Protein 1V47 (pdb70)

InterPro domains:
  IPR002650 Sulphate adenylyltransferase [cd00517] (5-347)
  IPR014729 Rossmann-like alpha/beta/alpha sandwich fold [G3DSA:3.40.50.620] (137-349)
  IPR015947 PUA-like superfamily [SSF88697] (2-135)
  IPR024951 Sulphate adenylyltransferase catalytic domain [PF01747] (139-347)
  IPR025980 ATP-sulfurylase PUA-like domain [PF14306] (3-132)

Nearest PDB structures (foldseek):
  1v47-assembly1_A  TM=1.003E+00  e=8.192E-79  Thermus thermophilus
  1v47-assembly1_B  TM=1.000E+00  e=4.113E-72  Thermus thermophilus
  8a8d-assembly1_A  TM=9.116E-01  e=1.940E-41  Methanothermococcus thermolithotrophicus DSM 2095
  8a8d-assembly1_B  TM=9.028E-01  e=1.614E-41  Methanothermococcus thermolithotrophicus DSM 2095
  8a8g-assembly1_A-2  TM=9.134E-01  e=6.239E-41  Methanothermococcus thermolithotrophicus DSM 2095

Sequence (689 aa):
TLPALEIGEDERLDLENLATGAFFPVKGFMTREEALSVAHEMRLPTGEVWTIPILLQFREKPRVGPGNTVALLHGGERVALLHVAEAYELDLEALARAVFGTDSETHPGVARLYGKGPYALAGRVEVLKPRPRTPLEKTPEEVRAFFRQRGWRKVVAFQTRNAPHRAHEYLIRLGLELADGVLVHPILGAKKPDDFPTEVIVEAYQALIRDFLPQERVAFFGLATPMRYAGPKEAVFHALVRKNFGATHFLVGRDHAGVGDFYDPYAAHRIFDRLPPLGIEIVKVGAVFHCPLCGGIASERTCPEGHREKRTAISMTKVRALLREGKAPPSELVRPELLPILRRGVTLPALEIGEDERLDLENLATGAFFPVKGFMTREEALSVAHEMRLPTGEVWTIPILLQFREKPRVGPGNTVALLHGGERVALLHVAEAYELDLEALARAVFGTDSETHPGVARLYGKGPYALAGRVEVLKPRPRTPLEKTPEEVRAFFRQRGWRKVVAFQTRNAPHRAHEYLIRLGLELADGVLVHPILGAKKPDDFPTEVIVEAYQALIRDFLPQERVAFFGLATPMRYAGPKEAVFHALVRKNFGATHFLVGRDHAGVGDFYDPYAAHRIFDRLPPLGIEIVKVGAVFHCPLCGGIASERTCPEGHREKRTAISMTKVRALLEGKAPPSELVRPELLPILRR

Radius of gyration: 30.4 Å; Cα contacts (8 Å, |Δi|>4): 1392; chains: 2; bounding box: 78×42×96 Å

Foldseek 3Di:
DAAEDEADDLLLQVLVCLVLCLQPPPNKQDDPQQLVCCLAVQAGVVGAGANDHRWGFAADFDPDAAQGKYFYDDPRDGWKIWRFHGKDFDPLQVSCCSQQVGCDCVQVLNVVSVVRHGITTMGHMGTDHRDDDDPQADGLVRLQVVCVVVVWQAEEEEEDAAADKVQSVVLLVVRVVPTPAYEDEYEQEDDPPPGFHVVLNVVRVVCCCVPPHPVSGYHYHYRYHYQSQRFLNVLVSVQLSVVSSVHQEYEDEFRRSHDDCPDHRCVNVVVVVVDDDNRHHYDYFYFWWAFVVVPAIDGPVGDDPVRVVRTDHEDVVVVVVCLVVVHHDDCRHHNPVSRVSVNVGD/DAAEDEAELQLLQVLVCLVLCLQPPRNKQDDPQQLCCCLAVQAGPVGAGAHDHRWGFAQDFDPDAAQGKYFYDYPHDRFKIFHFRGKDFAPLQVSCCSQQVGCPCVQPQSVVSVVRHRITTIGGMGGDHDDDDDPQADGLVRLQVVCVVVVWQAEEEEEDAAADKPQSVVQLVVRVVVTPAYEDEYEQEDDDDLGDHPVLNVVLVLVCCVPPHVVVRYHRHYRHHYQNLSFLNVLVSVQLSVVSSPHQEYEDEFRRSHDDCSDHRCSNPCVVVVDDDNRHHYDYFYFWWAFVVVPAIDGPVGDDPVRVVRTGHEDVNVVSVAVCPHDDDCRIHPPVRVVSSND

Structure (mmCIF, N/CA/C/O backbone):
data_1V47
#
_entry.id   1V47
#
_cell.length_a   68.858
_cell.length_b   61.254
_cell.length_c   128.665
_cell.angle_alpha   90.00
_cell.angle_beta   95.43
_cell.angle_gamma   90.00
#
_symmetry.space_group_name_H-M   'P 1 21 1'
#
loop_
_entity.id
_entity.type
_entity.pdbx_description
1 polymer 'ATP sulfurylase'
2 non-polymer 'ZINC ION'
3 non-polymer 'CHLORIDE ION'
4 non-polymer 'SODIUM ION'
5 non-polymer "ADENOSINE-5'-PHOSPHOSULFATE"
6 water water
#
loop_
_atom_site.group_PDB
_atom_site.id
_atom_site.type_symbol
_atom_site.label_atom_id
_atom_site.label_alt_id
_atom_site.label_comp_id
_atom_site.label_asym_id
_atom_site.label_entity_id
_atom_site.label_seq_id
_atom_site.pdbx_PDB_ins_code
_atom_site.Cartn_x
_atom_site.Cartn_y
_atom_site.Cartn_z
_atom_site.occupancy
_atom_site.B_iso_or_equiv
_atom_site.auth_seq_id
_atom_site.auth_comp_id
_atom_site.auth_asym_id
_atom_site.auth_atom_id
_atom_site.pdbx_PDB_model_num
ATOM 1 N N . THR A 1 4 ? 24.540 38.544 208.836 1.00 53.15 4 THR A N 1
ATOM 2 C CA . THR A 1 4 ? 23.317 38.625 207.976 1.00 54.68 4 THR A CA 1
ATOM 3 C C . THR A 1 4 ? 23.234 39.961 207.240 1.00 54.01 4 THR A C 1
ATOM 4 O O . THR A 1 4 ? 23.844 40.949 207.657 1.00 54.64 4 THR A O 1
ATOM 8 N N . LEU A 1 5 ? 22.469 39.983 206.150 1.00 51.76 5 LEU A N 1
ATOM 9 C CA . LEU A 1 5 ? 22.301 41.192 205.348 1.00 49.10 5 LEU A CA 1
ATOM 10 C C . LEU A 1 5 ? 21.515 42.277 206.073 1.00 48.75 5 LEU A C 1
ATOM 11 O O . LEU A 1 5 ? 20.743 41.996 206.992 1.00 48.61 5 LEU A O 1
ATOM 16 N N . PRO A 1 6 ? 21.717 43.541 205.675 1.00 47.45 6 PRO A N 1
ATOM 17 C CA . PRO A 1 6 ? 20.994 44.652 206.297 1.00 48.28 6 PRO A CA 1
ATOM 18 C C . PRO A 1 6 ? 19.531 44.499 205.871 1.00 47.98 6 PRO A C 1
ATOM 19 O O . PRO A 1 6 ? 19.260 44.267 204.692 1.00 47.66 6 PRO A O 1
ATOM 23 N N . ALA A 1 7 ? 18.595 44.615 206.813 1.00 47.67 7 ALA A N 1
ATOM 24 C CA . ALA A 1 7 ? 17.176 44.470 206.486 1.00 47.64 7 ALA A CA 1
ATOM 25 C C . ALA A 1 7 ? 16.348 45.743 206.700 1.00 47.49 7 ALA A C 1
ATOM 26 O O . ALA A 1 7 ? 16.623 46.539 207.605 1.00 48.50 7 ALA A O 1
ATOM 28 N N . LEU A 1 8 ? 15.329 45.916 205.858 1.00 45.94 8 LEU A N 1
ATOM 29 C CA . LEU A 1 8 ? 14.436 47.074 205.910 1.00 43.00 8 LEU A CA 1
ATOM 30 C C . LEU A 1 8 ? 12.987 46.648 205.678 1.00 42.11 8 LEU A C 1
ATOM 31 O O . LEU A 1 8 ? 12.686 45.993 204.681 1.00 43.58 8 LEU A O 1
ATOM 36 N N . GLU A 1 9 ? 12.093 47.010 206.594 1.00 40.60 9 GLU A N 1
ATOM 37 C CA . GLU A 1 9 ? 10.678 46.669 206.444 1.00 40.50 9 GLU A CA 1
ATOM 38 C C . GLU A 1 9 ? 10.099 47.479 205.273 1.00 38.50 9 GLU A C 1
ATOM 39 O O . GLU A 1 9 ? 10.518 48.611 205.027 1.00 35.66 9 GLU A O 1
ATOM 45 N N . ILE A 1 10 ? 9.148 46.893 204.551 1.00 36.38 10 ILE A N 1
ATOM 46 C CA . ILE A 1 10 ? 8.507 47.580 203.433 1.00 35.66 10 ILE A CA 1
ATOM 47 C C . ILE A 1 10 ? 7.011 47.296 203.417 1.00 35.50 10 ILE A C 1
ATOM 48 O O . ILE A 1 10 ? 6.572 46.194 203.766 1.00 36.49 10 ILE A O 1
ATOM 53 N N . GLY A 1 11 ? 6.231 48.285 202.992 1.00 34.48 11 GLY A N 1
ATOM 54 C CA . GLY A 1 11 ? 4.784 48.119 202.944 1.00 34.76 11 GLY A CA 1
ATOM 55 C C . GLY A 1 11 ? 4.253 47.319 201.761 1.00 33.43 11 GLY A C 1
ATOM 56 O O . GLY A 1 11 ? 5.023 46.771 200.969 1.00 31.79 11 GLY A O 1
ATOM 57 N N . GLU A 1 12 ? 2.928 47.258 201.639 1.00 33.95 12 GLU A N 1
ATOM 58 C CA . GLU A 1 12 ? 2.291 46.509 200.559 1.00 34.29 12 GLU A CA 1
ATOM 59 C C . GLU A 1 12 ? 2.495 47.159 199.189 1.00 33.07 12 GLU A C 1
ATOM 60 O O . GLU A 1 12 ? 2.776 46.469 198.211 1.00 33.33 12 GLU A O 1
ATOM 66 N N . ASP A 1 13 ? 2.349 48.478 199.113 1.00 31.55 13 ASP A N 1
ATOM 67 C CA . ASP A 1 13 ? 2.543 49.185 197.849 1.00 30.67 13 ASP A CA 1
ATOM 68 C C . ASP A 1 13 ? 3.915 48.824 197.280 1.00 30.99 13 ASP A C 1
ATOM 69 O O . ASP A 1 13 ? 4.093 48.637 196.067 1.00 30.64 13 ASP A O 1
ATOM 74 N N . GLU A 1 14 ? 4.890 48.730 198.172 1.00 30.11 14 GLU A N 1
ATOM 75 C CA . GLU A 1 14 ? 6.246 48.410 197.771 1.00 28.49 14 GLU A CA 1
ATOM 76 C C . GLU A 1 14 ? 6.359 46.958 197.323 1.00 26.24 14 GLU A C 1
ATOM 77 O O . GLU A 1 14 ? 6.962 46.662 196.295 1.00 25.09 14 GLU A O 1
ATOM 83 N N . ARG A 1 15 ? 5.768 46.046 198.076 1.00 24.55 15 ARG A N 1
ATOM 84 C CA . ARG A 1 15 ? 5.851 44.659 197.677 1.00 28.08 15 ARG A CA 1
ATOM 85 C C . ARG A 1 15 ? 5.130 44.404 196.358 1.00 28.34 15 ARG A C 1
ATOM 86 O O . ARG A 1 15 ? 5.548 43.546 195.578 1.00 29.67 15 ARG A O 1
ATOM 94 N N . LEU A 1 16 ? 4.049 45.139 196.106 1.00 26.57 16 LEU A N 1
ATOM 95 C CA . LEU A 1 16 ? 3.320 44.980 194.858 1.00 26.36 16 LEU A CA 1
ATOM 96 C C . LEU A 1 16 ? 4.118 45.542 193.686 1.00 25.74 16 LEU A C 1
ATOM 97 O O . LEU A 1 16 ? 4.228 44.909 192.633 1.00 27.16 16 LEU A O 1
ATOM 102 N N . ASP A 1 17 ? 4.691 46.722 193.871 1.00 25.02 17 ASP A N 1
ATOM 103 C CA . ASP A 1 17 ? 5.442 47.345 192.795 1.00 25.60 17 ASP A CA 1
ATOM 104 C C . ASP A 1 17 ? 6.831 46.761 192.531 1.00 26.52 17 ASP A C 1
ATOM 105 O O . ASP A 1 17 ? 7.327 46.841 191.410 1.00 27.49 17 ASP A O 1
ATOM 110 N N . LEU A 1 18 ? 7.464 46.152 193.527 1.00 27.74 18 LEU A N 1
ATOM 111 C CA . LEU A 1 18 ? 8.755 45.545 193.241 1.00 28.49 18 LEU A CA 1
ATOM 112 C C . LEU A 1 18 ? 8.437 44.327 192.354 1.00 28.54 18 LEU A C 1
ATOM 113 O O . LEU A 1 18 ? 9.216 43.975 191.458 1.00 30.01 18 LEU A O 1
ATOM 118 N N . GLU A 1 19 ? 7.279 43.705 192.576 1.00 25.78 19 GLU A N 1
ATOM 119 C CA . GLU A 1 19 ? 6.890 42.561 191.756 1.00 24.83 19 GLU A CA 1
ATOM 120 C C . GLU A 1 19 ? 6.518 43.001 190.342 1.00 23.95 19 GLU A C 1
ATOM 121 O O . GLU A 1 19 ? 6.821 42.307 189.382 1.00 26.66 19 GLU A O 1
ATOM 127 N N . ASN A 1 20 ? 5.869 44.153 190.209 1.00 23.42 20 ASN A N 1
ATOM 128 C CA . ASN A 1 20 ? 5.506 44.657 188.888 1.00 22.03 20 ASN A CA 1
ATOM 129 C C . ASN A 1 20 ? 6.784 44.989 188.114 1.00 21.71 20 ASN A C 1
ATOM 130 O O . ASN A 1 20 ? 6.840 44.889 186.879 1.00 17.98 20 ASN A O 1
ATOM 135 N N . LEU A 1 21 ? 7.806 45.410 188.850 1.00 20.34 21 LEU A N 1
ATOM 136 C CA . LEU A 1 21 ? 9.076 45.722 188.228 1.00 22.47 21 LEU A CA 1
ATOM 137 C C . LEU A 1 21 ? 9.696 44.412 187.745 1.00 24.34 21 LEU A C 1
ATOM 138 O O . LEU A 1 21 ? 10.028 44.276 186.573 1.00 25.62 21 LEU A O 1
ATOM 143 N N . ALA A 1 22 ? 9.818 43.440 188.647 1.00 24.43 22 ALA A N 1
ATOM 144 C CA . ALA A 1 22 ? 10.418 42.159 188.303 1.00 24.97 22 ALA A CA 1
ATOM 145 C C . ALA A 1 22 ? 9.669 41.368 187.229 1.00 26.82 22 ALA A C 1
ATOM 146 O O . ALA A 1 22 ? 10.264 40.516 186.568 1.00 29.19 22 ALA A O 1
ATOM 148 N N . THR A 1 23 ? 8.380 41.645 187.042 1.00 25.15 23 THR A N 1
ATOM 149 C CA . THR A 1 23 ? 7.594 40.925 186.042 1.00 24.21 23 THR A CA 1
ATOM 150 C C . THR A 1 23 ? 7.505 41.638 184.697 1.00 24.13 23 THR A C 1
ATOM 151 O O . THR A 1 23 ? 6.903 41.117 183.749 1.00 24.79 23 THR A O 1
ATOM 155 N N . GLY A 1 24 ? 8.092 42.827 184.612 1.00 22.41 24 GLY A N 1
ATOM 156 C CA . GLY A 1 24 ? 8.047 43.579 183.370 1.00 21.91 24 GLY A CA 1
ATOM 157 C C . GLY A 1 24 ? 6.764 44.376 183.176 1.00 22.86 24 GLY A C 1
ATOM 158 O O . GLY A 1 24 ? 6.516 44.914 182.097 1.00 23.08 24 GLY A O 1
ATOM 159 N N . ALA A 1 25 ? 5.939 44.454 184.212 1.00 21.51 25 ALA A N 1
ATOM 160 C CA . ALA A 1 25 ? 4.693 45.200 184.108 1.00 22.92 25 ALA A CA 1
ATOM 161 C C . ALA A 1 25 ? 5.003 46.676 183.902 1.00 22.06 25 ALA A C 1
ATOM 162 O O . ALA A 1 25 ? 4.322 47.356 183.142 1.00 22.37 25 ALA A O 1
ATOM 164 N N . PHE A 1 26 ? 6.041 47.160 184.577 1.00 23.08 26 PHE A N 1
ATOM 165 C CA . PHE A 1 26 ? 6.425 48.561 184.480 1.00 23.86 26 PHE A CA 1
ATOM 166 C C . PHE A 1 26 ? 7.477 48.841 183.427 1.00 26.40 26 PHE A C 1
ATOM 167 O O . PHE A 1 26 ? 7.987 49.954 183.361 1.00 29.48 26 PHE A O 1
ATOM 175 N N . PHE A 1 27 ? 7.814 47.845 182.612 1.00 27.29 27 PHE A N 1
ATOM 176 C CA . PHE A 1 27 ? 8.799 48.043 181.551 1.00 29.62 27 PHE A CA 1
ATOM 177 C C . PHE A 1 27 ? 8.449 49.330 180.797 1.00 29.74 27 PHE A C 1
ATOM 178 O O . PHE A 1 27 ? 7.276 49.605 180.548 1.00 29.75 27 PHE A O 1
ATOM 186 N N . PRO A 1 28 ? 9.459 50.102 180.362 1.00 30.19 28 PRO A N 1
ATOM 187 C CA . PRO A 1 28 ? 10.911 49.929 180.477 1.00 28.73 28 PRO A CA 1
ATOM 188 C C . PRO A 1 28 ? 11.567 50.260 181.814 1.00 28.84 28 PRO A C 1
ATOM 189 O O . PRO A 1 28 ? 12.794 50.240 181.915 1.00 26.75 28 PRO A O 1
ATOM 193 N N . VAL A 1 29 ? 10.780 50.592 182.832 1.00 28.78 29 VAL A N 1
ATOM 194 C CA . VAL A 1 29 ? 11.381 50.885 184.128 1.00 28.07 29 VAL A CA 1
ATOM 195 C C . VAL A 1 29 ? 11.747 49.515 184.676 1.00 29.57 29 VAL A C 1
ATOM 196 O O . VAL A 1 29 ? 10.909 48.614 184.684 1.00 29.71 29 VAL A O 1
ATOM 200 N N . LYS A 1 30 ? 12.990 49.347 185.119 1.00 29.44 30 LYS A N 1
ATOM 201 C CA . LYS A 1 30 ? 13.419 48.042 185.611 1.00 30.66 30 LYS A CA 1
ATOM 202 C C . LYS A 1 30 ? 13.773 47.974 187.085 1.00 29.58 30 LYS A C 1
ATOM 203 O O . LYS A 1 30 ? 14.073 46.909 187.601 1.00 30.11 30 LYS A O 1
ATOM 209 N N . GLY A 1 31 ? 13.741 49.106 187.769 1.00 28.84 31 GLY A N 1
ATOM 210 C CA . GLY A 1 31 ? 14.052 49.092 189.178 1.00 27.16 31 GLY A CA 1
ATOM 211 C C . GLY A 1 31 ? 13.644 50.397 189.809 1.00 27.77 31 GLY A C 1
ATOM 212 O O . GLY A 1 31 ? 13.383 51.370 189.098 1.00 26.95 31 GLY A O 1
ATOM 213 N N . PHE A 1 32 ? 13.574 50.421 191.136 1.00 26.39 32 PHE A N 1
ATOM 214 C CA . PHE A 1 32 ? 13.219 51.643 191.829 1.00 27.33 32 PHE A CA 1
ATOM 215 C C . PHE A 1 32 ? 14.172 52.713 191.336 1.00 27.36 32 PHE A C 1
ATOM 216 O O . PHE A 1 32 ? 15.384 52.531 191.325 1.00 27.50 32 PHE A O 1
ATOM 224 N N . MET A 1 33 ? 13.586 53.820 190.901 1.00 29.43 33 MET A N 1
ATOM 225 C CA . MET A 1 33 ? 14.306 54.931 190.299 1.00 29.72 33 MET A CA 1
ATOM 226 C C . MET A 1 33 ? 15.335 55.705 191.091 1.00 30.58 33 MET A C 1
ATOM 227 O O . MET A 1 33 ? 15.250 55.834 192.310 1.00 30.80 33 MET A O 1
ATOM 232 N N . THR A 1 34 ? 16.313 56.225 190.355 1.00 32.04 34 THR A N 1
ATOM 233 C CA . THR A 1 34 ? 17.366 57.053 190.926 1.00 33.41 34 THR A CA 1
ATOM 234 C C . THR A 1 34 ? 16.751 58.440 190.976 1.00 35.45 34 THR A C 1
ATOM 235 O O . THR A 1 34 ? 15.673 58.669 190.414 1.00 36.07 34 THR A O 1
ATOM 239 N N . ARG A 1 35 ? 17.436 59.366 191.635 1.00 37.08 35 ARG A N 1
ATOM 240 C CA . ARG A 1 35 ? 16.953 60.728 191.731 1.00 36.70 35 ARG A CA 1
ATOM 241 C C . ARG A 1 35 ? 16.795 61.313 190.328 1.00 35.66 35 ARG A C 1
ATOM 242 O O . ARG A 1 35 ? 15.774 61.928 190.015 1.00 37.63 35 ARG A O 1
ATOM 250 N N . GLU A 1 36 ? 17.795 61.118 189.475 1.00 34.21 36 GLU A N 1
ATOM 251 C CA . GLU A 1 36 ? 17.715 61.649 188.116 1.00 32.92 36 GLU A CA 1
ATOM 252 C C . GLU A 1 36 ? 16.495 61.076 187.391 1.00 30.85 36 GLU A C 1
ATOM 253 O O . GLU A 1 36 ? 15.739 61.810 186.752 1.00 31.11 36 GLU A O 1
ATOM 259 N N . GLU A 1 37 ? 16.310 59.765 187.486 1.00 28.25 37 GLU A N 1
ATOM 260 C CA . GLU A 1 37 ? 15.161 59.126 186.858 1.00 27.76 37 GLU A CA 1
ATOM 261 C C . GLU A 1 37 ? 13.841 59.714 187.379 1.00 25.60 37 GLU A C 1
ATOM 262 O O . GLU A 1 37 ? 12.984 60.098 186.594 1.00 23.47 37 GLU A O 1
ATOM 268 N N . ALA A 1 38 ? 13.701 59.799 188.697 1.00 24.11 38 ALA A N 1
ATOM 269 C CA . ALA A 1 38 ? 12.495 60.337 189.316 1.00 24.81 38 ALA A CA 1
ATOM 270 C C . ALA A 1 38 ? 12.174 61.747 188.827 1.00 27.34 38 ALA A C 1
ATOM 271 O O . ALA A 1 38 ? 11.033 62.042 188.432 1.00 27.37 38 ALA A O 1
ATOM 273 N N . LEU A 1 39 ? 13.182 62.616 188.832 1.00 28.75 39 LEU A N 1
ATOM 274 C CA . LEU A 1 39 ? 12.982 63.996 188.395 1.00 26.87 39 LEU A CA 1
ATOM 275 C C . LEU A 1 39 ? 12.653 64.181 186.926 1.00 23.97 39 LEU A C 1
ATOM 276 O O . LEU A 1 39 ? 11.788 64.980 186.597 1.00 25.66 39 LEU A O 1
ATOM 281 N N . SER A 1 40 ? 13.337 63.473 186.033 1.00 22.90 40 SER A N 1
ATOM 282 C CA . SER A 1 40 ? 13.051 63.652 184.613 1.00 24.73 40 SER A CA 1
ATOM 283 C C . SER A 1 40 ? 11.688 63.076 184.266 1.00 23.30 40 SER A C 1
ATOM 284 O O . SER A 1 40 ? 10.984 63.596 183.403 1.00 24.15 40 SER A O 1
ATOM 287 N N . VAL A 1 41 ? 11.326 61.994 184.940 1.00 23.21 41 VAL A N 1
ATOM 288 C CA . VAL A 1 41 ? 10.039 61.368 184.715 1.00 25.44 41 VAL A CA 1
ATOM 289 C C . VAL A 1 41 ? 8.955 62.361 185.122 1.00 26.81 41 VAL A C 1
ATOM 290 O O . VAL A 1 41 ? 8.038 62.648 184.359 1.00 26.61 41 VAL A O 1
ATOM 294 N N . ALA A 1 42 ? 9.098 62.894 186.330 1.00 26.60 42 ALA A N 1
ATOM 295 C CA . ALA A 1 42 ? 8.145 63.831 186.891 1.00 27.12 42 ALA A CA 1
ATOM 296 C C . ALA A 1 42 ? 8.002 65.161 186.162 1.00 28.28 42 ALA A C 1
ATOM 297 O O . ALA A 1 42 ? 6.897 65.704 186.075 1.00 28.28 42 ALA A O 1
ATOM 299 N N . HIS A 1 43 ? 9.103 65.678 185.628 1.00 29.67 43 HIS A N 1
ATOM 300 C CA . HIS A 1 43 ? 9.090 66.981 184.966 1.00 29.14 43 HIS A CA 1
ATOM 301 C C . HIS A 1 43 ? 9.075 66.977 183.452 1.00 30.43 43 HIS A C 1
ATOM 302 O O . HIS A 1 43 ? 8.524 67.891 182.837 1.00 32.06 43 HIS A O 1
ATOM 309 N N . GLU A 1 44 ? 9.675 65.960 182.843 1.00 32.42 44 GLU A N 1
ATOM 310 C CA . GLU A 1 44 ? 9.716 65.891 181.389 1.00 33.77 44 GLU A CA 1
ATOM 311 C C . GLU A 1 44 ? 8.950 64.707 180.806 1.00 31.62 44 GLU A C 1
ATOM 312 O O . GLU A 1 44 ? 8.837 64.582 179.589 1.00 30.29 44 GLU A O 1
ATOM 318 N N . MET A 1 45 ? 8.419 63.854 181.679 1.00 28.86 45 MET A N 1
ATOM 319 C CA . MET A 1 45 ? 7.671 62.661 181.274 1.00 28.51 45 MET A CA 1
ATOM 320 C C . MET A 1 45 ? 8.530 61.692 180.462 1.00 27.74 45 MET A C 1
ATOM 321 O O . MET A 1 45 ? 8.024 60.962 179.609 1.00 28.07 45 MET A O 1
ATOM 326 N N . ARG A 1 46 ? 9.830 61.684 180.742 1.00 27.55 46 ARG A N 1
ATOM 327 C CA . ARG A 1 46 ? 10.768 60.796 180.053 1.00 28.86 46 ARG A CA 1
ATOM 328 C C . ARG A 1 46 ? 11.752 60.206 181.048 1.00 26.71 46 ARG A C 1
ATOM 329 O O . ARG A 1 46 ? 11.956 60.740 182.129 1.00 28.12 46 ARG A O 1
ATOM 337 N N . LEU A 1 47 ? 12.355 59.086 180.687 1.00 27.84 47 LEU A N 1
ATOM 338 C CA . LEU A 1 47 ? 13.384 58.498 181.536 1.00 26.86 47 LEU A CA 1
ATOM 339 C C . LEU A 1 47 ? 14.642 59.165 180.986 1.00 26.43 47 LEU A C 1
ATOM 340 O O . LEU A 1 47 ? 14.619 59.699 179.874 1.00 23.58 47 LEU A O 1
ATOM 345 N N . PRO A 1 48 ? 15.738 59.176 181.755 1.00 27.66 48 PRO A N 1
ATOM 346 C CA . PRO A 1 48 ? 16.940 59.820 181.213 1.00 29.73 48 PRO A CA 1
ATOM 347 C C . PRO A 1 48 ? 17.290 59.293 179.821 1.00 30.97 48 PRO A C 1
ATOM 348 O O . PRO A 1 48 ? 17.725 60.050 178.949 1.00 31.28 48 PRO A O 1
ATOM 352 N N . THR A 1 49 ? 17.059 57.999 179.606 1.00 30.91 49 THR A N 1
ATOM 353 C CA . THR A 1 49 ? 17.363 57.372 178.326 1.00 30.30 49 THR A CA 1
ATOM 354 C C . THR A 1 49 ? 16.411 57.729 177.182 1.00 30.37 49 THR A C 1
ATOM 355 O O . THR A 1 49 ? 16.588 57.266 176.059 1.00 30.84 49 THR A O 1
ATOM 359 N N . GLY A 1 50 ? 15.400 58.543 177.454 1.00 29.86 50 GLY A N 1
ATOM 360 C CA . GLY A 1 50 ? 14.498 58.937 176.385 1.00 29.40 50 GLY A CA 1
ATOM 361 C C . GLY A 1 50 ? 13.103 58.335 176.268 1.00 27.89 50 GLY A C 1
ATOM 362 O O . GLY A 1 50 ? 12.273 58.894 175.557 1.00 27.21 50 GLY A O 1
ATOM 363 N N . GLU A 1 51 ? 12.821 57.219 176.936 1.00 28.01 51 GLU A N 1
ATOM 364 C CA . GLU A 1 51 ? 11.488 56.608 176.829 1.00 27.17 51 GLU A CA 1
ATOM 365 C C . GLU A 1 51 ? 10.421 57.349 177.621 1.00 25.65 51 GLU A C 1
ATOM 366 O O . GLU A 1 51 ? 10.692 57.903 178.697 1.00 25.28 51 GLU A O 1
ATOM 372 N N . VAL A 1 52 ? 9.206 57.355 177.085 1.00 22.69 52 VAL A N 1
ATOM 373 C CA . VAL A 1 52 ? 8.098 58.000 177.770 1.00 21.63 52 VAL A CA 1
ATOM 374 C C . VAL A 1 52 ? 7.771 57.245 179.053 1.00 22.39 52 VAL A C 1
ATOM 375 O O . VAL A 1 52 ? 7.738 56.019 179.077 1.00 22.95 52 VAL A O 1
ATOM 379 N N . TRP A 1 53 ? 7.538 57.997 180.115 1.00 21.90 53 TRP A N 1
ATOM 380 C CA . TRP A 1 53 ? 7.146 57.447 181.405 1.00 21.02 53 TRP A CA 1
ATOM 381 C C . TRP A 1 53 ? 6.710 58.646 182.235 1.00 20.52 53 TRP A C 1
ATOM 382 O O . TRP A 1 53 ? 7.359 59.692 182.226 1.00 21.67 53 TRP A O 1
ATOM 393 N N . THR A 1 54 ? 5.619 58.498 182.966 1.00 21.70 54 THR A N 1
ATOM 394 C CA . THR A 1 54 ? 5.077 59.633 183.711 1.00 19.92 54 THR A CA 1
ATOM 395 C C . THR A 1 54 ? 4.899 59.473 185.208 1.00 18.93 54 THR A C 1
ATOM 396 O O . THR A 1 54 ? 4.662 60.461 185.910 1.00 21.12 54 THR A O 1
ATOM 400 N N . ILE A 1 55 ? 4.998 58.247 185.705 1.00 18.97 55 ILE A N 1
ATOM 401 C CA . ILE A 1 55 ? 4.797 58.016 187.127 1.00 18.72 55 ILE A CA 1
ATOM 402 C C . ILE A 1 55 ? 6.033 57.459 187.805 1.00 21.78 55 ILE A C 1
ATOM 403 O O . ILE A 1 55 ? 6.503 56.368 187.484 1.00 23.82 55 ILE A O 1
ATOM 408 N N . PRO A 1 56 ? 6.589 58.222 188.750 1.00 22.96 56 PRO A N 1
ATOM 409 C CA . PRO A 1 56 ? 7.786 57.801 189.479 1.00 22.80 56 PRO A CA 1
ATOM 410 C C . PRO A 1 56 ? 7.577 56.564 190.344 1.00 24.74 56 PRO A C 1
ATOM 411 O O . PRO A 1 56 ? 6.675 56.523 191.179 1.00 26.80 56 PRO A O 1
ATOM 415 N N . ILE A 1 57 ? 8.424 55.557 190.140 1.00 23.76 57 ILE A N 1
ATOM 416 C CA . ILE A 1 57 ? 8.356 54.322 190.908 1.00 21.84 57 ILE A CA 1
ATOM 417 C C . ILE A 1 57 ? 9.454 54.407 191.972 1.00 22.60 57 ILE A C 1
ATOM 418 O O . ILE A 1 57 ? 10.639 54.250 191.674 1.00 22.68 57 ILE A O 1
ATOM 423 N N . LEU A 1 58 ? 9.047 54.640 193.218 1.00 21.89 58 LEU A N 1
ATOM 424 C CA . LEU A 1 58 ? 9.993 54.840 194.306 1.00 22.51 58 LEU A CA 1
ATOM 425 C C . LEU A 1 58 ? 9.887 53.943 195.526 1.00 24.68 58 LEU A C 1
ATOM 426 O O . LEU A 1 58 ? 8.814 53.436 195.876 1.00 24.65 58 LEU A O 1
ATOM 431 N N . LEU A 1 59 ? 11.032 53.770 196.179 1.00 25.43 59 LEU A N 1
ATOM 432 C CA . LEU A 1 59 ? 11.110 52.990 197.398 1.00 25.80 59 LEU A CA 1
ATOM 433 C C . LEU A 1 59 ? 11.496 54.043 198.414 1.00 26.83 59 LEU A C 1
ATOM 434 O O . LEU A 1 59 ? 12.651 54.471 198.474 1.00 27.45 59 LEU A O 1
ATOM 439 N N . GLN A 1 60 ? 10.515 54.469 199.203 1.00 29.02 60 GLN A N 1
ATOM 440 C CA . GLN A 1 60 ? 10.727 55.522 200.188 1.00 30.39 60 GLN A CA 1
ATOM 441 C C . GLN A 1 60 ? 10.806 55.071 201.637 1.00 30.47 60 GLN A C 1
ATOM 442 O O . GLN A 1 60 ? 10.351 53.983 201.989 1.00 31.76 60 GLN A O 1
ATOM 448 N N . PHE A 1 61 ? 11.383 55.934 202.472 1.00 32.24 61 PHE A N 1
ATOM 449 C CA . PHE A 1 61 ? 11.527 55.678 203.905 1.00 33.67 61 PHE A CA 1
ATOM 450 C C . PHE A 1 61 ? 11.397 56.973 204.709 1.00 34.52 61 PHE A C 1
ATOM 451 O O . PHE A 1 61 ? 11.754 58.048 204.226 1.00 34.00 61 PHE A O 1
ATOM 459 N N . ARG A 1 62 ? 10.886 56.862 205.933 1.00 38.54 62 ARG A N 1
ATOM 460 C CA . ARG A 1 62 ? 10.717 58.019 206.813 1.00 43.92 62 ARG A CA 1
ATOM 461 C C . ARG A 1 62 ? 12.036 58.433 207.478 1.00 47.30 62 ARG A C 1
ATOM 462 O O . ARG A 1 62 ? 12.225 59.599 207.828 1.00 46.35 62 ARG A O 1
ATOM 470 N N . GLU A 1 63 ? 12.938 57.471 207.657 1.00 51.59 63 GLU A N 1
ATOM 471 C CA . GLU A 1 63 ? 14.251 57.727 208.253 1.00 55.37 63 GLU A CA 1
ATOM 472 C C . GLU A 1 63 ? 15.302 57.244 207.265 1.00 55.76 63 GLU A C 1
ATOM 473 O O . GLU A 1 63 ? 15.155 56.167 206.688 1.00 56.83 63 GLU A O 1
ATOM 479 N N . LYS A 1 64 ? 16.358 58.028 207.062 1.00 56.45 64 LYS A N 1
ATOM 480 C CA . LYS A 1 64 ? 17.398 57.632 206.118 1.00 57.87 64 LYS A CA 1
ATOM 481 C C . LYS A 1 64 ? 17.971 56.266 206.486 1.00 59.18 64 LYS A C 1
ATOM 482 O O . LYS A 1 64 ? 18.480 56.077 207.591 1.00 60.31 64 LYS A O 1
ATOM 488 N N . PRO A 1 65 ? 17.890 55.294 205.562 1.00 59.30 65 PRO A N 1
ATOM 489 C CA . PRO A 1 65 ? 18.403 53.941 205.795 1.00 59.47 65 PRO A CA 1
ATOM 490 C C . PRO A 1 65 ? 19.909 53.891 206.007 1.00 59.77 65 PRO A C 1
ATOM 491 O O . PRO A 1 65 ? 20.654 54.714 205.470 1.00 58.92 65 PRO A O 1
ATOM 495 N N . ARG A 1 66 ? 20.348 52.915 206.795 1.00 60.33 66 ARG A N 1
ATOM 496 C CA . ARG A 1 66 ? 21.767 52.741 207.084 1.00 61.06 66 ARG A CA 1
ATOM 497 C C . ARG A 1 66 ? 22.393 51.867 205.996 1.00 59.06 66 ARG A C 1
ATOM 498 O O . ARG A 1 66 ? 23.049 50.866 206.294 1.00 59.72 66 ARG A O 1
ATOM 506 N N . VAL A 1 67 ? 22.173 52.244 204.737 1.00 55.29 67 VAL A N 1
ATOM 507 C CA . VAL A 1 67 ? 22.712 51.499 203.603 1.00 51.44 67 VAL A CA 1
ATOM 508 C C . VAL A 1 67 ? 23.105 52.446 202.479 1.00 48.74 67 VAL A C 1
ATOM 509 O O . VAL A 1 67 ? 22.669 53.597 202.444 1.00 48.14 67 VAL A O 1
ATOM 513 N N . GLY A 1 68 ? 23.927 51.956 201.557 1.00 45.87 68 GLY A N 1
ATOM 514 C CA . GLY A 1 68 ? 24.368 52.786 200.452 1.00 41.39 68 GLY A CA 1
ATOM 515 C C . GLY A 1 68 ? 24.669 52.000 199.196 1.00 39.63 68 GLY A C 1
ATOM 516 O O . GLY A 1 68 ? 24.481 50.787 199.166 1.00 39.39 68 GLY A O 1
ATOM 517 N N . PRO A 1 69 ? 25.152 52.668 198.138 1.00 39.36 69 PRO A N 1
ATOM 518 C CA . PRO A 1 69 ? 25.486 52.035 196.860 1.00 39.74 69 PRO A CA 1
ATOM 519 C C . PRO A 1 69 ? 26.254 50.737 197.053 1.00 41.52 69 PRO A C 1
ATOM 520 O O . PRO A 1 69 ? 27.155 50.663 197.888 1.00 42.65 69 PRO A O 1
ATOM 524 N N . GLY A 1 70 ? 25.890 49.714 196.288 1.00 41.95 70 GLY A N 1
ATOM 525 C CA . GLY A 1 70 ? 26.577 48.440 196.389 1.00 42.10 70 GLY A CA 1
ATOM 526 C C . GLY A 1 70 ? 26.033 47.452 197.407 1.00 42.02 70 GLY A C 1
ATOM 527 O O . GLY A 1 70 ? 26.178 46.251 197.227 1.00 43.64 70 GLY A O 1
ATOM 528 N N . ASN A 1 71 ? 25.418 47.928 198.479 1.00 40.81 71 ASN A N 1
ATOM 529 C CA . ASN A 1 71 ? 24.882 47.004 199.471 1.00 41.51 71 ASN A CA 1
ATOM 530 C C . ASN A 1 71 ? 23.697 46.211 198.939 1.00 41.47 71 ASN A C 1
ATOM 531 O O . ASN A 1 71 ? 22.975 46.663 198.047 1.00 42.40 71 ASN A O 1
ATOM 536 N N . THR A 1 72 ? 23.505 45.021 199.493 1.00 39.25 72 THR A N 1
ATOM 537 C CA . THR A 1 72 ? 22.372 44.191 199.136 1.00 37.37 72 THR A CA 1
ATOM 538 C C . THR A 1 72 ? 21.548 44.188 200.421 1.00 39.12 72 THR A C 1
ATOM 539 O O . THR A 1 72 ? 22.063 43.880 201.509 1.00 37.49 72 THR A O 1
ATOM 543 N N . VAL A 1 73 ? 20.276 44.552 200.305 1.00 37.55 73 VAL A N 1
ATOM 544 C CA . VAL A 1 73 ? 19.428 44.612 201.478 1.00 38.18 73 VAL A CA 1
ATOM 545 C C . VAL A 1 73 ? 18.241 43.676 201.396 1.00 38.10 73 VAL A C 1
ATOM 546 O O . VAL A 1 73 ? 17.662 43.470 200.327 1.00 39.41 73 VAL A O 1
ATOM 550 N N . ALA A 1 74 ? 17.886 43.104 202.539 1.00 35.79 74 ALA A N 1
ATOM 551 C CA . ALA A 1 74 ? 16.745 42.213 202.606 1.00 34.84 74 ALA A CA 1
ATOM 552 C C . ALA A 1 74 ? 15.515 43.096 202.831 1.00 34.70 74 ALA A C 1
ATOM 553 O O . ALA A 1 74 ? 15.534 43.998 203.670 1.00 33.51 74 ALA A O 1
ATOM 555 N N . LEU A 1 75 ? 14.458 42.851 202.066 1.00 34.60 75 LEU A N 1
ATOM 556 C CA . LEU A 1 75 ? 13.234 43.626 202.210 1.00 35.63 75 LEU A CA 1
ATOM 557 C C . LEU A 1 75 ? 12.230 42.781 202.982 1.00 37.27 75 LEU A C 1
ATOM 558 O O . LEU A 1 75 ? 11.867 41.676 202.563 1.00 37.31 75 LEU A O 1
ATOM 563 N N . LEU A 1 76 ? 11.797 43.305 204.122 1.00 38.33 76 LEU A N 1
ATOM 564 C CA . LEU A 1 76 ? 10.869 42.591 204.976 1.00 40.67 76 LEU A CA 1
ATOM 565 C C . LEU A 1 76 ? 9.429 43.053 204.837 1.00 42.55 76 LEU A C 1
ATOM 566 O O . LEU A 1 76 ? 9.146 44.244 204.678 1.00 42.84 76 LEU A O 1
ATOM 571 N N . HIS A 1 77 ? 8.525 42.083 204.905 1.00 44.17 77 HIS A N 1
ATOM 572 C CA . HIS A 1 77 ? 7.100 42.329 204.804 1.00 45.29 77 HIS A CA 1
ATOM 573 C C . HIS A 1 77 ? 6.394 41.128 205.405 1.00 46.28 77 HIS A C 1
ATOM 574 O O . HIS A 1 77 ? 6.759 39.990 205.126 1.00 47.31 77 HIS A O 1
ATOM 581 N N . GLY A 1 78 ? 5.382 41.378 206.226 1.00 47.83 78 GLY A N 1
ATOM 582 C CA . GLY A 1 78 ? 4.657 40.279 206.837 1.00 48.71 78 GLY A CA 1
ATOM 583 C C . GLY A 1 78 ? 5.550 39.443 207.735 1.00 50.08 78 GLY A C 1
ATOM 584 O O . GLY A 1 78 ? 5.307 38.250 207.939 1.00 49.13 78 GLY A O 1
ATOM 585 N N . GLY A 1 79 ? 6.595 40.073 208.266 1.00 50.85 79 GLY A N 1
ATOM 586 C CA . GLY A 1 79 ? 7.508 39.378 209.153 1.00 51.67 79 GLY A CA 1
ATOM 587 C C . GLY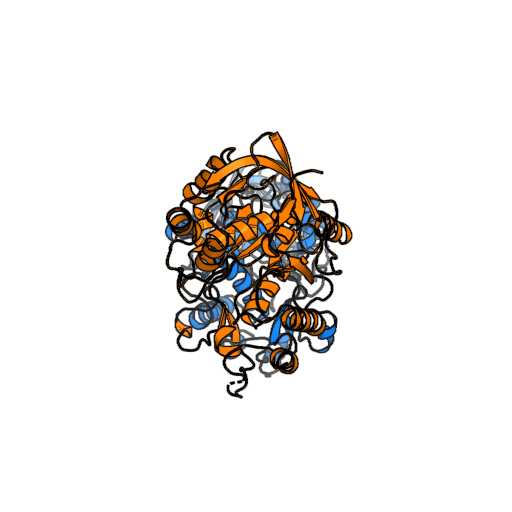 A 1 79 ? 8.639 38.631 208.470 1.00 52.07 79 GLY A C 1
ATOM 588 O O . GLY A 1 79 ? 9.740 38.543 209.020 1.00 51.81 79 GLY A O 1
ATOM 589 N N . GLU A 1 80 ? 8.380 38.092 207.280 1.00 52.01 80 GLU A N 1
ATOM 590 C CA . GLU A 1 80 ? 9.402 37.345 206.550 1.00 51.18 80 GLU A CA 1
ATOM 591 C C . GLU A 1 80 ? 10.120 38.174 205.496 1.00 49.84 80 GLU A C 1
ATOM 592 O O . GLU A 1 80 ? 9.627 39.221 205.071 1.00 49.33 80 GLU A O 1
ATOM 598 N N . ARG A 1 81 ? 11.297 37.697 205.093 1.00 48.15 81 ARG A N 1
ATOM 599 C CA . ARG A 1 81 ? 12.100 38.356 204.068 1.00 46.37 81 ARG A CA 1
ATOM 600 C C . ARG A 1 81 ? 11.454 38.013 202.735 1.00 44.23 81 ARG A C 1
ATOM 601 O O . ARG A 1 81 ? 11.388 36.851 202.346 1.00 44.37 81 ARG A O 1
ATOM 609 N N . VAL A 1 82 ? 10.988 39.037 202.032 1.00 42.25 82 VAL A N 1
ATOM 610 C CA . VAL A 1 82 ? 10.284 38.850 200.774 1.00 39.69 82 VAL A CA 1
ATOM 611 C C . VAL A 1 82 ? 11.108 39.038 199.514 1.00 37.46 82 VAL A C 1
ATOM 612 O O . VAL A 1 82 ? 10.827 38.424 198.488 1.00 37.07 82 VAL A O 1
ATOM 616 N N . ALA A 1 83 ? 12.124 39.884 199.578 1.00 35.97 83 ALA A N 1
ATOM 617 C CA . ALA A 1 83 ? 12.922 40.135 198.392 1.00 34.90 83 ALA A CA 1
ATOM 618 C C . ALA A 1 83 ? 14.300 40.671 198.715 1.00 33.83 83 ALA A C 1
ATOM 619 O O . ALA A 1 83 ? 14.656 40.855 199.876 1.00 34.30 83 ALA A O 1
ATOM 621 N N . LEU A 1 84 ? 15.069 40.932 197.668 1.00 33.32 84 LEU A N 1
ATOM 622 C CA . LEU A 1 84 ? 16.419 41.449 197.819 1.00 33.72 84 LEU A CA 1
ATOM 623 C C . LEU A 1 84 ? 16.604 42.671 196.934 1.00 33.54 84 LEU A C 1
ATOM 624 O O . LEU A 1 84 ? 16.295 42.640 195.737 1.00 32.38 84 LEU A O 1
ATOM 629 N N . LEU A 1 85 ? 17.110 43.740 197.538 1.00 33.00 85 LEU A N 1
ATOM 630 C CA . LEU A 1 85 ? 17.359 44.986 196.836 1.00 33.40 85 LEU A CA 1
ATOM 631 C C . LEU A 1 85 ? 18.852 45.206 196.620 1.00 35.38 85 LEU A C 1
ATOM 632 O O . LEU A 1 85 ? 19.658 45.007 197.531 1.00 35.07 85 LEU A O 1
ATOM 637 N N . HIS A 1 86 ? 19.217 45.616 195.409 1.00 37.30 86 HIS A N 1
ATOM 638 C CA . HIS A 1 86 ? 20.613 45.892 195.081 1.00 37.66 86 HIS A CA 1
ATOM 639 C C . HIS A 1 86 ? 20.796 47.409 195.000 1.00 37.76 86 HIS A C 1
ATOM 640 O O . HIS A 1 86 ? 20.859 47.982 193.909 1.00 38.66 86 HIS A O 1
ATOM 647 N N . VAL A 1 87 ? 20.872 48.048 196.164 1.00 36.28 87 VAL A N 1
ATOM 648 C CA . VAL A 1 87 ? 21.015 49.496 196.247 1.00 35.63 87 VAL A CA 1
ATOM 649 C C . VAL A 1 87 ? 21.996 50.073 195.240 1.00 37.10 87 VAL A C 1
ATOM 650 O O . VAL A 1 87 ? 23.165 49.694 195.203 1.00 39.21 87 VAL A O 1
ATOM 654 N N . ALA A 1 88 ? 21.508 50.996 194.422 1.00 38.11 88 ALA A N 1
ATOM 655 C CA . ALA A 1 88 ? 22.338 51.642 193.413 1.00 38.34 88 ALA A CA 1
ATOM 656 C C . ALA A 1 88 ? 22.516 53.114 193.768 1.00 39.66 88 ALA A C 1
ATOM 657 O O . ALA A 1 88 ? 23.344 53.813 193.172 1.00 40.28 88 ALA A O 1
ATOM 659 N N . GLU A 1 89 ? 21.739 53.579 194.745 1.00 39.29 89 GLU A N 1
ATOM 660 C CA . GLU A 1 89 ? 21.800 54.975 195.153 1.00 39.29 89 GLU A CA 1
ATOM 661 C C . GLU A 1 89 ? 20.927 55.247 196.366 1.00 38.89 89 GLU A C 1
ATOM 662 O O . GLU A 1 89 ? 19.910 54.589 196.573 1.00 40.73 89 GLU A O 1
ATOM 668 N N . ALA A 1 90 ? 21.341 56.221 197.167 1.00 38.09 90 ALA A N 1
ATOM 669 C CA . ALA A 1 90 ? 20.608 56.621 198.362 1.00 38.01 90 ALA A CA 1
ATOM 670 C C . ALA A 1 90 ? 20.489 58.137 198.284 1.00 39.40 90 ALA A C 1
ATOM 671 O O . ALA A 1 90 ? 21.501 58.831 198.179 1.00 39.58 90 ALA A O 1
ATOM 673 N N . TYR A 1 91 ? 19.258 58.649 198.318 1.00 39.98 91 TYR A N 1
ATOM 674 C CA . TYR A 1 91 ? 19.036 60.087 198.219 1.00 37.95 91 TYR A CA 1
ATOM 675 C C . TYR A 1 91 ? 17.772 60.543 198.926 1.00 38.17 91 TYR A C 1
ATOM 676 O O . TYR A 1 91 ? 17.005 59.733 199.442 1.00 37.67 91 TYR A O 1
ATOM 685 N N . GLU A 1 92 ? 17.565 61.855 198.945 1.00 38.67 92 GLU A N 1
ATOM 686 C CA . GLU A 1 92 ? 16.392 62.434 199.581 1.00 39.33 92 GLU A CA 1
ATOM 687 C C . GLU A 1 92 ? 15.640 63.241 198.525 1.00 38.21 92 GLU A C 1
ATOM 688 O O . GLU A 1 92 ? 16.245 63.820 197.614 1.00 36.46 92 GLU A O 1
ATOM 694 N N . LEU A 1 93 ? 14.319 63.275 198.634 1.00 35.58 93 LEU A N 1
ATOM 695 C CA . LEU A 1 93 ? 13.533 64.016 197.662 1.00 35.10 93 LEU A CA 1
ATOM 696 C C . LEU A 1 93 ? 12.759 65.153 198.283 1.00 34.35 93 LEU A C 1
ATOM 697 O O . LEU A 1 93 ? 12.448 65.130 199.474 1.00 36.56 93 LEU A O 1
ATOM 702 N N . ASP A 1 94 ? 12.472 66.163 197.470 1.00 32.98 94 ASP A N 1
ATOM 703 C CA . ASP A 1 94 ? 11.652 67.280 197.915 1.00 32.18 94 ASP A CA 1
ATOM 704 C C . ASP A 1 94 ? 10.271 66.833 197.431 1.00 29.56 94 ASP A C 1
ATOM 705 O O . ASP A 1 94 ? 9.872 67.138 196.309 1.00 29.28 94 ASP A O 1
ATOM 710 N N . LEU A 1 95 ? 9.565 66.082 198.274 1.00 27.97 95 LEU A N 1
ATOM 711 C CA . LEU A 1 95 ? 8.239 65.553 197.938 1.00 26.24 95 LEU A CA 1
ATOM 712 C C . LEU A 1 95 ? 7.236 66.589 197.434 1.00 26.22 95 LEU A C 1
ATOM 713 O O . LEU A 1 95 ? 6.474 66.320 196.506 1.00 23.94 95 LEU A O 1
ATOM 718 N N . GLU A 1 96 ? 7.244 67.773 198.039 1.00 27.92 96 GLU A N 1
ATOM 719 C CA . GLU A 1 96 ? 6.329 68.839 197.644 1.00 28.05 96 GLU A CA 1
ATOM 720 C C . GLU A 1 96 ? 6.524 69.276 196.202 1.00 28.36 96 GLU A C 1
ATOM 721 O O . GLU A 1 96 ? 5.555 69.529 195.490 1.00 28.85 96 GLU A O 1
ATOM 727 N N . ALA A 1 97 ? 7.776 69.362 195.769 1.00 27.52 97 ALA A N 1
ATOM 728 C CA . ALA A 1 97 ? 8.068 69.754 194.394 1.00 24.81 97 ALA A CA 1
ATOM 729 C C . ALA A 1 97 ? 7.676 68.606 193.475 1.00 23.86 97 ALA A C 1
ATOM 730 O O . ALA A 1 97 ? 7.150 68.811 192.379 1.00 22.43 97 ALA A O 1
ATOM 732 N N . LEU A 1 98 ? 7.945 67.393 193.945 1.00 21.57 98 LEU A N 1
ATOM 733 C CA . LEU A 1 98 ? 7.651 66.181 193.193 1.00 22.12 98 LEU A CA 1
ATOM 734 C C . LEU A 1 98 ? 6.140 66.029 192.980 1.00 19.42 98 LEU A C 1
ATOM 735 O O . LEU A 1 98 ? 5.691 65.724 191.890 1.00 19.67 98 LEU A O 1
ATOM 740 N N . ALA A 1 99 ? 5.374 66.250 194.038 1.00 20.71 99 ALA A N 1
ATOM 741 C CA . ALA A 1 99 ? 3.919 66.145 193.995 1.00 23.24 99 ALA A CA 1
ATOM 742 C C . ALA A 1 99 ? 3.296 67.144 193.024 1.00 23.41 99 ALA A C 1
ATOM 743 O O . ALA A 1 99 ? 2.296 66.839 192.374 1.00 24.39 99 ALA A O 1
ATOM 745 N N . ARG A 1 100 ? 3.881 68.333 192.928 1.00 21.46 100 ARG A N 1
ATOM 746 C CA . ARG A 1 100 ? 3.344 69.351 192.033 1.00 22.74 100 ARG A CA 1
ATOM 747 C C . ARG A 1 100 ? 3.515 68.931 190.595 1.00 23.07 100 ARG A C 1
ATOM 748 O O . ARG A 1 100 ? 2.647 69.178 189.759 1.00 25.16 100 ARG A O 1
ATOM 756 N N . ALA A 1 101 ? 4.645 68.297 190.311 1.00 22.38 101 ALA A N 1
ATOM 757 C CA . ALA A 1 101 ? 4.941 67.858 188.962 1.00 21.76 101 ALA A CA 1
ATOM 758 C C . ALA A 1 101 ? 4.144 66.610 188.566 1.00 22.08 101 ALA A C 1
ATOM 759 O O . ALA A 1 101 ? 3.733 66.466 187.415 1.00 19.85 101 ALA A O 1
ATOM 761 N N . VAL A 1 102 ? 3.932 65.713 189.523 1.00 21.09 102 VAL A N 1
ATOM 762 C CA . VAL A 1 102 ? 3.216 64.477 189.257 1.00 22.10 102 VAL A CA 1
ATOM 763 C C . VAL A 1 102 ? 1.695 64.609 189.370 1.00 22.34 102 VAL A C 1
ATOM 764 O O . VAL A 1 102 ? 0.956 64.098 188.529 1.00 20.36 102 VAL A O 1
ATOM 768 N N . PHE A 1 103 ? 1.234 65.306 190.400 1.00 22.58 103 PHE A N 1
ATOM 769 C CA . PHE A 1 103 ? -0.194 65.468 190.622 1.00 22.68 103 PHE A CA 1
ATOM 770 C C . PHE A 1 103 ? -0.790 66.821 190.231 1.00 23.66 103 PHE A C 1
ATOM 771 O O . PHE A 1 103 ? -2.012 66.935 190.072 1.00 25.09 103 PHE A O 1
ATOM 779 N N . GLY A 1 104 ? 0.056 67.843 190.089 1.00 22.89 104 GLY A N 1
ATOM 780 C CA . GLY A 1 104 ? -0.433 69.166 189.730 1.00 18.63 104 GLY A CA 1
ATOM 781 C C . GLY A 1 104 ? -0.811 69.957 190.970 1.00 20.97 104 GLY A C 1
ATOM 782 O O . GLY A 1 104 ? -1.372 71.053 190.876 1.00 22.61 104 GLY A O 1
ATOM 783 N N . THR A 1 105 ? -0.513 69.396 192.138 1.00 19.68 105 THR A N 1
ATOM 784 C CA . THR A 1 105 ? -0.807 70.050 193.412 1.00 20.63 105 THR A CA 1
ATOM 785 C C . THR A 1 105 ? 0.013 69.404 194.518 1.00 21.97 105 THR A C 1
ATOM 786 O O . THR A 1 105 ? 0.366 68.225 194.425 1.00 19.90 105 THR A O 1
ATOM 790 N N . ASP A 1 106 ? 0.320 70.168 195.564 1.00 21.44 106 ASP A N 1
ATOM 791 C CA . ASP A 1 106 ? 1.093 69.619 196.671 1.00 21.69 106 ASP A CA 1
ATOM 792 C C . ASP A 1 106 ? 0.259 69.557 197.922 1.00 20.93 106 ASP A C 1
ATOM 793 O O . ASP A 1 106 ? 0.767 69.297 199.004 1.00 22.28 106 ASP A O 1
ATOM 798 N N . SER A 1 107 ? -1.035 69.801 197.761 1.00 22.19 107 SER A N 1
ATOM 799 C CA . SER A 1 107 ? -1.966 69.759 198.878 1.00 20.62 107 SER A CA 1
ATOM 800 C C . SER A 1 107 ? -2.148 68.316 199.321 1.00 19.18 107 SER A C 1
ATOM 801 O O . SER A 1 107 ? -2.414 67.428 198.522 1.00 16.87 107 SER A O 1
ATOM 804 N N . GLU A 1 108 ? -2.014 68.099 200.611 1.00 21.83 108 GLU A N 1
ATOM 805 C CA . GLU A 1 108 ? -2.162 66.777 201.181 1.00 24.77 108 GLU A CA 1
ATOM 806 C C . GLU A 1 108 ? -3.628 66.330 201.143 1.00 22.98 108 GLU A C 1
ATOM 807 O O . GLU A 1 108 ? -3.953 65.220 201.575 1.00 23.34 108 GLU A O 1
ATOM 813 N N . THR A 1 109 ? -4.509 67.190 200.629 1.00 20.93 109 THR A N 1
ATOM 814 C CA . THR A 1 109 ? -5.921 66.835 200.521 1.00 18.89 109 THR A CA 1
ATOM 815 C C . THR A 1 109 ? -6.100 65.880 199.346 1.00 18.80 109 THR A C 1
ATOM 816 O O . THR A 1 109 ? -7.108 65.179 199.261 1.00 20.32 109 THR A O 1
ATOM 820 N N . HIS A 1 110 ? -5.121 65.867 198.440 1.00 16.09 110 HIS A N 1
ATOM 821 C CA . HIS A 1 110 ? -5.135 64.970 197.287 1.00 17.30 110 HIS A CA 1
ATOM 822 C C . HIS A 1 110 ? -4.683 63.618 197.848 1.00 19.40 110 HIS A C 1
ATOM 823 O O . HIS A 1 110 ? -3.596 63.520 198.414 1.00 20.36 110 HIS A O 1
ATOM 830 N N . PRO A 1 111 ? -5.508 62.562 197.698 1.00 20.43 111 PRO A N 1
ATOM 831 C CA . PRO A 1 111 ? -5.166 61.226 198.215 1.00 19.84 111 PRO A CA 1
ATOM 832 C C . PRO A 1 111 ? -3.802 60.715 197.755 1.00 19.16 111 PRO A C 1
ATOM 833 O O . PRO A 1 111 ? -3.036 60.194 198.556 1.00 18.55 111 PRO A O 1
ATOM 837 N N . GLY A 1 112 ? -3.511 60.859 196.465 1.00 20.05 112 GLY A N 1
ATOM 838 C CA . GLY A 1 112 ? -2.232 60.408 195.937 1.00 22.12 112 GLY A CA 1
ATOM 839 C C . GLY A 1 112 ? -1.056 61.139 196.572 1.00 24.42 112 GLY A C 1
ATOM 840 O O . GLY A 1 112 ? -0.023 60.537 196.891 1.00 24.62 112 GLY A O 1
ATOM 841 N N . VAL A 1 113 ? -1.220 62.447 196.750 1.00 23.03 113 VAL A N 1
ATOM 842 C CA . VAL A 1 113 ? -0.209 63.294 197.363 1.00 21.61 113 VAL A CA 1
ATOM 843 C C . VAL A 1 113 ? 0.032 62.881 198.812 1.00 22.86 113 VAL A C 1
ATOM 844 O O . VAL A 1 113 ? 1.173 62.852 199.286 1.00 23.99 113 VAL A O 1
ATOM 848 N N . ALA A 1 114 ? -1.048 62.564 199.512 1.00 21.84 114 ALA A N 1
ATOM 849 C CA . ALA A 1 114 ? -0.951 62.187 200.916 1.00 23.81 114 ALA A CA 1
ATOM 850 C C . ALA A 1 114 ? -0.194 60.873 201.092 1.00 24.41 114 ALA A C 1
ATOM 851 O O . ALA A 1 114 ? 0.628 60.727 202.008 1.00 26.26 114 ALA A O 1
ATOM 853 N N . ARG A 1 115 ? -0.468 59.922 200.209 1.00 22.16 115 ARG A N 1
ATOM 854 C CA . ARG A 1 115 ? 0.183 58.631 200.274 1.00 24.00 115 ARG A CA 1
ATOM 855 C C . ARG A 1 115 ? 1.689 58.813 200.058 1.00 23.45 115 ARG A C 1
ATOM 856 O O . ARG A 1 115 ? 2.511 58.238 200.784 1.00 24.41 115 ARG A O 1
ATOM 864 N N . LEU A 1 116 ? 2.042 59.642 199.082 1.00 21.92 116 LEU A N 1
ATOM 865 C CA . LEU A 1 116 ? 3.436 59.920 198.777 1.00 22.60 116 LEU A CA 1
ATOM 866 C C . LEU A 1 116 ? 4.154 60.519 199.989 1.00 23.70 116 LEU A C 1
ATOM 867 O O . LEU A 1 116 ? 5.210 60.032 200.386 1.00 24.11 116 LEU A O 1
ATOM 872 N N . TYR A 1 117 ? 3.588 61.578 200.563 1.00 22.59 117 TYR A N 1
ATOM 873 C CA . TYR A 1 117 ? 4.191 62.226 201.726 1.00 24.08 117 TYR A CA 1
ATOM 874 C C . TYR A 1 117 ? 4.337 61.237 202.887 1.00 25.69 117 TYR A C 1
ATOM 875 O O . TYR A 1 117 ? 5.353 61.219 203.569 1.00 27.82 117 TYR A O 1
ATOM 884 N N . GLY A 1 118 ? 3.319 60.410 203.099 1.00 27.49 118 GLY A N 1
ATOM 885 C CA . GLY A 1 118 ? 3.360 59.455 204.192 1.00 27.76 118 GLY A CA 1
ATOM 886 C C . GLY A 1 118 ? 4.492 58.444 204.167 1.00 29.66 118 GLY A C 1
ATOM 887 O O . GLY A 1 118 ? 4.870 57.918 205.212 1.00 30.99 118 GLY A O 1
ATOM 888 N N . LYS A 1 119 ? 5.045 58.173 202.989 1.00 29.09 119 LYS A N 1
ATOM 889 C CA . LYS A 1 119 ? 6.114 57.188 202.858 1.00 28.44 119 LYS A CA 1
ATOM 890 C C . LYS A 1 119 ? 7.504 57.696 203.241 1.00 30.40 119 LYS A C 1
ATOM 891 O O . LYS A 1 119 ? 8.415 56.900 203.462 1.00 30.04 119 LYS A O 1
ATOM 897 N N . GLY A 1 120 ? 7.674 59.014 203.305 1.00 30.74 120 GLY A N 1
ATOM 898 C CA . GLY A 1 120 ? 8.971 59.557 203.665 1.00 29.72 120 GLY A CA 1
ATOM 899 C C . GLY A 1 120 ? 9.768 60.122 202.506 1.00 28.75 120 GLY A C 1
ATOM 900 O O . GLY A 1 120 ? 9.562 59.731 201.363 1.00 29.82 120 GLY A O 1
ATOM 901 N N . PRO A 1 121 ? 10.703 61.043 202.776 1.00 29.17 121 PRO A N 1
ATOM 902 C CA . PRO A 1 121 ? 11.535 61.665 201.741 1.00 30.14 121 PRO A CA 1
ATOM 903 C C . PRO A 1 121 ? 12.842 60.942 201.394 1.00 30.86 121 PRO A C 1
ATOM 904 O O . PRO A 1 121 ? 13.532 61.343 200.453 1.00 30.65 121 PRO A O 1
ATOM 908 N N . TYR A 1 122 ? 13.196 59.898 202.142 1.00 31.79 122 TYR A N 1
ATOM 909 C CA . TYR A 1 122 ? 14.438 59.174 201.849 1.00 34.02 122 TYR A CA 1
ATOM 910 C C . TYR A 1 122 ? 14.175 58.045 200.859 1.00 34.64 122 TYR A C 1
ATOM 911 O O . TYR A 1 122 ? 13.278 57.219 201.061 1.00 36.87 122 TYR A O 1
ATOM 920 N N . ALA A 1 123 ? 14.955 58.009 199.786 1.00 32.65 123 ALA A N 1
ATOM 921 C CA . ALA A 1 123 ? 14.758 56.993 198.766 1.00 32.63 123 ALA A CA 1
ATOM 922 C C . ALA A 1 123 ? 15.984 56.146 198.424 1.00 33.24 123 ALA A C 1
ATOM 923 O O . ALA A 1 123 ? 17.135 56.587 198.531 1.00 33.31 123 ALA A O 1
ATOM 925 N N . LEU A 1 124 ? 15.706 54.920 197.998 1.00 32.18 124 LEU A N 1
ATOM 926 C CA . LEU A 1 124 ? 16.726 53.962 197.603 1.00 31.37 124 LEU A CA 1
ATOM 927 C C . LEU A 1 124 ? 16.380 53.522 196.181 1.00 31.56 124 LEU A C 1
ATOM 928 O O . LEU A 1 124 ? 15.213 53.248 195.887 1.00 31.50 124 LEU A O 1
ATOM 933 N N . ALA A 1 125 ? 17.379 53.475 195.302 1.00 30.36 125 ALA A N 1
ATOM 934 C CA . ALA A 1 125 ? 17.169 53.042 193.922 1.00 30.85 125 ALA A CA 1
ATOM 935 C C . ALA A 1 125 ? 17.866 51.701 193.688 1.00 32.32 125 ALA A C 1
ATOM 936 O O . ALA A 1 125 ? 18.738 51.306 194.464 1.00 34.69 125 ALA A O 1
ATOM 938 N N . GLY A 1 126 ? 17.480 51.000 192.627 1.00 32.07 126 GLY A N 1
ATOM 939 C CA . GLY A 1 126 ? 18.110 49.726 192.330 1.00 31.72 126 GLY A CA 1
ATOM 940 C C . GLY A 1 126 ? 17.178 48.597 191.926 1.00 33.35 126 GLY A C 1
ATOM 941 O O . GLY A 1 126 ? 15.969 48.634 192.199 1.00 31.54 126 GLY A O 1
ATOM 942 N N . ARG A 1 127 ? 17.747 47.588 191.269 1.00 32.53 127 ARG A N 1
ATOM 943 C CA . ARG A 1 127 ? 16.977 46.432 190.838 1.00 32.58 127 ARG A CA 1
ATOM 944 C C . ARG A 1 127 ? 16.634 45.556 192.037 1.00 30.83 127 ARG A C 1
ATOM 945 O O . ARG A 1 127 ? 17.303 45.597 193.068 1.00 30.45 127 ARG A O 1
ATOM 953 N N . VAL A 1 128 ? 15.585 44.759 191.894 1.00 30.37 128 VAL A N 1
ATOM 954 C CA . VAL A 1 128 ? 15.151 43.896 192.973 1.00 30.93 128 VAL A CA 1
ATOM 955 C C . VAL A 1 128 ? 14.903 42.477 192.479 1.00 31.94 128 VAL A C 1
ATOM 956 O O . VAL A 1 128 ? 14.562 42.257 191.315 1.00 31.55 128 VAL A O 1
ATOM 960 N N . GLU A 1 129 ? 15.100 41.517 193.375 1.00 32.05 129 GLU A N 1
ATOM 961 C CA . GLU A 1 129 ? 14.877 40.115 193.062 1.00 33.00 129 GLU A CA 1
ATOM 962 C C . GLU A 1 129 ? 13.892 39.548 194.071 1.00 32.32 129 GLU A C 1
ATOM 963 O O . GLU A 1 129 ? 14.042 39.730 195.283 1.00 32.29 129 GLU A O 1
ATOM 969 N N . VAL A 1 130 ? 12.864 38.888 193.560 1.00 31.97 130 VAL A N 1
ATOM 970 C CA . VAL A 1 130 ? 11.837 38.315 194.414 1.00 34.43 130 VAL A CA 1
ATOM 971 C C . VAL A 1 130 ? 12.266 36.975 194.989 1.00 35.24 130 VAL A C 1
ATOM 972 O O . VAL A 1 130 ? 12.707 36.085 194.257 1.00 35.63 130 VAL A O 1
ATOM 976 N N . LEU A 1 131 ? 12.132 36.838 196.303 1.00 35.51 131 LEU A N 1
ATOM 977 C CA . LEU A 1 131 ? 12.481 35.603 196.983 1.00 36.52 131 LEU A CA 1
ATOM 978 C C . LEU A 1 131 ? 11.211 34.853 197.325 1.00 38.36 131 LEU A C 1
ATOM 979 O O . LEU A 1 131 ? 11.010 33.717 196.893 1.00 39.28 131 LEU A O 1
ATOM 984 N N . LYS A 1 132 ? 10.356 35.501 198.107 1.00 39.53 132 LYS A N 1
ATOM 985 C CA . LYS A 1 132 ? 9.074 34.933 198.503 1.00 40.83 132 LYS A CA 1
ATOM 986 C C . LYS A 1 132 ? 8.032 35.632 197.640 1.00 39.81 132 LYS A C 1
ATOM 987 O O . LYS A 1 132 ? 7.664 36.764 197.918 1.00 39.87 132 LYS A O 1
ATOM 993 N N . PRO A 1 133 ? 7.557 34.977 196.569 1.00 39.20 133 PRO A N 1
ATOM 994 C CA . PRO A 1 133 ? 6.553 35.623 195.720 1.00 38.68 133 PRO A CA 1
ATOM 995 C C . PRO A 1 133 ? 5.272 35.754 196.525 1.00 38.94 133 PRO A C 1
ATOM 996 O O . PRO A 1 133 ? 4.963 34.870 197.319 1.00 39.90 133 PRO A O 1
ATOM 1000 N N . ARG A 1 134 ? 4.523 36.836 196.350 1.00 39.45 134 ARG A N 1
ATOM 1001 C CA . ARG A 1 134 ? 3.282 36.934 197.103 1.00 40.70 134 ARG A CA 1
ATOM 1002 C C . ARG A 1 134 ? 2.241 36.042 196.447 1.00 39.45 134 ARG A C 1
ATOM 1003 O O . ARG A 1 134 ? 2.203 35.904 195.226 1.00 40.20 134 ARG A O 1
ATOM 1011 N N . PRO A 1 135 ? 1.405 35.389 197.258 1.00 39.29 135 PRO A N 1
ATOM 1012 C CA . PRO A 1 135 ? 0.360 34.500 196.746 1.00 39.65 135 PRO A CA 1
ATOM 1013 C C . PRO A 1 135 ? -0.620 35.247 195.844 1.00 39.63 135 PRO A C 1
ATOM 1014 O O . PRO A 1 135 ? -1.203 36.256 196.248 1.00 39.21 135 PRO A O 1
ATOM 1018 N N . ARG A 1 136 ? -0.796 34.746 194.626 1.00 37.38 136 ARG A N 1
ATOM 1019 C CA . ARG A 1 136 ? -1.702 35.368 193.671 1.00 36.22 136 ARG A CA 1
ATOM 1020 C C . ARG A 1 136 ? -2.945 34.515 193.439 1.00 34.95 136 ARG A C 1
ATOM 1021 O O . ARG A 1 136 ? -2.907 33.291 193.572 1.00 32.84 136 ARG A O 1
ATOM 1029 N N . THR A 1 137 ? -4.056 35.166 193.115 1.00 33.74 137 THR A N 1
ATOM 1030 C CA . THR A 1 137 ? -5.287 34.436 192.830 1.00 34.06 137 THR A CA 1
ATOM 1031 C C . THR A 1 137 ? -5.260 34.220 191.320 1.00 33.02 137 THR A C 1
ATOM 1032 O O . THR A 1 137 ? -4.397 34.761 190.632 1.00 32.59 137 THR A O 1
ATOM 1036 N N . PRO A 1 138 ? -6.181 33.414 190.783 1.00 33.11 138 PRO A N 1
ATOM 1037 C CA . PRO A 1 138 ? -6.167 33.197 189.333 1.00 33.68 138 PRO A CA 1
ATOM 1038 C C . PRO A 1 138 ? -6.248 34.476 188.505 1.00 34.14 138 PRO A C 1
ATOM 1039 O O . PRO A 1 138 ? -5.708 34.540 187.398 1.00 35.18 138 PRO A O 1
ATOM 1043 N N . LEU A 1 139 ? -6.915 35.487 189.061 1.00 34.81 139 LEU A N 1
ATOM 1044 C CA . LEU A 1 139 ? -7.108 36.792 188.420 1.00 34.15 139 LEU A CA 1
ATOM 1045 C C . LEU A 1 139 ? -5.849 37.630 188.281 1.00 32.57 139 LEU A C 1
ATOM 1046 O O . LEU A 1 139 ? -5.679 38.355 187.307 1.00 33.46 139 LEU A O 1
ATOM 1051 N N . GLU A 1 140 ? -4.973 37.538 189.267 1.00 32.13 140 GLU A N 1
ATOM 1052 C CA . GLU A 1 140 ? -3.747 38.317 189.261 1.00 33.21 140 GLU A CA 1
ATOM 1053 C C . GLU A 1 140 ? -2.663 37.735 188.374 1.00 32.02 140 GLU A C 1
ATOM 1054 O O . GLU A 1 140 ? -1.636 37.274 188.862 1.00 34.22 140 GLU A O 1
ATOM 1060 N N . LYS A 1 141 ? -2.885 37.772 187.069 1.00 29.93 141 LYS A N 1
ATOM 1061 C CA . LYS A 1 141 ? -1.905 37.252 186.129 1.00 28.13 141 LYS A CA 1
ATOM 1062 C C . LYS A 1 141 ? -0.776 38.235 185.801 1.00 27.14 141 LYS A C 1
ATOM 1063 O O . LYS A 1 141 ? -0.960 39.461 185.818 1.00 23.28 141 LYS A O 1
ATOM 1069 N N . THR A 1 142 ? 0.397 37.670 185.516 1.00 25.32 142 THR A N 1
ATOM 1070 C CA . THR A 1 142 ? 1.586 38.439 185.176 1.00 22.69 142 THR A CA 1
ATOM 1071 C C . THR A 1 142 ? 1.517 38.877 183.724 1.00 24.21 142 THR A C 1
ATOM 1072 O O . THR A 1 142 ? 0.746 38.333 182.931 1.00 26.31 142 THR A O 1
ATOM 1076 N N . PRO A 1 143 ? 2.327 39.871 183.347 1.00 24.79 143 PRO A N 1
ATOM 1077 C CA . PRO A 1 143 ? 2.279 40.297 181.947 1.00 26.16 143 PRO A CA 1
ATOM 1078 C C . PRO A 1 143 ? 2.518 39.136 180.976 1.00 27.23 143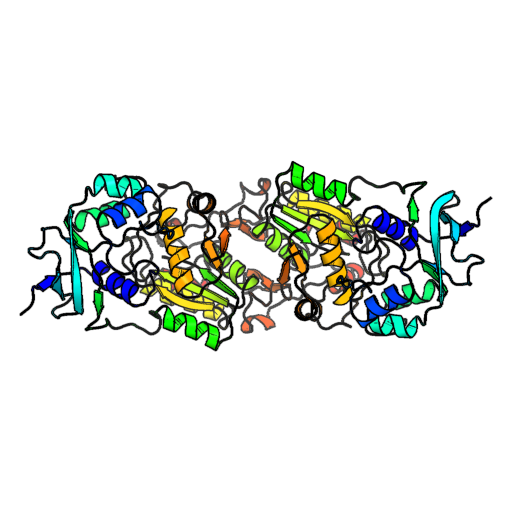 PRO A C 1
ATOM 1079 O O . PRO A 1 143 ? 1.869 39.046 179.931 1.00 27.53 143 PRO A O 1
ATOM 1083 N N . GLU A 1 144 ? 3.440 38.238 181.313 1.00 30.83 144 GLU A N 1
ATOM 1084 C CA . GLU A 1 144 ? 3.714 37.117 180.410 1.00 33.19 144 GLU A CA 1
ATOM 1085 C C . GLU A 1 144 ? 2.536 36.149 180.353 1.00 31.71 144 GLU A C 1
ATOM 1086 O O . GLU A 1 144 ? 2.226 35.596 179.295 1.00 31.42 144 GLU A O 1
ATOM 1092 N N . GLU A 1 145 ? 1.874 35.946 181.487 1.00 30.69 145 GLU A N 1
ATOM 1093 C CA . GLU A 1 145 ? 0.715 35.063 181.513 1.00 29.20 145 GLU A CA 1
ATOM 1094 C C . GLU A 1 145 ? -0.415 35.652 180.666 1.00 28.64 145 GLU A C 1
ATOM 1095 O O . GLU A 1 145 ? -1.078 34.931 179.927 1.00 28.68 145 GLU A O 1
ATOM 1101 N N . VAL A 1 146 ? -0.620 36.965 180.751 1.00 27.78 146 VAL A N 1
ATOM 1102 C CA . VAL A 1 146 ? -1.678 37.598 179.965 1.00 27.68 146 VAL A CA 1
ATOM 1103 C C . VAL A 1 146 ? -1.382 37.550 178.469 1.00 28.80 146 VAL A C 1
ATOM 1104 O O . VAL A 1 146 ? -2.263 37.227 177.675 1.00 29.94 146 VAL A O 1
ATOM 1108 N N . ARG A 1 147 ? -0.150 37.874 178.088 1.00 29.74 147 ARG A N 1
ATOM 1109 C CA . ARG A 1 147 ? 0.246 37.844 176.681 1.00 31.50 147 ARG A CA 1
ATOM 1110 C C . ARG A 1 147 ? 0.122 36.425 176.132 1.00 32.27 147 ARG A C 1
ATOM 1111 O O . ARG A 1 147 ? -0.193 36.235 174.956 1.00 33.69 147 ARG A O 1
ATOM 1119 N N . ALA A 1 148 ? 0.376 35.434 176.987 1.00 32.95 148 ALA A N 1
ATOM 1120 C CA . ALA A 1 148 ? 0.294 34.026 176.596 1.00 33.10 148 ALA A CA 1
ATOM 1121 C C . ALA A 1 148 ? -1.167 33.653 176.415 1.00 32.48 148 ALA A C 1
ATOM 1122 O O . ALA A 1 148 ? -1.523 32.879 175.526 1.00 32.97 148 ALA A O 1
ATOM 1124 N N . PHE A 1 149 ? -2.007 34.213 177.276 1.00 32.79 149 PHE A N 1
ATOM 1125 C CA . PHE A 1 149 ? -3.444 33.980 177.232 1.00 32.11 149 PHE A CA 1
ATOM 1126 C C . PHE A 1 149 ? -3.981 34.509 175.901 1.00 31.51 149 PHE A C 1
ATOM 1127 O O . PHE A 1 149 ? -4.777 33.848 175.232 1.00 32.02 149 PHE A O 1
ATOM 1135 N N . PHE A 1 150 ? -3.529 35.695 175.512 1.00 30.08 150 PHE A N 1
ATOM 1136 C CA . PHE A 1 150 ? -3.970 36.295 174.261 1.00 32.09 150 PHE A CA 1
ATOM 1137 C C . PHE A 1 150 ? -3.551 35.454 173.056 1.00 34.33 150 PHE A C 1
ATOM 1138 O O . PHE A 1 150 ? -4.343 35.232 172.138 1.00 33.86 150 PHE A O 1
ATOM 1146 N N . ARG A 1 151 ? -2.304 34.996 173.056 1.00 36.39 151 ARG A N 1
ATOM 1147 C CA . ARG A 1 151 ? -1.807 34.193 171.949 1.00 39.62 151 ARG A CA 1
ATOM 1148 C C . ARG A 1 151 ? -2.630 32.926 171.802 1.00 39.36 151 ARG A C 1
ATOM 1149 O O . ARG A 1 151 ? -3.069 32.577 170.708 1.00 38.77 151 ARG A O 1
ATOM 1157 N N . GLN A 1 152 ? -2.845 32.254 172.922 1.00 39.70 152 GLN A N 1
ATOM 1158 C CA . GLN A 1 152 ? -3.597 31.015 172.946 1.00 40.51 152 GLN A CA 1
ATOM 1159 C C . GLN A 1 152 ? -4.979 31.126 172.317 1.00 39.87 152 GLN A C 1
ATOM 1160 O O . GLN A 1 152 ? -5.393 30.238 171.574 1.00 39.74 152 GLN A O 1
ATOM 1166 N N . ARG A 1 153 ? -5.691 32.210 172.612 1.00 39.13 153 ARG A N 1
ATOM 1167 C CA . ARG A 1 153 ? -7.030 32.400 172.061 1.00 38.03 153 ARG A CA 1
ATOM 1168 C C . ARG A 1 153 ? -7.038 33.064 170.699 1.00 36.62 153 ARG A C 1
ATOM 1169 O O . ARG A 1 153 ? -8.097 33.328 170.135 1.00 36.59 153 ARG A O 1
ATOM 1177 N N . GLY A 1 154 ? -5.850 33.335 170.171 1.00 35.79 154 GLY A N 1
ATOM 1178 C CA . GLY A 1 154 ? -5.745 33.946 168.862 1.00 34.18 154 GLY A CA 1
ATOM 1179 C C . GLY A 1 154 ? -6.238 35.374 168.754 1.00 34.81 154 GLY A C 1
ATOM 1180 O O . GLY A 1 154 ? -6.711 35.784 167.692 1.00 36.27 154 GLY A O 1
ATOM 1181 N N . TRP A 1 155 ? -6.141 36.139 169.837 1.00 32.16 155 TRP A N 1
ATOM 1182 C CA . TRP A 1 155 ? -6.571 37.533 169.796 1.00 32.08 155 TRP A CA 1
ATOM 1183 C C . TRP A 1 155 ? -5.417 38.384 169.280 1.00 32.63 155 TRP A C 1
ATOM 1184 O O . TRP A 1 155 ? -4.323 38.354 169.826 1.00 30.76 155 TRP A O 1
ATOM 1195 N N . ARG A 1 156 ? -5.655 39.121 168.206 1.00 35.89 156 ARG A N 1
ATOM 1196 C CA . ARG A 1 156 ? -4.617 39.975 167.653 1.00 39.58 156 ARG A CA 1
ATOM 1197 C C . ARG A 1 156 ? -4.828 41.394 168.149 1.00 37.62 156 ARG A C 1
ATOM 1198 O O . ARG A 1 156 ? -3.911 42.009 168.673 1.00 40.01 156 ARG A O 1
ATOM 1206 N N . LYS A 1 157 ? -6.049 41.893 167.986 1.00 34.78 157 LYS A N 1
ATOM 1207 C CA . LYS A 1 157 ? -6.417 43.234 168.412 1.00 32.69 157 LYS A CA 1
ATOM 1208 C C . LYS A 1 157 ? -7.085 43.121 169.784 1.00 31.63 157 LYS A C 1
ATOM 1209 O O . LYS A 1 157 ? -8.112 42.452 169.936 1.00 31.44 157 LYS A O 1
ATOM 1215 N N . VAL A 1 158 ? -6.486 43.768 170.782 1.00 28.88 158 VAL A N 1
ATOM 1216 C CA . VAL A 1 158 ? -6.985 43.726 172.151 1.00 24.58 158 VAL A CA 1
ATOM 1217 C C . VAL A 1 158 ? -7.089 45.111 172.783 1.00 26.26 158 VAL A C 1
ATOM 1218 O O . VAL A 1 158 ? -6.089 45.839 172.901 1.00 26.29 158 VAL A O 1
ATOM 1222 N N . VAL A 1 159 ? -8.300 45.480 173.181 1.00 23.96 159 VAL A N 1
ATOM 1223 C CA . VAL A 1 159 ? -8.504 46.760 173.836 1.00 25.20 159 VAL A CA 1
ATOM 1224 C C . VAL A 1 159 ? -8.580 46.516 175.341 1.00 25.22 159 VAL A C 1
ATOM 1225 O O . VAL A 1 159 ? -9.362 45.672 175.814 1.00 23.62 159 VAL A O 1
ATOM 1229 N N . ALA A 1 160 ? -7.745 47.242 176.084 1.00 22.07 160 ALA A N 1
ATOM 1230 C CA . ALA A 1 160 ? -7.718 47.117 177.533 1.00 21.11 160 ALA A CA 1
ATOM 1231 C C . ALA A 1 160 ? -8.588 48.205 178.141 1.00 20.96 160 ALA A C 1
ATOM 1232 O O . ALA A 1 160 ? -8.701 49.309 177.599 1.00 20.24 160 ALA A O 1
ATOM 1234 N N . PHE A 1 161 ? -9.195 47.871 179.273 1.00 19.03 161 PHE A N 1
ATOM 1235 C CA . PHE A 1 161 ? -10.058 48.768 180.002 1.00 15.54 161 PHE A CA 1
ATOM 1236 C C . PHE A 1 161 ? -9.599 48.833 181.445 1.00 17.56 161 PHE A C 1
ATOM 1237 O O . PHE A 1 161 ? -9.570 47.813 182.155 1.00 15.49 161 PHE A O 1
ATOM 1245 N N . GLN A 1 162 ? -9.228 50.039 181.866 1.00 16.86 162 GLN A N 1
ATOM 1246 C CA . GLN A 1 162 ? -8.777 50.288 183.227 1.00 16.08 162 GLN A CA 1
ATOM 1247 C C . GLN A 1 162 ? -9.983 50.638 184.075 1.00 15.91 162 GLN A C 1
ATOM 1248 O O . GLN A 1 162 ? -10.992 51.134 183.564 1.00 15.67 162 GLN A O 1
ATOM 1254 N N . THR A 1 163 ? -9.887 50.340 185.366 1.00 14.59 163 THR A N 1
ATOM 1255 C CA . THR A 1 163 ? -10.941 50.672 186.301 1.00 15.52 163 THR A CA 1
ATOM 1256 C C . THR A 1 163 ? -10.508 50.443 187.729 1.00 16.38 163 THR A C 1
ATOM 1257 O O . THR A 1 163 ? -9.666 49.594 188.014 1.00 16.99 163 THR A O 1
ATOM 1261 N N . ARG A 1 164 ? -11.093 51.228 188.623 1.00 19.96 164 ARG A N 1
ATOM 1262 C CA . ARG A 1 164 ? -10.807 51.142 190.044 1.00 21.89 164 ARG A CA 1
ATOM 1263 C C . ARG A 1 164 ? -12.133 50.959 190.764 1.00 22.24 164 ARG A C 1
ATOM 1264 O O . ARG A 1 164 ? -12.189 50.969 191.987 1.00 24.39 164 ARG A O 1
ATOM 1272 N N . ASN A 1 165 ? -13.203 50.797 190.005 1.00 22.71 165 ASN A N 1
ATOM 1273 C CA . ASN A 1 165 ? -14.502 50.673 190.627 1.00 26.36 165 ASN A CA 1
ATOM 1274 C C . ASN A 1 165 ? -15.389 49.535 190.150 1.00 26.40 165 ASN A C 1
ATOM 1275 O O . ASN A 1 165 ? -15.031 48.758 189.261 1.00 27.34 165 ASN A O 1
ATOM 1280 N N . ALA A 1 166 ? -16.558 49.447 190.778 1.00 25.18 166 ALA A N 1
ATOM 1281 C CA . ALA A 1 166 ? -17.558 48.464 190.402 1.00 23.50 166 ALA A CA 1
ATOM 1282 C C . ALA A 1 166 ? -18.142 49.093 189.130 1.00 23.98 166 ALA A C 1
ATOM 1283 O O . ALA A 1 166 ? -18.087 50.312 188.956 1.00 25.19 166 ALA A O 1
ATOM 1285 N N . PRO A 1 167 ? -18.707 48.283 188.232 1.00 22.87 167 PRO A N 1
ATOM 1286 C CA . PRO A 1 167 ? -19.262 48.854 187.002 1.00 22.91 167 PRO A CA 1
ATOM 1287 C C . PRO A 1 167 ? -20.672 49.437 186.997 1.00 23.58 167 PRO A C 1
ATOM 1288 O O . PRO A 1 167 ? -21.599 48.872 187.574 1.00 22.82 167 PRO A O 1
ATOM 1292 N N . HIS A 1 168 ? -20.814 50.578 186.328 1.00 21.23 168 HIS A N 1
ATOM 1293 C CA . HIS A 1 168 ? -22.110 51.197 186.144 1.00 21.28 168 HIS A CA 1
ATOM 1294 C C . HIS A 1 168 ? -22.309 51.159 184.630 1.00 21.12 168 HIS A C 1
ATOM 1295 O O . HIS A 1 168 ? -21.412 50.693 183.910 1.00 18.12 168 HIS A O 1
ATOM 1302 N N . ARG A 1 169 ? -23.462 51.617 184.143 1.00 20.09 169 ARG A N 1
ATOM 1303 C CA . ARG A 1 169 ? -23.735 51.579 182.710 1.00 22.49 169 ARG A CA 1
ATOM 1304 C C . ARG A 1 169 ? -22.767 52.364 181.833 1.00 22.70 169 ARG A C 1
ATOM 1305 O O . ARG A 1 169 ? -22.606 52.040 180.652 1.00 23.48 169 ARG A O 1
ATOM 1313 N N . ALA A 1 170 ? -22.129 53.397 182.384 1.00 20.39 170 ALA A N 1
ATOM 1314 C CA . ALA A 1 170 ? -21.180 54.162 181.585 1.00 20.08 170 ALA A CA 1
ATOM 1315 C C . ALA A 1 170 ? -19.931 53.303 181.359 1.00 19.62 170 ALA A C 1
ATOM 1316 O O . ALA A 1 170 ? -19.438 53.219 180.237 1.00 19.74 170 ALA A O 1
ATOM 1318 N N . HIS A 1 171 ? -19.432 52.662 182.419 1.00 19.33 171 HIS A N 1
ATOM 1319 C CA . HIS A 1 171 ? -18.255 51.797 182.303 1.00 20.50 171 HIS A CA 1
ATOM 1320 C C . HIS A 1 171 ? -18.547 50.732 181.233 1.00 22.36 171 HIS A C 1
ATOM 1321 O O . HIS A 1 171 ? -17.725 50.461 180.345 1.00 22.38 171 HIS A O 1
ATOM 1328 N N . GLU A 1 172 ? -19.735 50.146 181.322 1.00 22.62 172 GLU A N 1
ATOM 1329 C CA . GLU A 1 172 ? -20.136 49.098 180.401 1.00 24.38 172 GLU A CA 1
ATOM 1330 C C . GLU A 1 172 ? -20.173 49.564 178.955 1.00 23.25 172 GLU A C 1
ATOM 1331 O O . GLU A 1 172 ? -19.939 48.776 178.048 1.00 25.79 172 GLU A O 1
ATOM 1337 N N . TYR A 1 173 ? -20.468 50.839 178.737 1.00 22.18 173 TYR A N 1
ATOM 1338 C CA . TYR A 1 173 ? -20.504 51.380 177.380 1.00 20.51 173 TYR A CA 1
ATOM 1339 C C . TYR A 1 173 ? -19.094 51.357 176.784 1.00 20.49 173 TYR A C 1
ATOM 1340 O O . TYR A 1 173 ? -18.917 51.016 175.614 1.00 19.80 173 TYR A O 1
ATOM 1349 N N . LEU A 1 174 ? -18.097 51.736 177.588 1.00 19.31 174 LEU A N 1
ATOM 1350 C CA . LEU A 1 174 ? -16.708 51.731 177.131 1.00 18.21 174 LEU A CA 1
ATOM 1351 C C . LEU A 1 174 ? -16.313 50.304 176.771 1.00 17.78 174 LEU A C 1
ATOM 1352 O O . LEU A 1 174 ? -15.686 50.057 175.738 1.00 14.90 174 LEU A O 1
ATOM 1357 N N . ILE A 1 175 ? -16.679 49.366 177.639 1.00 18.58 175 ILE A N 1
ATOM 1358 C CA . ILE A 1 175 ? -16.360 47.964 177.412 1.00 21.58 175 ILE A CA 1
ATOM 1359 C C . ILE A 1 175 ? -17.006 47.461 176.114 1.00 22.58 175 ILE A C 1
ATOM 1360 O O . ILE A 1 175 ? -16.381 46.733 175.340 1.00 21.18 175 ILE A O 1
ATOM 1365 N N . ARG A 1 176 ? -18.250 47.867 175.880 1.00 22.51 176 ARG A N 1
ATOM 1366 C CA . ARG A 1 176 ? -18.961 47.461 174.678 1.00 24.00 176 ARG A CA 1
ATOM 136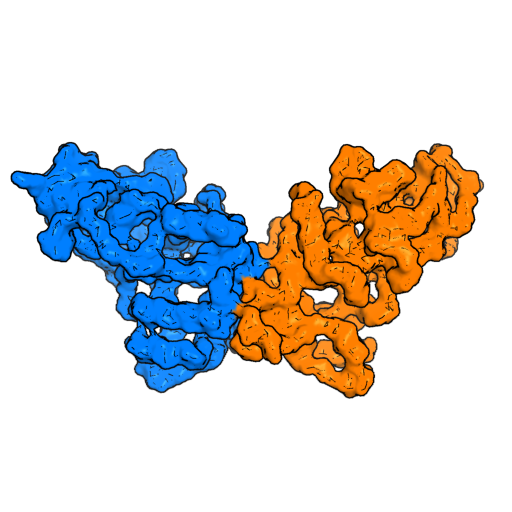7 C C . ARG A 1 176 ? -18.351 48.094 173.442 1.00 24.00 176 ARG A C 1
ATOM 1368 O O . ARG A 1 176 ? -18.304 47.471 172.384 1.00 25.83 176 ARG A O 1
ATOM 1376 N N . LEU A 1 177 ? -17.869 49.327 173.572 1.00 25.01 177 LEU A N 1
ATOM 1377 C CA . LEU A 1 177 ? -17.237 50.002 172.443 1.00 25.03 177 LEU A CA 1
ATOM 1378 C C . LEU A 1 177 ? -15.997 49.175 172.112 1.00 24.90 177 LEU A C 1
ATOM 1379 O O . LEU A 1 177 ? -15.688 48.919 170.948 1.00 24.66 177 LEU A O 1
ATOM 1384 N N . GLY A 1 178 ? -15.296 48.745 173.154 1.00 24.87 178 GLY A N 1
ATOM 1385 C CA . GLY A 1 178 ? -14.112 47.934 172.958 1.00 25.79 178 GLY A CA 1
ATOM 1386 C C . GLY A 1 178 ? -14.443 46.604 172.300 1.00 27.35 178 GLY A C 1
ATOM 1387 O O . GLY A 1 178 ? -13.724 46.155 171.404 1.00 27.73 178 GLY A O 1
ATOM 1388 N N . LEU A 1 179 ? -15.530 45.970 172.740 1.00 26.29 179 LEU A N 1
ATOM 1389 C CA . LEU A 1 179 ? -15.941 44.690 172.174 1.00 26.14 179 LEU A CA 1
ATOM 1390 C C . LEU A 1 179 ? -16.219 44.804 170.678 1.00 27.97 179 LEU A C 1
ATOM 1391 O O . LEU A 1 179 ? -15.966 43.863 169.920 1.00 29.81 179 LEU A O 1
ATOM 1396 N N . GLU A 1 180 ? -16.724 45.960 170.255 1.00 27.89 180 GLU A N 1
ATOM 1397 C CA . GLU A 1 180 ? -17.026 46.202 168.848 1.00 28.95 180 GLU A CA 1
ATOM 1398 C C . GLU A 1 180 ? -15.795 46.434 167.980 1.00 29.20 180 GLU A C 1
ATOM 1399 O O . GLU A 1 180 ? -15.861 46.268 166.769 1.00 29.34 180 GLU A O 1
ATOM 1405 N N . LEU A 1 181 ? -14.678 46.821 168.586 1.00 29.98 181 LEU A N 1
ATOM 1406 C CA . LEU A 1 181 ? -13.471 47.109 167.814 1.00 30.66 181 LEU A CA 1
ATOM 1407 C C . LEU A 1 181 ? -12.348 46.090 167.936 1.00 29.87 181 LEU A C 1
ATOM 1408 O O . LEU A 1 181 ? -11.361 46.185 167.217 1.00 31.55 181 LEU A O 1
ATOM 1413 N N . ALA A 1 182 ? -12.481 45.115 168.825 1.00 27.47 182 ALA A N 1
ATOM 1414 C CA . ALA A 1 182 ? -11.393 44.168 169.013 1.00 25.64 182 ALA A CA 1
ATOM 1415 C C . ALA A 1 182 ? -11.791 42.690 169.044 1.00 26.90 182 ALA A C 1
ATOM 1416 O O . ALA A 1 182 ? -12.970 42.353 169.141 1.00 26.77 182 ALA A O 1
ATOM 1418 N N . ASP A 1 183 ? -10.796 41.809 168.967 1.00 25.36 183 ASP A N 1
ATOM 1419 C CA . ASP A 1 183 ? -11.064 40.380 169.018 1.00 25.47 183 ASP A CA 1
ATOM 1420 C C . ASP A 1 183 ? -11.508 40.049 170.438 1.00 27.73 183 ASP A C 1
ATOM 1421 O O . ASP A 1 183 ? -12.297 39.122 170.665 1.00 28.76 183 ASP A O 1
ATOM 1426 N N . GLY A 1 184 ? -10.989 40.826 171.389 1.00 26.55 184 GLY A N 1
ATOM 1427 C CA . GLY A 1 184 ? -11.325 40.648 172.787 1.00 24.47 184 GLY A CA 1
ATOM 1428 C C . GLY A 1 184 ? -11.022 41.897 173.608 1.00 23.68 184 GLY A C 1
ATOM 1429 O O . GLY A 1 184 ? -10.254 42.769 173.188 1.00 19.91 184 GLY A O 1
ATOM 1430 N N . VAL A 1 185 ? -11.632 41.986 174.785 1.00 21.65 185 VAL A N 1
ATOM 1431 C CA . VAL A 1 185 ? -11.419 43.123 175.673 1.00 21.11 185 VAL A CA 1
ATOM 1432 C C . VAL A 1 185 ? -10.852 42.635 176.987 1.00 21.21 185 VAL A C 1
ATOM 1433 O O . VAL A 1 185 ? -11.281 41.607 177.517 1.00 22.97 185 VAL A O 1
ATOM 1437 N N . LEU A 1 186 ? -9.886 43.370 177.513 1.00 21.30 186 LEU A N 1
ATOM 1438 C CA . LEU A 1 186 ? -9.296 43.019 178.797 1.00 19.44 186 LEU A CA 1
ATOM 1439 C C . LEU A 1 186 ? -9.782 43.999 179.859 1.00 19.22 186 LEU A C 1
ATOM 1440 O O . LEU A 1 186 ? -9.434 45.174 179.821 1.00 16.28 186 LEU A O 1
ATOM 1445 N N . VAL A 1 187 ? -10.616 43.523 180.780 1.00 21.97 187 VAL A N 1
ATOM 1446 C CA . VAL A 1 187 ? -11.094 44.364 181.888 1.00 22.51 187 VAL A CA 1
ATOM 1447 C C . VAL A 1 187 ? -10.028 44.103 182.957 1.00 21.51 187 VAL A C 1
ATOM 1448 O O . VAL A 1 187 ? -9.887 42.986 183.444 1.00 22.45 187 VAL A O 1
ATOM 1452 N N . HIS A 1 188 ? -9.271 45.146 183.290 1.00 23.55 188 HIS A N 1
ATOM 1453 C CA . HIS A 1 188 ? -8.121 45.059 184.200 1.00 21.61 188 HIS A CA 1
ATOM 1454 C C . HIS A 1 188 ? -8.243 45.922 185.455 1.00 21.43 188 HIS A C 1
ATOM 1455 O O . HIS A 1 188 ? -7.574 46.937 185.575 1.00 24.36 188 HIS A O 1
ATOM 1462 N N . PRO A 1 189 ? -9.065 45.514 186.424 1.00 22.02 189 PRO A N 1
ATOM 1463 C CA . PRO A 1 189 ? -9.239 46.292 187.659 1.00 19.98 189 PRO A CA 1
ATOM 1464 C C . PRO A 1 189 ? -7.966 46.488 188.474 1.00 19.85 189 PRO A C 1
ATOM 1465 O O . PRO A 1 189 ? -7.152 45.568 188.594 1.00 16.37 189 PRO A O 1
ATOM 1469 N N . ILE A 1 190 ? -7.816 47.680 189.051 1.00 18.99 190 ILE A N 1
ATOM 1470 C CA . ILE A 1 190 ? -6.681 47.980 189.926 1.00 19.56 190 ILE A CA 1
ATOM 1471 C C . ILE A 1 190 ? -6.972 47.271 191.255 1.00 20.56 190 ILE A C 1
ATOM 1472 O O . ILE A 1 190 ? -8.057 47.427 191.809 1.00 18.90 190 ILE A O 1
ATOM 1477 N N . LEU A 1 191 ? -6.003 46.510 191.767 1.00 23.07 191 LEU A N 1
ATOM 1478 C CA . LEU A 1 191 ? -6.181 45.765 193.017 1.00 21.64 191 LEU A CA 1
ATOM 1479 C C . LEU A 1 191 ? -5.406 46.300 194.211 1.00 20.88 191 LEU A C 1
ATOM 1480 O O . LEU A 1 191 ? -5.504 45.748 195.303 1.00 23.52 191 LEU A O 1
ATOM 1485 N N . GLY A 1 192 ? -4.633 47.361 194.014 1.00 20.70 192 GLY A N 1
ATOM 1486 C CA . GLY A 1 192 ? -3.874 47.926 195.116 1.00 19.03 192 GLY A CA 1
ATOM 1487 C C . GLY A 1 192 ? -4.681 48.945 195.907 1.00 19.31 192 GLY A C 1
ATOM 1488 O O . GLY A 1 192 ? -5.875 49.118 195.670 1.00 19.40 192 GLY A O 1
ATOM 1489 N N . ALA A 1 193 ? -4.026 49.619 196.847 1.00 17.90 193 ALA A N 1
ATOM 1490 C CA . ALA A 1 193 ? -4.671 50.624 197.682 1.00 18.50 193 ALA A CA 1
ATOM 1491 C C . ALA A 1 193 ? -5.461 51.680 196.899 1.00 19.80 193 ALA A C 1
ATOM 1492 O O . ALA A 1 193 ? -5.042 52.136 195.840 1.00 20.33 193 ALA A O 1
ATOM 1494 N N . LYS A 1 194 ? -6.620 52.048 197.431 1.00 22.11 194 LYS A N 1
ATOM 1495 C CA . LYS A 1 194 ? -7.460 53.068 196.825 1.00 24.38 194 LYS A CA 1
ATOM 1496 C C . LYS A 1 194 ? -7.910 53.999 197.944 1.00 24.69 194 LYS A C 1
ATOM 1497 O O . LYS A 1 194 ? -7.757 53.666 199.119 1.00 23.30 194 LYS A O 1
ATOM 1503 N N . LYS A 1 195 ? -8.439 55.167 197.586 1.00 25.82 195 LYS A N 1
ATOM 1504 C CA . LYS A 1 195 ? -8.926 56.108 198.587 1.00 25.43 195 LYS A CA 1
ATOM 1505 C C . LYS A 1 195 ? -10.180 55.479 199.191 1.00 26.40 195 LYS A C 1
ATOM 1506 O O . LYS A 1 195 ? -10.734 54.539 198.626 1.00 29.85 195 LYS A O 1
ATOM 1512 N N . PRO A 1 196 ? -10.640 55.975 200.348 1.00 28.08 196 PRO A N 1
ATOM 1513 C CA . PRO A 1 196 ? -11.829 55.440 201.032 1.00 29.29 196 PRO A CA 1
ATOM 1514 C C . PRO A 1 196 ? -13.149 55.197 200.290 1.00 29.73 196 PRO A C 1
ATOM 1515 O O . PRO A 1 196 ? -13.768 54.157 200.492 1.00 29.71 196 PRO A O 1
ATOM 1519 N N . ASP A 1 197 ? -13.592 56.123 199.445 1.00 31.21 197 ASP A N 1
ATOM 1520 C CA . ASP A 1 197 ? -14.878 55.922 198.772 1.00 32.93 197 ASP A CA 1
ATOM 1521 C C . ASP A 1 197 ? -14.919 55.077 197.503 1.00 32.21 197 ASP A C 1
ATOM 1522 O O . ASP A 1 197 ? -15.966 54.977 196.865 1.00 33.17 197 ASP A O 1
ATOM 1527 N N . ASP A 1 198 ? -13.798 54.479 197.122 1.00 30.92 198 ASP A N 1
ATOM 1528 C CA . ASP A 1 198 ? -13.808 53.591 195.963 1.00 30.61 198 ASP A CA 1
ATOM 1529 C C . ASP A 1 198 ? -14.362 52.274 196.505 1.00 30.25 198 ASP A C 1
ATOM 1530 O O . ASP A 1 198 ? -14.273 52.010 197.698 1.00 31.73 198 ASP A O 1
ATOM 1535 N N . PHE A 1 199 ? -14.945 51.457 195.639 1.00 30.96 199 PHE A N 1
ATOM 1536 C CA . PHE A 1 199 ? -15.492 50.172 196.060 1.00 29.40 199 PHE A CA 1
ATOM 1537 C C . PHE A 1 199 ? -14.382 49.161 196.336 1.00 29.13 199 PHE A C 1
ATOM 1538 O O . PHE A 1 199 ? -13.390 49.101 195.609 1.00 26.18 199 PHE A O 1
ATOM 1546 N N . PRO A 1 200 ? -14.540 48.352 197.395 1.00 28.56 200 PRO A N 1
ATOM 1547 C CA . PRO A 1 200 ? -13.539 47.341 197.742 1.00 28.16 200 PRO A CA 1
ATOM 1548 C C . PRO A 1 200 ? -13.382 46.381 196.570 1.00 27.61 200 PRO A C 1
ATOM 1549 O O . PRO A 1 200 ? -14.330 46.154 195.814 1.00 26.65 200 PRO A O 1
ATOM 1553 N N . THR A 1 201 ? -12.191 45.812 196.437 1.00 27.21 201 THR A N 1
ATOM 1554 C CA . THR A 1 201 ? -11.898 44.896 195.351 1.00 27.75 201 THR A CA 1
ATOM 1555 C C . THR A 1 201 ? -12.849 43.705 195.306 1.00 26.97 201 THR A C 1
ATOM 1556 O O . THR A 1 201 ? -13.215 43.240 194.228 1.00 27.13 201 THR A O 1
ATOM 1560 N N . GLU A 1 202 ? -13.256 43.214 196.469 1.00 25.27 202 GLU A N 1
ATOM 1561 C CA . GLU A 1 202 ? -14.149 42.073 196.494 1.00 27.42 202 GLU A CA 1
ATOM 1562 C C . GLU A 1 202 ? -15.491 42.365 195.811 1.00 25.99 202 GLU A C 1
ATOM 1563 O O . GLU A 1 202 ? -16.063 41.475 195.189 1.00 24.26 202 GLU A O 1
ATOM 1569 N N . VAL A 1 203 ? -16.003 43.592 195.911 1.00 23.06 203 VAL A N 1
ATOM 1570 C CA . VAL A 1 203 ? -17.269 43.871 195.246 1.00 22.77 203 VAL A CA 1
ATOM 1571 C C . VAL A 1 203 ? -17.025 44.182 193.776 1.00 23.85 203 VAL A C 1
ATOM 1572 O O . VAL A 1 203 ? -17.905 43.983 192.932 1.00 24.44 203 VAL A O 1
ATOM 1576 N N . ILE A 1 204 ? -15.819 44.650 193.468 1.00 23.46 204 ILE A N 1
ATOM 1577 C CA . ILE A 1 204 ? -15.446 44.951 192.094 1.00 23.22 204 ILE A CA 1
ATOM 1578 C C . ILE A 1 204 ? -15.373 43.615 191.355 1.00 24.37 204 ILE A C 1
ATOM 1579 O O . ILE A 1 204 ? -15.865 43.470 190.235 1.00 25.32 204 ILE A O 1
ATOM 1584 N N . VAL A 1 205 ? -14.759 42.634 192.001 1.00 24.22 205 VAL A N 1
ATOM 1585 C CA . VAL A 1 205 ? -14.617 41.307 191.417 1.00 23.11 205 VAL A CA 1
ATOM 1586 C C . VAL A 1 205 ? -15.976 40.600 191.224 1.00 23.66 205 VAL A C 1
ATOM 1587 O O . VAL A 1 205 ? -16.236 40.017 190.174 1.00 21.47 205 VAL A O 1
ATOM 1591 N N . GLU A 1 206 ? -16.842 40.663 192.229 1.00 24.45 206 GLU A N 1
ATOM 1592 C CA . GLU A 1 206 ? -18.158 40.027 192.135 1.00 25.56 206 GLU A CA 1
ATOM 1593 C C . GLU A 1 206 ? -19.049 40.738 191.111 1.00 26.42 206 GLU A C 1
ATOM 1594 O O . GLU A 1 206 ? -19.754 40.086 190.332 1.00 24.79 206 GLU A O 1
ATOM 1600 N N . ALA A 1 207 ? -18.999 42.071 191.105 1.00 24.62 207 ALA A N 1
ATOM 1601 C CA . ALA A 1 207 ? -19.808 42.865 190.182 1.00 23.55 207 ALA A CA 1
ATOM 1602 C C . ALA A 1 207 ? -19.437 42.622 188.731 1.00 22.52 207 ALA A C 1
ATOM 1603 O O . ALA A 1 207 ? -20.302 42.391 187.884 1.00 24.90 207 ALA A O 1
ATOM 1605 N N . TYR A 1 208 ? -18.150 42.675 188.432 1.00 22.28 208 TYR A N 1
ATOM 1606 C CA . TYR A 1 208 ? -17.725 42.458 187.064 1.00 21.24 208 TYR A CA 1
ATOM 1607 C C . TYR A 1 208 ? -17.972 41.032 186.595 1.00 21.45 208 TYR A C 1
ATOM 1608 O O . TYR A 1 208 ? -18.391 40.817 185.458 1.00 23.28 208 TYR A O 1
ATOM 1617 N N . GLN A 1 209 ? -17.733 40.053 187.460 1.00 21.56 209 GLN A N 1
ATOM 1618 C CA . GLN A 1 209 ? -17.962 38.673 187.050 1.00 24.27 209 GLN A CA 1
ATOM 1619 C C . GLN A 1 209 ? -19.441 38.443 186.752 1.00 24.45 209 GLN A C 1
ATOM 1620 O O . GLN A 1 209 ? -19.773 37.649 185.884 1.00 27.67 209 GLN A O 1
ATOM 1626 N N . ALA A 1 210 ? -20.325 39.147 187.452 1.00 23.48 210 ALA A N 1
ATOM 1627 C CA . ALA A 1 210 ? -21.753 39.007 187.202 1.00 24.39 210 ALA A CA 1
ATOM 1628 C C . ALA A 1 210 ? -22.120 39.734 185.910 1.00 26.11 210 ALA A C 1
ATOM 1629 O O . ALA A 1 210 ? -22.910 39.227 185.105 1.00 27.29 210 ALA A O 1
ATOM 1631 N N . LEU A 1 211 ? -21.544 40.917 185.705 1.00 24.37 211 LEU A N 1
ATOM 1632 C CA . LEU A 1 211 ? -21.836 41.692 184.501 1.00 24.44 211 LEU A CA 1
ATOM 1633 C C . LEU A 1 211 ? -21.370 40.918 183.271 1.00 26.23 211 LEU A C 1
ATOM 1634 O O . LEU A 1 211 ? -22.075 40.844 182.265 1.00 27.09 211 LEU A O 1
ATOM 1639 N N . ILE A 1 212 ? -20.175 40.343 183.368 1.00 25.78 212 ILE A N 1
ATOM 1640 C CA . ILE A 1 212 ? -19.588 39.571 182.285 1.00 23.55 212 ILE A CA 1
ATOM 1641 C C . ILE A 1 212 ? -20.366 38.285 182.038 1.00 24.65 212 ILE A C 1
ATOM 1642 O O . ILE A 1 212 ? -20.681 37.943 180.902 1.00 24.12 212 ILE A O 1
ATOM 1647 N N . ARG A 1 213 ? -20.686 37.585 183.117 1.00 26.01 213 ARG A N 1
ATOM 1648 C CA . ARG A 1 213 ? -21.408 36.318 183.040 1.00 26.99 213 ARG A CA 1
ATOM 1649 C C . ARG A 1 213 ? -22.853 36.406 182.514 1.00 25.71 213 ARG A C 1
ATOM 1650 O O . ARG A 1 213 ? -23.295 35.538 181.758 1.00 25.37 213 ARG A O 1
ATOM 1658 N N . ASP A 1 214 ? -23.578 37.458 182.882 1.00 24.54 214 ASP A N 1
ATOM 1659 C CA . ASP A 1 214 ? -24.969 37.576 182.461 1.00 23.41 214 ASP A CA 1
ATOM 1660 C C . ASP A 1 214 ? -25.290 38.575 181.343 1.00 23.09 214 ASP A C 1
ATOM 1661 O O . ASP A 1 214 ? -26.313 38.430 180.670 1.00 22.63 214 ASP A O 1
ATOM 1666 N N . PHE A 1 215 ? -24.438 39.571 181.120 1.00 22.28 215 PHE A N 1
ATOM 1667 C CA . PHE A 1 215 ? -24.752 40.574 180.106 1.00 23.43 215 PHE A CA 1
ATOM 1668 C C . PHE A 1 215 ? -23.757 40.799 178.982 1.00 24.86 215 PHE A C 1
ATOM 1669 O O . PHE A 1 215 ? -24.030 41.571 178.052 1.00 23.91 215 PHE A O 1
ATOM 1677 N N . LEU A 1 216 ? -22.611 40.138 179.058 1.00 24.61 216 LEU A N 1
ATOM 1678 C CA . LEU A 1 216 ? -21.574 40.308 178.047 1.00 26.12 216 LEU A CA 1
ATOM 1679 C C . LEU A 1 216 ? -21.134 38.957 177.508 1.00 25.88 216 LEU A C 1
ATOM 1680 O O . LEU A 1 216 ? -21.346 37.932 178.147 1.00 25.24 216 LEU A O 1
ATOM 1685 N N . PRO A 1 217 ? -20.524 38.936 176.315 1.00 26.24 217 PRO A N 1
ATOM 1686 C CA . PRO A 1 217 ? -20.081 37.638 175.788 1.00 27.14 217 PRO A CA 1
ATOM 1687 C C . PRO A 1 217 ? -18.920 37.141 176.673 1.00 27.37 217 PRO A C 1
ATOM 1688 O O . PRO A 1 217 ? -17.800 37.623 176.543 1.00 28.67 217 PRO A O 1
ATOM 1692 N N . GLN A 1 218 ? -19.200 36.206 177.583 1.00 29.70 218 GLN A N 1
ATOM 1693 C CA . GLN A 1 218 ? -18.188 35.657 178.501 1.00 32.58 218 GLN A CA 1
ATOM 1694 C C . GLN A 1 218 ? -16.959 35.285 177.693 1.00 33.51 218 GLN A C 1
ATOM 1695 O O . GLN A 1 218 ? -15.815 35.431 178.113 1.00 33.40 218 GLN A O 1
ATOM 1701 N N . GLU A 1 219 ? -17.257 34.774 176.516 1.00 35.22 219 GLU A N 1
ATOM 1702 C CA . GLU A 1 219 ? -16.299 34.318 175.539 1.00 35.07 219 GLU A CA 1
ATOM 1703 C C . GLU A 1 219 ? -15.170 35.308 175.209 1.00 33.75 219 GLU A C 1
ATOM 1704 O O . GLU A 1 219 ? -13.998 34.926 175.126 1.00 33.69 219 GLU A O 1
ATOM 1710 N N . ARG A 1 220 ? -15.506 36.582 175.032 1.00 30.71 220 ARG A N 1
ATOM 1711 C CA . ARG A 1 220 ? -14.486 37.556 174.661 1.00 29.03 220 ARG A CA 1
ATOM 1712 C C . ARG A 1 220 ? -14.130 38.663 175.656 1.00 27.19 220 ARG A C 1
ATOM 1713 O O . ARG A 1 220 ? -13.659 39.728 175.259 1.00 26.65 220 ARG A O 1
ATOM 1721 N N . VAL A 1 221 ? -14.344 38.415 176.942 1.00 25.60 221 VAL A N 1
ATOM 1722 C CA . VAL A 1 221 ? -13.992 39.400 177.957 1.00 25.92 221 VAL A CA 1
ATOM 1723 C C . VAL A 1 221 ? -13.079 38.788 179.022 1.00 26.28 221 VAL A C 1
ATOM 1724 O O . VAL A 1 221 ? -13.547 38.116 179.940 1.00 25.92 221 VAL A O 1
ATOM 1728 N N . ALA A 1 222 ? -11.776 39.018 178.885 1.00 25.76 222 ALA A N 1
ATOM 1729 C CA . ALA A 1 222 ? -10.807 38.503 179.846 1.00 25.20 222 ALA A CA 1
ATOM 1730 C C . ALA A 1 222 ? -10.838 39.424 181.038 1.00 24.67 222 ALA A C 1
ATOM 1731 O O . ALA A 1 222 ? -10.681 40.633 180.898 1.00 26.22 222 ALA A O 1
ATOM 1733 N N . PHE A 1 223 ? -11.040 38.840 182.210 1.00 24.06 223 PHE A N 1
ATOM 1734 C CA . PHE A 1 223 ? -11.119 39.593 183.441 1.00 23.59 223 PHE A CA 1
ATOM 1735 C C . PHE A 1 223 ? -9.934 39.282 184.345 1.00 24.79 223 PHE A C 1
ATOM 1736 O O . PHE A 1 223 ? -9.920 38.251 185.025 1.00 26.30 223 PHE A O 1
ATOM 1744 N N . PHE A 1 224 ? -8.948 40.179 184.362 1.00 23.03 224 PHE A N 1
ATOM 1745 C CA . PHE A 1 224 ? -7.749 39.981 185.177 1.00 21.65 224 PHE A CA 1
ATOM 1746 C C . PHE A 1 224 ? -7.478 41.213 186.032 1.00 21.53 224 PHE A C 1
ATOM 1747 O O . PHE A 1 224 ? -7.911 42.310 185.694 1.00 21.38 224 PHE A O 1
ATOM 1755 N N . GLY A 1 225 ? -6.746 41.036 187.125 1.00 18.96 225 GLY A N 1
ATOM 1756 C CA . GLY A 1 225 ? -6.458 42.162 187.992 1.00 22.55 225 GLY A CA 1
ATOM 1757 C C . GLY A 1 225 ? -5.028 42.683 188.026 1.00 21.81 225 GLY A C 1
ATOM 1758 O O . GLY A 1 225 ? -4.074 41.905 188.024 1.00 23.56 225 GLY A O 1
ATOM 1759 N N . LEU A 1 226 ? -4.894 44.009 188.049 1.00 20.70 226 LEU A N 1
ATOM 1760 C CA . LEU A 1 226 ? -3.600 44.679 188.117 1.00 19.44 226 LEU A CA 1
ATOM 1761 C C . LEU A 1 226 ? -3.382 45.138 189.554 1.00 20.82 226 LEU A C 1
ATOM 1762 O O . LEU A 1 226 ? -4.042 46.067 190.035 1.00 20.81 226 LEU A O 1
ATOM 1767 N N . ALA A 1 227 ? -2.449 44.488 190.236 1.00 20.24 227 ALA A N 1
ATOM 1768 C CA . ALA A 1 227 ? -2.158 44.835 191.620 1.00 21.85 227 ALA A CA 1
ATOM 1769 C C . ALA A 1 227 ? -1.096 45.939 191.735 1.00 21.45 227 ALA A C 1
ATOM 1770 O O . ALA A 1 227 ? 0.104 45.696 191.630 1.00 21.32 227 ALA A O 1
ATOM 1772 N N . THR A 1 228 ? -1.573 47.160 191.931 1.00 21.52 228 THR A N 1
ATOM 1773 C CA . THR A 1 228 ? -0.724 48.330 192.101 1.00 21.29 228 THR A CA 1
ATOM 1774 C C . THR A 1 228 ? -1.681 49.387 192.625 1.00 21.60 228 THR A C 1
ATOM 1775 O O . THR A 1 228 ? -2.869 49.358 192.326 1.00 21.83 228 THR A O 1
ATOM 1779 N N . PRO A 1 229 ? -1.184 50.322 193.433 1.00 22.00 229 PRO A N 1
ATOM 1780 C CA . PRO A 1 229 ? -2.042 51.377 193.985 1.00 20.54 229 PRO A CA 1
ATOM 1781 C C . PRO A 1 229 ? -2.581 52.299 192.899 1.00 20.39 229 PRO A C 1
ATOM 1782 O O . PRO A 1 229 ? -2.103 52.289 191.762 1.00 21.17 229 PRO A O 1
ATOM 1786 N N . MET A 1 230 ? -3.594 53.079 193.260 1.00 19.32 230 MET A N 1
ATOM 1787 C CA . MET A 1 230 ? -4.141 54.088 192.367 1.00 18.15 230 MET A CA 1
ATOM 1788 C C . MET A 1 230 ? -3.324 55.295 192.811 1.00 17.29 230 MET A C 1
ATOM 1789 O O . MET A 1 230 ? -2.988 55.418 193.986 1.00 15.79 230 MET A O 1
ATOM 1794 N N . ARG A 1 231 ? -2.979 56.176 191.890 1.00 17.78 231 ARG A N 1
ATOM 1795 C CA . ARG A 1 231 ? -2.250 57.367 192.283 1.00 16.65 231 ARG A CA 1
ATOM 1796 C C . ARG A 1 231 ? -3.221 58.554 192.238 1.00 17.91 231 ARG A C 1
ATOM 1797 O O . ARG A 1 231 ? -3.027 59.560 192.932 1.00 17.13 231 ARG A O 1
ATOM 1805 N N . TYR A 1 232 ? -4.287 58.407 191.454 1.00 14.62 232 TYR A N 1
ATOM 1806 C CA . TYR A 1 232 ? -5.256 59.481 191.257 1.00 17.39 232 TYR A CA 1
ATOM 1807 C C . TYR A 1 232 ? -4.510 60.715 190.733 1.00 18.09 232 TYR A C 1
ATOM 1808 O O . TYR A 1 232 ? -4.688 61.818 191.248 1.00 18.97 232 TYR A O 1
ATOM 1817 N N . ALA A 1 233 ? -3.670 60.513 189.717 1.00 17.03 233 ALA A N 1
ATOM 1818 C CA . ALA A 1 233 ? -2.903 61.596 189.105 1.00 19.87 233 ALA A CA 1
ATOM 1819 C C . ALA A 1 233 ? -3.482 61.990 187.749 1.00 21.74 233 ALA A C 1
ATOM 1820 O O . ALA A 1 233 ? -2.800 62.608 186.933 1.00 23.35 233 ALA A O 1
ATOM 1822 N N . GLY A 1 234 ? -4.731 61.604 187.497 1.00 22.09 234 GLY A N 1
ATOM 1823 C CA . GLY A 1 234 ? -5.374 61.951 186.242 1.00 21.05 234 GLY A CA 1
ATOM 1824 C C . GLY A 1 234 ? -4.598 61.719 184.947 1.00 21.20 234 GLY A C 1
ATOM 1825 O O . GLY A 1 234 ? -4.158 60.604 184.672 1.00 20.55 234 GLY A O 1
ATOM 1826 N N . PRO A 1 235 ? -4.425 62.765 184.122 1.00 20.39 235 PRO A N 1
ATOM 1827 C CA . PRO A 1 235 ? -3.707 62.685 182.838 1.00 19.42 235 PRO A CA 1
ATOM 1828 C C . PRO A 1 235 ? -2.413 61.865 182.889 1.00 19.63 235 PRO A C 1
ATOM 1829 O O . PRO A 1 235 ? -2.214 60.949 182.091 1.00 20.05 235 PRO A O 1
ATOM 1833 N N . LYS A 1 236 ? -1.536 62.181 183.830 1.00 18.60 236 LYS A N 1
ATOM 1834 C CA . LYS A 1 236 ? -0.282 61.444 183.923 1.00 19.47 236 LYS A CA 1
ATOM 1835 C C . LYS A 1 236 ? -0.457 59.981 184.287 1.00 18.39 236 LYS A C 1
ATOM 1836 O O . LYS A 1 236 ? 0.299 59.138 183.811 1.00 17.64 236 LYS A O 1
ATOM 1842 N N . GLU A 1 237 ? -1.455 59.665 185.112 1.00 17.84 237 GLU A N 1
ATOM 1843 C CA . GLU A 1 237 ? -1.699 58.268 185.467 1.00 16.60 237 GLU A CA 1
ATOM 1844 C C . GLU A 1 237 ? -2.296 57.553 184.248 1.00 15.44 237 GLU A C 1
ATOM 1845 O O . GLU A 1 237 ? -2.085 56.357 184.046 1.00 17.92 237 GLU A O 1
ATOM 1851 N N . ALA A 1 238 ? -3.011 58.299 183.418 1.00 14.15 238 ALA A N 1
ATOM 1852 C CA . ALA A 1 238 ? -3.608 57.718 182.221 1.00 15.14 238 ALA A CA 1
ATOM 1853 C C . ALA A 1 238 ? -2.512 57.186 181.304 1.00 15.09 238 ALA A C 1
ATOM 1854 O O . ALA A 1 238 ? -2.634 56.085 180.761 1.00 14.57 238 ALA A O 1
ATOM 1856 N N . VAL A 1 239 ? -1.446 57.972 181.132 1.00 11.88 239 VAL A N 1
ATOM 1857 C CA . VAL A 1 239 ? -0.338 57.557 180.292 1.00 11.26 239 VAL A CA 1
ATOM 1858 C C . VAL A 1 239 ? 0.288 56.305 180.911 1.00 13.03 239 VAL A C 1
ATOM 1859 O O . VAL A 1 239 ? 0.591 55.347 180.209 1.00 14.59 239 VAL A O 1
ATOM 1863 N N . PHE A 1 240 ? 0.459 56.320 182.234 1.00 15.78 240 PHE A N 1
ATOM 1864 C CA . PHE A 1 240 ? 1.003 55.183 182.989 1.00 16.37 240 PHE A CA 1
ATOM 1865 C C . PHE A 1 240 ? 0.134 53.935 182.711 1.00 17.87 240 PHE A C 1
ATOM 1866 O O . PHE A 1 240 ? 0.647 52.880 182.349 1.00 17.67 240 PHE A O 1
ATOM 1874 N N . HIS A 1 241 ? -1.180 54.075 182.873 1.00 16.02 241 HIS A N 1
ATOM 1875 C CA . HIS A 1 241 ? -2.112 52.972 182.641 1.00 17.20 241 HIS A CA 1
ATOM 1876 C C . HIS A 1 241 ? -1.982 52.369 181.236 1.00 16.87 241 HIS A C 1
ATOM 1877 O O . HIS A 1 241 ? -1.928 51.154 181.069 1.00 15.58 241 HIS A O 1
ATOM 1884 N N . ALA A 1 242 ? -1.926 53.227 180.229 1.00 17.54 242 ALA A N 1
ATOM 1885 C CA . ALA A 1 242 ? -1.802 52.771 178.856 1.00 18.38 242 ALA A CA 1
ATOM 1886 C C . ALA A 1 242 ? -0.493 52.004 178.638 1.00 19.89 242 ALA A C 1
ATOM 1887 O O . ALA A 1 242 ? -0.478 50.924 178.046 1.00 18.32 242 ALA A O 1
ATOM 1889 N N . LEU A 1 243 ? 0.607 52.574 179.119 1.00 20.34 243 LEU A N 1
ATOM 1890 C CA . LEU A 1 243 ? 1.917 51.964 178.948 1.00 19.78 243 LEU A CA 1
ATOM 1891 C C . LEU A 1 243 ? 1.993 50.602 179.625 1.00 19.70 243 LEU A C 1
ATOM 1892 O O . LEU A 1 243 ? 2.531 49.642 179.066 1.00 20.25 243 LEU A O 1
ATOM 1897 N N . VAL A 1 244 ? 1.449 50.502 180.826 1.00 18.90 244 VAL A N 1
ATOM 1898 C CA . VAL A 1 244 ? 1.473 49.226 181.510 1.00 19.52 244 VAL A CA 1
ATOM 1899 C C . VAL A 1 244 ? 0.593 48.203 180.773 1.00 20.87 244 VAL A C 1
ATOM 1900 O O . VAL A 1 244 ? 0.945 47.031 180.682 1.00 21.64 244 VAL A O 1
ATOM 1904 N N . ARG A 1 245 ? -0.538 48.637 180.226 1.00 21.03 245 ARG A N 1
ATOM 1905 C CA . ARG A 1 245 ? -1.406 47.697 179.517 1.00 23.53 245 ARG A CA 1
ATOM 1906 C C . ARG A 1 245 ? -0.730 47.177 178.251 1.00 24.60 245 ARG A C 1
ATOM 1907 O O . ARG A 1 245 ? -0.948 46.030 177.822 1.00 23.60 245 ARG A O 1
ATOM 1915 N N . LYS A 1 246 ? 0.115 48.023 177.674 1.00 25.15 246 LYS A N 1
ATOM 1916 C CA . LYS A 1 246 ? 0.870 47.663 176.484 1.00 26.28 246 LYS A CA 1
ATOM 1917 C C . LYS A 1 246 ? 1.792 46.498 176.844 1.00 24.92 246 LYS A C 1
ATOM 1918 O O . LYS A 1 246 ? 2.019 45.611 176.038 1.00 25.66 246 LYS A O 1
ATOM 1924 N N . ASN A 1 247 ? 2.321 46.501 178.059 1.00 24.10 247 ASN A N 1
ATOM 1925 C CA . ASN A 1 247 ? 3.193 45.419 178.474 1.00 24.80 247 ASN A CA 1
ATOM 1926 C C . ASN A 1 247 ? 2.404 44.135 178.687 1.00 26.87 247 ASN A C 1
ATOM 1927 O O . ASN A 1 247 ? 2.972 43.045 178.618 1.00 27.35 247 ASN A O 1
ATOM 1932 N N . PHE A 1 248 ? 1.100 44.259 178.942 1.00 26.76 248 PHE A N 1
ATOM 1933 C CA . PHE A 1 248 ? 0.254 43.085 179.156 1.00 26.33 248 PHE A CA 1
ATOM 1934 C C . PHE A 1 248 ? -0.264 42.510 177.846 1.00 26.06 248 PHE A C 1
ATOM 1935 O O . PHE A 1 248 ? -0.975 41.509 177.844 1.00 27.35 248 PHE A O 1
ATOM 1943 N N . GLY A 1 249 ? 0.094 43.147 176.736 1.00 24.75 249 GLY A N 1
ATOM 1944 C CA . GLY A 1 249 ? -0.332 42.664 175.437 1.00 20.84 249 GLY A CA 1
ATOM 1945 C C . GLY A 1 249 ? -1.431 43.462 174.763 1.00 21.88 249 GLY A C 1
ATOM 1946 O O . GLY A 1 249 ? -1.791 43.171 173.625 1.00 22.77 249 GLY A O 1
ATOM 1947 N N . ALA A 1 250 ? -1.976 44.466 175.441 1.00 21.31 250 ALA A N 1
ATOM 1948 C CA . ALA A 1 250 ? -3.039 45.267 174.837 1.00 20.89 250 ALA A CA 1
ATOM 1949 C C . ALA A 1 250 ? -2.492 46.038 173.644 1.00 21.20 250 ALA A C 1
ATOM 1950 O O . ALA A 1 250 ? -1.335 46.446 173.654 1.00 21.60 250 ALA A O 1
ATOM 1952 N N . THR A 1 251 ? -3.319 46.225 172.616 1.00 20.60 251 THR A N 1
ATOM 1953 C CA . THR A 1 251 ? -2.916 46.987 171.441 1.00 19.25 251 THR A CA 1
ATOM 1954 C C . THR A 1 251 ? -3.686 48.297 171.471 1.00 20.36 251 THR A C 1
ATOM 1955 O O . THR A 1 251 ? -3.375 49.237 170.739 1.00 20.78 251 THR A O 1
ATOM 1959 N N . HIS A 1 252 ? -4.706 48.343 172.319 1.00 19.75 252 HIS A N 1
ATOM 1960 C CA . HIS A 1 252 ? -5.543 49.525 172.449 1.00 19.88 252 HIS A CA 1
ATOM 1961 C C . HIS A 1 252 ? -5.863 49.771 173.900 1.00 18.22 252 HIS A C 1
ATOM 1962 O O . HIS A 1 252 ? -5.895 48.840 174.698 1.00 19.15 252 HIS A O 1
ATOM 1969 N N . PHE A 1 253 ? -6.118 51.029 174.231 1.00 16.35 253 PHE A N 1
ATOM 1970 C CA . PHE A 1 253 ? -6.431 51.400 175.591 1.00 15.56 253 PHE A CA 1
ATOM 1971 C C . PHE A 1 253 ? -7.491 52.482 175.599 1.00 16.99 253 PHE A C 1
ATOM 1972 O O . PHE A 1 253 ? -7.350 53.519 174.951 1.00 18.26 253 PHE A O 1
ATOM 1980 N N . LEU A 1 254 ? -8.558 52.215 176.339 1.00 16.53 254 LEU A N 1
ATOM 1981 C CA . LEU A 1 254 ? -9.668 53.129 176.477 1.00 15.58 254 LEU A CA 1
ATOM 1982 C C . LEU A 1 254 ? -9.335 54.208 177.504 1.00 17.12 254 LEU A C 1
ATOM 1983 O O . LEU A 1 254 ? -8.666 53.951 178.511 1.00 18.95 254 LEU A O 1
ATOM 1988 N N . VAL A 1 255 ? -9.796 55.418 177.229 1.00 17.86 255 VAL A N 1
ATOM 1989 C CA . VAL A 1 255 ? -9.611 56.551 178.125 1.00 18.95 255 VAL A CA 1
ATOM 1990 C C . VAL A 1 255 ? -10.889 57.364 178.003 1.00 20.18 255 VAL A C 1
ATOM 1991 O O . VAL A 1 255 ? -11.109 58.049 176.999 1.00 20.23 255 VAL A O 1
ATOM 1995 N N . GLY A 1 256 ? -11.744 57.253 179.012 1.00 19.58 256 GLY A N 1
ATOM 1996 C CA . GLY A 1 256 ? -12.997 57.987 179.007 1.00 20.00 256 GLY A CA 1
ATOM 1997 C C . GLY A 1 256 ? -12.885 59.363 179.637 1.00 20.75 256 GLY A C 1
ATOM 1998 O O . GLY A 1 256 ? -11.877 60.044 179.491 1.00 20.24 256 GLY A O 1
ATOM 1999 N N . ARG A 1 257 ? -13.934 59.761 180.349 1.00 21.44 257 ARG A N 1
ATOM 2000 C CA . ARG A 1 257 ? -13.994 61.055 181.009 1.00 17.41 257 ARG A CA 1
ATOM 2001 C C . ARG A 1 257 ? -13.231 61.049 182.332 1.00 17.28 257 ARG A C 1
ATOM 2002 O O . ARG A 1 257 ? -13.335 60.101 183.117 1.00 15.76 257 ARG A O 1
ATOM 2010 N N . ASP A 1 258 ? -12.472 62.117 182.570 1.00 14.61 258 ASP A N 1
ATOM 2011 C CA . ASP A 1 258 ? -11.697 62.273 183.798 1.00 13.03 258 ASP A CA 1
ATOM 2012 C C . ASP A 1 258 ? -10.999 60.979 184.238 1.00 10.76 258 ASP A C 1
ATOM 2013 O O . ASP A 1 258 ? -11.093 60.569 185.390 1.00 10.14 258 ASP A O 1
ATOM 2018 N N . HIS A 1 259 ? -10.285 60.348 183.314 1.00 10.86 259 HIS A N 1
ATOM 2019 C CA . HIS A 1 259 ? -9.574 59.108 183.616 1.00 10.33 259 HIS A CA 1
ATOM 2020 C C . HIS A 1 259 ? -8.619 59.319 184.789 1.00 12.10 259 HIS A C 1
ATOM 2021 O O . HIS A 1 259 ? -7.830 60.265 184.797 1.00 13.07 259 HIS A O 1
ATOM 2028 N N . ALA A 1 260 ? -8.721 58.445 185.785 1.00 12.14 260 ALA A N 1
ATOM 2029 C CA . ALA A 1 260 ? -7.871 58.489 186.970 1.00 11.86 260 ALA A CA 1
ATOM 2030 C C . ALA A 1 260 ? -7.919 59.775 187.800 1.00 14.01 260 ALA A C 1
ATOM 2031 O O . ALA A 1 260 ? -6.968 60.068 188.530 1.00 13.75 260 ALA A O 1
ATOM 2033 N N . GLY A 1 261 ? -9.013 60.534 187.721 1.00 15.33 261 GLY A N 1
ATOM 2034 C CA . GLY A 1 261 ? -9.089 61.758 188.510 1.00 15.20 261 GLY A CA 1
ATOM 2035 C C . GLY A 1 261 ? -9.601 61.552 189.929 1.00 15.87 261 GLY A C 1
ATOM 2036 O O . GLY A 1 261 ? -10.059 60.467 190.247 1.00 16.40 261 GLY A O 1
ATOM 2037 N N . VAL A 1 262 ? -9.487 62.570 190.790 1.00 17.75 262 VAL A N 1
ATOM 2038 C CA . VAL A 1 262 ? -10.015 62.509 192.164 1.00 19.46 262 VAL A CA 1
ATOM 2039 C C . VAL A 1 262 ? -10.984 63.673 192.234 1.00 21.51 262 VAL A C 1
ATOM 2040 O O . VAL A 1 262 ? -10.586 64.822 192.045 1.00 19.30 262 VAL A O 1
ATOM 2044 N N . GLY A 1 263 ? -12.241 63.398 192.549 1.00 25.47 263 GLY A N 1
ATOM 2045 C CA . GLY A 1 263 ? -13.198 64.485 192.597 1.00 26.37 263 GLY A CA 1
ATOM 2046 C C . GLY A 1 263 ? -13.167 65.131 191.226 1.00 27.93 263 GLY A C 1
ATOM 2047 O O . GLY A 1 263 ? -13.139 64.433 190.195 1.00 27.88 263 GLY A O 1
ATOM 2048 N N . ASP A 1 264 ? -13.119 66.459 191.209 1.00 25.85 264 ASP A N 1
ATOM 2049 C CA . ASP A 1 264 ? -13.103 67.198 189.963 1.00 24.82 264 ASP A CA 1
ATOM 2050 C C . ASP A 1 264 ? -11.878 68.093 189.807 1.00 23.59 264 ASP A C 1
ATOM 2051 O O . ASP A 1 264 ? -11.960 69.144 189.184 1.00 22.67 264 ASP A O 1
ATOM 2056 N N . PHE A 1 265 ? -10.744 67.664 190.354 1.00 22.59 265 PHE A N 1
ATOM 2057 C CA . PHE A 1 265 ? -9.513 68.445 190.283 1.00 22.40 265 PHE A CA 1
ATOM 2058 C C . PHE A 1 265 ? -8.922 68.583 188.875 1.00 21.91 265 PHE A C 1
ATOM 2059 O O . PHE A 1 265 ? -8.447 69.656 188.522 1.00 23.41 265 PHE A O 1
ATOM 2067 N N . TYR A 1 266 ? -8.947 67.518 188.074 1.00 20.68 266 TYR A N 1
ATOM 2068 C CA . TYR A 1 266 ? -8.420 67.601 186.709 1.00 22.21 266 TYR A CA 1
ATOM 2069 C C . TYR A 1 266 ? -9.530 67.887 185.725 1.00 22.57 266 TYR A C 1
ATOM 2070 O O . TYR A 1 266 ? -10.668 67.482 185.931 1.00 25.85 266 TYR A O 1
ATOM 2079 N N . ASP A 1 267 ? -9.190 68.581 184.648 1.00 24.43 267 ASP A N 1
ATOM 2080 C CA . ASP A 1 267 ? -10.151 68.890 183.607 1.00 23.74 267 ASP A CA 1
ATOM 2081 C C . ASP A 1 267 ? -10.599 67.563 183.006 1.00 24.61 267 ASP A C 1
ATOM 2082 O O . ASP A 1 267 ? -9.786 66.681 182.749 1.00 24.15 267 ASP A O 1
ATOM 2087 N N . PRO A 1 268 ? -11.910 67.403 182.799 1.00 25.52 268 PRO A N 1
ATOM 2088 C CA . PRO A 1 268 ? -12.567 66.221 182.240 1.00 25.75 268 PRO A CA 1
ATOM 2089 C C . PRO A 1 268 ? -11.837 65.516 181.101 1.00 26.79 268 PRO A C 1
ATOM 2090 O O . PRO A 1 268 ? -11.826 64.287 181.034 1.00 26.74 268 PRO A O 1
ATOM 2094 N N . TYR A 1 269 ? -11.231 66.284 180.203 1.00 27.50 269 TYR A N 1
ATOM 2095 C CA . TYR A 1 269 ? -10.536 65.683 179.075 1.00 27.59 269 TYR A CA 1
ATOM 2096 C C . TYR A 1 269 ? -9.038 65.948 178.984 1.00 27.19 269 TYR A C 1
ATOM 2097 O O . TYR A 1 269 ? -8.438 65.788 177.924 1.00 28.08 269 TYR A O 1
ATOM 2106 N N . ALA A 1 270 ? -8.423 66.343 180.090 1.00 26.29 270 ALA A N 1
ATOM 2107 C CA . ALA A 1 270 ? -6.988 66.590 180.072 1.00 26.55 270 ALA A CA 1
ATOM 2108 C C . ALA A 1 270 ? -6.260 65.277 179.772 1.00 24.67 270 ALA A C 1
ATOM 2109 O O . ALA A 1 270 ? -5.172 65.281 179.205 1.00 25.21 270 ALA A O 1
ATOM 2111 N N . ALA A 1 271 ? -6.866 64.153 180.142 1.00 22.25 271 ALA A N 1
ATOM 2112 C CA . ALA A 1 271 ? -6.225 62.864 179.905 1.00 23.68 271 ALA A CA 1
ATOM 2113 C C . ALA A 1 271 ? -6.309 62.447 178.440 1.00 22.74 271 ALA A C 1
ATOM 2114 O O . ALA A 1 271 ? -5.648 61.505 178.017 1.00 21.07 271 ALA A O 1
ATOM 2116 N N . HIS A 1 272 ? -7.138 63.146 177.674 1.00 22.91 272 HIS A N 1
ATOM 2117 C CA . HIS A 1 272 ? -7.256 62.879 176.243 1.00 24.65 272 HIS A CA 1
ATOM 2118 C C . HIS A 1 272 ? -6.128 63.666 175.578 1.00 23.66 272 HIS A C 1
ATOM 2119 O O . HIS A 1 272 ? -5.366 63.142 174.766 1.00 23.32 272 HIS A O 1
ATOM 2126 N N . ARG A 1 273 ? -6.042 64.936 175.962 1.00 23.88 273 ARG A N 1
ATOM 2127 C CA . ARG A 1 273 ? -5.068 65.882 175.435 1.00 24.38 273 ARG A CA 1
ATOM 2128 C C . ARG A 1 273 ? -3.609 65.564 175.694 1.00 23.95 273 ARG A C 1
ATOM 2129 O O . ARG A 1 273 ? -2.766 65.800 174.824 1.00 23.08 273 ARG A O 1
ATOM 2137 N N . ILE A 1 274 ? -3.303 65.028 176.875 1.00 23.43 274 ILE A N 1
ATOM 2138 C CA . ILE A 1 274 ? -1.915 64.727 177.205 1.00 22.99 274 ILE A CA 1
ATOM 2139 C C . ILE A 1 274 ? -1.261 63.829 176.164 1.00 23.52 274 ILE A C 1
ATOM 2140 O O . ILE A 1 274 ? -0.070 63.958 175.894 1.00 22.93 274 ILE A O 1
ATOM 2145 N N . PHE A 1 275 ? -2.036 62.928 175.566 1.00 24.92 275 PHE A N 1
ATOM 2146 C CA . PHE A 1 275 ? -1.478 62.041 174.555 1.00 25.18 275 PHE A CA 1
ATOM 2147 C C . PHE A 1 275 ? -1.049 62.821 173.319 1.00 26.44 275 PHE A C 1
ATOM 2148 O O . PHE A 1 275 ? -0.150 62.399 172.601 1.00 27.61 275 PHE A O 1
ATOM 2156 N N . ASP A 1 276 ? -1.687 63.964 173.085 1.00 28.54 276 ASP A N 1
ATOM 2157 C CA . ASP A 1 276 ? -1.370 64.816 171.935 1.00 29.88 276 ASP A CA 1
ATOM 2158 C C . ASP A 1 276 ? 0.015 65.456 172.049 1.00 30.56 276 ASP A C 1
ATOM 2159 O O . ASP A 1 276 ? 0.636 65.803 171.043 1.00 30.81 276 ASP A O 1
ATOM 2164 N N . ARG A 1 277 ? 0.486 65.608 173.281 1.00 29.80 277 ARG A N 1
ATOM 2165 C CA . ARG A 1 277 ? 1.774 66.224 173.544 1.00 28.91 277 ARG A CA 1
ATOM 2166 C C . ARG A 1 277 ? 2.865 65.193 173.810 1.00 28.81 277 ARG A C 1
ATOM 2167 O O . ARG A 1 277 ? 3.896 65.500 174.412 1.00 27.93 277 ARG A O 1
ATOM 2175 N N . LEU A 1 278 ? 2.624 63.970 173.349 1.00 26.85 278 LEU A N 1
ATOM 2176 C CA . LEU A 1 278 ? 3.564 62.877 173.516 1.00 25.12 278 LEU A CA 1
ATOM 2177 C C . LEU A 1 278 ? 3.730 62.154 172.177 1.00 25.70 278 LEU A C 1
ATOM 2178 O O . LEU A 1 278 ? 2.898 62.287 171.277 1.00 26.14 278 LEU A O 1
ATOM 2183 N N . PRO A 1 279 ? 4.815 61.388 172.024 1.00 25.07 279 PRO A N 1
ATOM 2184 C CA . PRO A 1 279 ? 5.061 60.650 170.783 1.00 26.98 279 PRO A CA 1
ATOM 2185 C C . PRO A 1 279 ? 4.194 59.395 170.765 1.00 29.67 279 PRO A C 1
ATOM 2186 O O . PRO A 1 279 ? 3.642 59.000 171.800 1.00 30.80 279 PRO A O 1
ATOM 2190 N N . PRO A 1 280 ? 4.052 58.758 169.590 1.00 30.62 280 PRO A N 1
ATOM 2191 C CA . PRO A 1 280 ? 3.243 57.535 169.524 1.00 29.84 280 PRO A CA 1
ATOM 2192 C C . PRO A 1 280 ? 3.816 56.621 170.601 1.00 29.73 280 PRO A C 1
ATOM 2193 O O . PRO A 1 280 ? 5.029 56.608 170.806 1.00 29.43 280 PRO A O 1
ATOM 2197 N N . LEU A 1 281 ? 2.966 55.862 171.287 1.00 28.42 281 LEU A N 1
ATOM 2198 C CA . LEU A 1 281 ? 3.449 55.022 172.378 1.00 26.41 281 LEU A CA 1
ATOM 2199 C C . LEU A 1 281 ? 3.536 53.523 172.144 1.00 27.06 281 LEU A C 1
ATOM 2200 O O . LEU A 1 281 ? 4.024 52.793 173.006 1.00 27.18 281 LEU A O 1
ATOM 2205 N N . GLY A 1 282 ? 3.067 53.047 171.000 1.00 27.43 282 GLY A N 1
ATOM 2206 C CA . GLY A 1 282 ? 3.126 51.619 170.763 1.00 29.26 282 GLY A CA 1
ATOM 2207 C C . GLY A 1 282 ? 1.831 50.943 171.180 1.00 31.42 282 GLY A C 1
ATOM 2208 O O . GLY A 1 282 ? 1.757 49.722 171.277 1.00 32.77 282 GLY A O 1
ATOM 2209 N N . ILE A 1 283 ? 0.815 51.754 171.448 1.00 30.95 283 ILE A N 1
ATOM 2210 C CA . ILE A 1 283 ? -0.505 51.270 171.823 1.00 30.15 283 ILE A CA 1
ATOM 2211 C C . ILE A 1 283 ? -1.457 52.403 171.441 1.00 30.15 283 ILE A C 1
ATOM 2212 O O . ILE A 1 283 ? -1.224 53.561 171.789 1.00 31.03 283 ILE A O 1
ATOM 2217 N N . GLU A 1 284 ? -2.508 52.073 170.702 1.00 29.37 284 GLU A N 1
ATOM 2218 C CA . GLU A 1 284 ? -3.469 53.067 170.253 1.00 29.23 284 GLU A CA 1
ATOM 2219 C C . GLU A 1 284 ? -4.388 53.503 171.393 1.00 28.07 284 GLU A C 1
ATOM 2220 O O . GLU A 1 284 ? -4.835 52.678 172.182 1.00 28.65 284 GLU A O 1
ATOM 2226 N N . ILE A 1 285 ? -4.663 54.801 171.489 1.00 26.90 285 ILE A N 1
ATOM 2227 C CA . ILE A 1 285 ? -5.549 55.296 172.533 1.00 26.18 285 ILE A CA 1
ATOM 2228 C C . ILE A 1 285 ? -6.947 55.475 171.970 1.00 26.97 285 ILE A C 1
ATOM 2229 O O . ILE A 1 285 ? -7.132 56.158 170.972 1.00 30.94 285 ILE A O 1
ATOM 2234 N N . VAL A 1 286 ? -7.931 54.855 172.608 1.00 26.43 286 VAL A N 1
ATOM 2235 C CA . VAL A 1 286 ? -9.310 54.986 172.166 1.00 23.94 286 VAL A CA 1
ATOM 2236 C C . VAL A 1 286 ? -10.015 55.942 173.125 1.00 24.68 286 VAL A C 1
ATOM 2237 O O . VAL A 1 286 ? -10.388 55.562 174.242 1.00 23.49 286 VAL A O 1
ATOM 2241 N N . LYS A 1 287 ? -10.193 57.184 172.683 1.00 24.72 287 LYS A N 1
ATOM 2242 C CA . LYS A 1 287 ? -10.829 58.206 173.506 1.00 25.23 287 LYS A CA 1
ATOM 2243 C C . LYS A 1 287 ? -12.333 58.260 173.341 1.00 25.37 287 LYS A C 1
ATOM 2244 O O . LYS A 1 287 ? -12.838 58.192 172.231 1.00 27.55 287 LYS A O 1
ATOM 2250 N N . VAL A 1 288 ? -13.048 58.388 174.453 1.00 24.65 288 VAL A N 1
ATOM 2251 C CA . VAL A 1 288 ? -14.495 58.504 174.412 1.00 23.61 288 VAL A CA 1
ATOM 2252 C C . VAL A 1 288 ? -14.889 59.556 175.437 1.00 23.33 288 VAL A C 1
ATOM 2253 O O . VAL A 1 288 ? -14.331 59.625 176.533 1.00 22.91 288 VAL A O 1
ATOM 2257 N N . GLY A 1 289 ? -15.838 60.399 175.065 1.00 24.90 289 GLY A N 1
ATOM 2258 C CA . GLY A 1 289 ? -16.260 61.455 175.964 1.00 25.35 289 GLY A CA 1
ATOM 2259 C C . GLY A 1 289 ? -17.164 61.005 177.093 1.00 24.86 289 GLY A C 1
ATOM 2260 O O . GLY A 1 289 ? -17.249 59.825 177.432 1.00 24.68 289 GLY A O 1
ATOM 2261 N N . ALA A 1 290 ? -17.838 61.974 177.686 1.00 24.51 290 ALA A N 1
ATOM 2262 C CA . ALA A 1 290 ? -18.750 61.709 178.776 1.00 25.55 290 ALA A CA 1
ATOM 2263 C C . ALA A 1 290 ? -19.836 60.747 178.309 1.00 24.44 290 ALA A C 1
ATOM 2264 O O . ALA A 1 290 ? -20.382 60.903 177.224 1.00 25.82 290 ALA A O 1
ATOM 2266 N N . VAL A 1 291 ? -20.130 59.748 179.131 1.00 23.91 291 VAL A N 1
ATOM 2267 C CA . VAL A 1 291 ? -21.166 58.773 178.822 1.00 22.79 291 VAL A CA 1
ATOM 2268 C C . VAL A 1 291 ? -22.299 58.947 179.832 1.00 24.43 291 VAL A C 1
ATOM 2269 O O . VAL A 1 291 ? -22.063 59.051 181.029 1.00 24.67 291 VAL A O 1
ATOM 2273 N N . PHE A 1 292 ? -23.531 58.980 179.339 1.00 25.26 292 PHE A N 1
ATOM 2274 C CA . PHE A 1 292 ? -24.689 59.200 180.196 1.00 27.73 292 PHE A CA 1
ATOM 2275 C C . PHE A 1 292 ? -25.933 58.559 179.595 1.00 30.38 292 PHE A C 1
ATOM 2276 O O . PHE A 1 292 ? -25.871 57.918 178.546 1.00 31.25 292 PHE A O 1
ATOM 2284 N N . HIS A 1 293 ? -27.068 58.740 180.259 1.00 31.66 293 HIS A N 1
ATOM 2285 C CA . HIS A 1 293 ? -28.308 58.192 179.740 1.00 34.93 293 HIS A CA 1
ATOM 2286 C C . HIS A 1 293 ? -29.107 59.275 179.028 1.00 35.31 293 HIS A C 1
ATOM 2287 O O . HIS A 1 293 ? -29.231 60.388 179.530 1.00 35.49 293 HIS A O 1
ATOM 2294 N N . CYS A 1 294 ? -29.643 58.948 177.857 1.00 36.34 294 CYS A N 1
ATOM 2295 C CA . CYS A 1 294 ? -30.431 59.909 177.096 1.00 38.54 294 CYS A CA 1
ATOM 2296 C C . CYS A 1 294 ? -31.759 59.316 176.630 1.00 40.24 294 CYS A C 1
ATOM 2297 O O . CYS A 1 294 ? -31.790 58.378 175.827 1.00 40.80 294 CYS A O 1
ATOM 2300 N N . PRO A 1 295 ? -32.877 59.867 177.127 1.00 40.45 295 PRO A N 1
ATOM 2301 C CA . PRO A 1 295 ? -34.237 59.430 176.797 1.00 39.93 295 PRO A CA 1
ATOM 2302 C C . PRO A 1 295 ? -34.532 59.582 175.306 1.00 39.87 295 PRO A C 1
ATOM 2303 O O . PRO A 1 295 ? -35.211 58.747 174.707 1.00 38.58 295 PRO A O 1
ATOM 2307 N N . LEU A 1 296 ? -34.031 60.668 174.723 1.00 38.65 296 LEU A N 1
ATOM 2308 C CA . LEU A 1 296 ? -34.242 60.945 173.313 1.00 39.69 296 LEU A CA 1
ATOM 2309 C C . LEU A 1 296 ? -33.476 59.958 172.442 1.00 40.08 296 LEU A C 1
ATOM 2310 O O . LEU A 1 296 ? -34.052 59.338 171.545 1.00 40.72 296 LEU A O 1
ATOM 2315 N N . CYS A 1 297 ? -32.181 59.808 172.709 1.00 39.26 297 CYS A N 1
ATOM 2316 C CA . CYS A 1 297 ? -31.359 58.875 171.954 1.00 37.95 297 CYS A CA 1
ATOM 2317 C C . CYS A 1 297 ? -31.885 57.461 172.178 1.00 37.01 297 CYS A C 1
ATOM 2318 O O . CYS A 1 297 ? -31.783 56.606 171.298 1.00 37.54 297 CYS A O 1
ATOM 2321 N N . GLY A 1 298 ? -32.445 57.224 173.361 1.00 36.80 298 GLY A N 1
ATOM 2322 C CA . GLY A 1 298 ? -32.992 55.915 173.674 1.00 36.65 298 GLY A CA 1
ATOM 2323 C C . GLY A 1 298 ? -32.174 55.026 174.598 1.00 37.16 298 GLY A C 1
ATOM 2324 O O . GLY A 1 298 ? -32.354 53.808 174.591 1.00 38.99 298 GLY A O 1
ATOM 2325 N N . GLY A 1 299 ? -31.285 55.613 175.395 1.00 37.15 299 GLY A N 1
ATOM 2326 C CA . GLY A 1 299 ? -30.472 54.817 176.306 1.00 36.92 299 GLY A CA 1
ATOM 2327 C C . GLY A 1 299 ? -29.092 55.407 176.558 1.00 37.45 299 GLY A C 1
ATOM 2328 O O . GLY A 1 299 ? -28.908 56.623 176.494 1.00 36.20 299 GLY A O 1
ATOM 2329 N N . ILE A 1 300 ? -28.119 54.547 176.848 1.00 37.05 300 ILE A N 1
ATOM 2330 C CA . ILE A 1 300 ? -26.761 55.002 177.108 1.00 36.39 300 ILE A CA 1
ATOM 2331 C C . ILE A 1 300 ? -26.150 55.607 175.857 1.00 35.21 300 ILE A C 1
ATOM 2332 O O . ILE A 1 300 ? -26.243 55.039 174.778 1.00 37.48 300 ILE A O 1
ATOM 2337 N N . ALA A 1 301 ? -25.530 56.769 176.016 1.00 33.64 301 ALA A N 1
ATOM 2338 C CA . ALA A 1 301 ? -24.910 57.472 174.906 1.00 32.85 301 ALA A CA 1
ATOM 2339 C C . ALA A 1 301 ? -23.791 58.375 175.416 1.00 32.71 301 ALA A C 1
ATOM 2340 O O . ALA A 1 301 ? -23.586 58.506 176.624 1.00 31.62 301 ALA A O 1
ATOM 2342 N N . SER A 1 302 ? -23.072 59.001 174.490 1.00 31.89 302 SER A N 1
ATOM 2343 C CA . SER A 1 302 ? -21.966 59.870 174.861 1.00 32.30 302 SER A CA 1
ATOM 2344 C C . SER A 1 302 ? -22.111 61.247 174.242 1.00 33.87 302 SER A C 1
ATOM 2345 O O . SER A 1 302 ? -23.076 61.523 173.529 1.00 33.38 302 SER A O 1
ATOM 2348 N N . GLU A 1 303 ? -21.140 62.110 174.515 1.00 35.20 303 GLU A N 1
ATOM 2349 C CA . GLU A 1 303 ? -21.165 63.455 173.967 1.00 37.80 303 GLU A CA 1
ATOM 2350 C C . GLU A 1 303 ? -20.858 63.427 172.476 1.00 37.25 303 GLU A C 1
ATOM 2351 O O . GLU A 1 303 ? -21.228 64.343 171.742 1.00 35.65 303 GLU A O 1
ATOM 2357 N N . ARG A 1 304 ? -20.189 62.369 172.026 1.00 36.49 304 ARG A N 1
ATOM 2358 C CA . ARG A 1 304 ? -19.857 62.248 170.612 1.00 35.58 304 ARG A CA 1
ATOM 2359 C C . ARG A 1 304 ? -20.993 61.618 169.809 1.00 34.20 304 ARG A C 1
ATOM 2360 O O . ARG A 1 304 ? -20.914 61.552 168.584 1.00 34.75 304 ARG A O 1
ATOM 2368 N N . THR A 1 305 ? -22.044 61.150 170.486 1.00 32.82 305 THR A N 1
ATOM 2369 C CA . THR A 1 305 ? -23.176 60.554 169.772 1.00 32.22 305 THR A CA 1
ATOM 2370 C C . THR A 1 305 ? -24.515 61.203 170.121 1.00 33.45 305 THR A C 1
ATOM 2371 O O . THR A 1 305 ? -25.535 60.901 169.505 1.00 32.33 305 THR A O 1
ATOM 2375 N N . CYS A 1 306 ? -24.511 62.094 171.107 1.00 35.30 306 CYS A N 1
ATOM 2376 C CA . CYS A 1 306 ? -25.737 62.771 171.519 1.00 37.37 306 CYS A CA 1
ATOM 2377 C C . CYS A 1 306 ? -25.693 64.259 171.193 1.00 38.90 306 CYS A C 1
ATOM 2378 O O . CYS A 1 306 ? -24.734 64.954 171.521 1.00 39.71 306 CYS A O 1
ATOM 2381 N N . PRO A 1 307 ? -26.744 64.765 170.535 1.00 41.56 307 PRO A N 1
ATOM 2382 C CA . PRO A 1 307 ? -26.883 66.167 170.128 1.00 42.35 307 PRO A CA 1
ATOM 2383 C C . PRO A 1 307 ? -26.969 67.131 171.301 1.00 43.09 307 PRO A C 1
ATOM 2384 O O . PRO A 1 307 ? -27.586 66.827 172.322 1.00 43.43 307 PRO A O 1
ATOM 2388 N N . GLU A 1 308 ? -26.364 68.300 171.133 1.00 43.95 308 GLU A N 1
ATOM 2389 C CA . GLU A 1 308 ? -26.387 69.335 172.157 1.00 46.08 308 GLU A CA 1
ATOM 2390 C C . GLU A 1 308 ? -27.814 69.597 172.631 1.00 45.13 308 GLU A C 1
ATOM 2391 O O . GLU A 1 308 ? -28.057 69.804 173.816 1.00 45.29 308 GLU A O 1
ATOM 2397 N N . GLY A 1 309 ? -28.753 69.583 171.693 1.00 45.41 309 GLY A N 1
ATOM 2398 C CA . GLY A 1 309 ? -30.142 69.828 172.028 1.00 45.34 309 GLY A CA 1
ATOM 2399 C C . GLY A 1 309 ? -30.745 68.851 173.021 1.00 46.17 309 GLY A C 1
ATOM 2400 O O . GLY A 1 309 ? -31.798 69.127 173.592 1.00 46.15 309 GLY A O 1
ATOM 2401 N N . HIS A 1 310 ? -30.097 67.709 173.236 1.00 46.55 310 HIS A N 1
ATOM 2402 C CA . HIS A 1 310 ? -30.624 66.725 174.184 1.00 47.93 310 HIS A CA 1
ATOM 2403 C C . HIS A 1 310 ? -30.225 67.001 175.636 1.00 47.85 310 HIS A C 1
ATOM 2404 O O . HIS A 1 310 ? -30.913 66.572 176.562 1.00 47.38 310 HIS A O 1
ATOM 2411 N N . ARG A 1 311 ? -29.118 67.715 175.825 1.00 48.50 311 ARG A N 1
ATOM 2412 C CA . ARG A 1 311 ? -28.599 68.029 177.157 1.00 50.83 311 ARG A CA 1
ATOM 2413 C C . ARG A 1 311 ? -29.613 68.026 178.305 1.00 52.05 311 ARG A C 1
ATOM 2414 O O . ARG A 1 311 ? -29.493 67.246 179.249 1.00 52.64 311 ARG A O 1
ATOM 2422 N N . GLU A 1 312 ? -30.603 68.907 178.220 1.00 52.91 312 GLU A N 1
ATOM 2423 C CA . GLU A 1 312 ? -31.628 69.027 179.247 1.00 52.42 312 GLU A CA 1
ATOM 2424 C C . GLU A 1 312 ? -32.083 67.692 179.826 1.00 50.26 312 GLU A C 1
ATOM 2425 O O . GLU A 1 312 ? -32.245 67.563 181.040 1.00 50.12 312 GLU A O 1
ATOM 2431 N N . LYS A 1 313 ? -32.291 66.706 178.956 1.00 47.37 313 LYS A N 1
ATOM 2432 C CA . LYS A 1 313 ? -32.779 65.392 179.374 1.00 45.00 313 LYS A CA 1
ATOM 2433 C C . LYS A 1 313 ? -31.736 64.361 179.803 1.00 42.65 313 LYS A C 1
ATOM 2434 O O . LYS A 1 313 ? -32.087 63.287 180.291 1.00 40.95 313 LYS A O 1
ATOM 2440 N N . ARG A 1 314 ? -30.461 64.676 179.623 1.00 40.52 314 ARG A N 1
ATOM 2441 C CA . ARG A 1 314 ? -29.409 63.739 179.997 1.00 38.64 314 ARG A CA 1
ATOM 2442 C C . ARG A 1 314 ? -29.360 63.515 181.501 1.00 38.54 314 ARG A C 1
ATOM 2443 O O . ARG A 1 314 ? -29.747 64.378 182.286 1.00 40.30 314 ARG A O 1
ATOM 2451 N N . THR A 1 315 ? -28.903 62.334 181.894 1.00 36.45 315 THR A N 1
ATOM 2452 C CA . THR A 1 315 ? -28.753 61.995 183.302 1.00 34.33 315 THR A CA 1
ATOM 2453 C C . THR A 1 315 ? -27.306 61.552 183.450 1.00 31.93 315 THR A C 1
ATOM 2454 O O . THR A 1 315 ? -26.868 60.603 182.794 1.00 30.64 315 THR A O 1
ATOM 2458 N N . ALA A 1 316 ? -26.564 62.254 184.297 1.00 29.83 316 ALA A N 1
ATOM 2459 C CA . ALA A 1 316 ? -25.157 61.944 184.502 1.00 28.62 316 ALA A CA 1
ATOM 2460 C C . ALA A 1 316 ? -24.976 60.609 185.215 1.00 26.73 316 ALA A C 1
ATOM 2461 O O . ALA A 1 316 ? -25.793 60.211 186.042 1.00 25.82 316 ALA A O 1
ATOM 2463 N N . ILE A 1 317 ? -23.897 59.919 184.868 1.00 26.14 317 ILE A N 1
ATOM 2464 C CA . ILE A 1 317 ? -23.580 58.625 185.452 1.00 24.62 317 ILE A CA 1
ATOM 2465 C C . ILE A 1 317 ? -22.206 58.657 186.103 1.00 25.10 317 ILE A C 1
ATOM 2466 O O . ILE A 1 317 ? -21.194 58.870 185.432 1.00 25.17 317 ILE A O 1
ATOM 2471 N N . SER A 1 318 ? -22.172 58.453 187.412 1.00 24.24 318 SER A N 1
ATOM 2472 C CA . SER A 1 318 ? -20.911 58.439 188.134 1.00 26.39 318 SER A CA 1
ATOM 2473 C C . SER A 1 318 ? -21.100 57.633 189.412 1.00 26.76 318 SER A C 1
ATOM 2474 O O . SER A 1 318 ? -22.193 57.614 189.988 1.00 26.67 318 SER A O 1
ATOM 2477 N N . MET A 1 319 ? -20.032 56.987 189.865 1.00 26.66 319 MET A N 1
ATOM 2478 C CA . MET A 1 319 ? -20.119 56.166 191.054 1.00 28.09 319 MET A CA 1
ATOM 2479 C C . MET A 1 319 ? -20.305 57.009 192.303 1.00 29.65 319 MET A C 1
ATOM 2480 O O . MET A 1 319 ? -20.816 56.528 193.317 1.00 32.04 319 MET A O 1
ATOM 2485 N N . THR A 1 320 ? -19.907 58.274 192.237 1.00 30.73 320 THR A N 1
ATOM 2486 C CA . THR A 1 320 ? -20.078 59.160 193.380 1.00 31.24 320 THR A CA 1
ATOM 2487 C C . THR A 1 320 ? -21.575 59.279 193.634 1.00 32.14 320 THR A C 1
ATOM 2488 O O . THR A 1 320 ? -22.047 59.082 194.757 1.00 30.62 320 THR A O 1
ATOM 2492 N N . LYS A 1 321 ? -22.325 59.594 192.581 1.00 32.53 321 LYS A N 1
ATOM 2493 C CA . LYS A 1 321 ? -23.770 59.721 192.710 1.00 31.92 321 LYS A CA 1
ATOM 2494 C C . LYS A 1 321 ? -24.356 58.408 193.191 1.00 31.94 321 LYS A C 1
ATOM 2495 O O . LYS A 1 321 ? -25.185 58.379 194.106 1.00 30.29 321 LYS A O 1
ATOM 2501 N N . VAL A 1 322 ? -23.920 57.319 192.561 1.00 31.18 322 VAL A N 1
ATOM 2502 C CA . VAL A 1 322 ? -24.416 55.992 192.903 1.00 30.66 322 VAL A CA 1
ATOM 2503 C C . VAL A 1 322 ? -24.233 55.649 194.377 1.00 30.61 322 VAL A C 1
ATOM 2504 O O . VAL A 1 322 ? -25.168 55.190 195.027 1.00 31.89 322 VAL A O 1
ATOM 2508 N N . ARG A 1 323 ? -23.041 55.885 194.910 1.00 32.00 323 ARG A N 1
ATOM 2509 C CA . ARG A 1 323 ? -22.781 55.582 196.311 1.00 32.56 323 ARG A CA 1
ATOM 2510 C C . ARG A 1 323 ? -23.626 56.468 197.213 1.00 33.03 323 ARG A C 1
ATOM 2511 O O . ARG A 1 323 ? -24.136 56.013 198.241 1.00 33.90 323 ARG A O 1
ATOM 2519 N N . ALA A 1 324 ? -23.788 57.728 196.817 1.00 32.22 324 ALA A N 1
ATOM 2520 C CA . ALA A 1 324 ? -24.597 58.673 197.581 1.00 30.69 324 ALA A CA 1
ATOM 2521 C C . ALA A 1 324 ? -26.014 58.133 197.685 1.00 29.89 324 ALA A C 1
ATOM 2522 O O . ALA A 1 324 ? -26.621 58.151 198.755 1.00 29.45 324 ALA A O 1
ATOM 2524 N N . LEU A 1 325 ? -26.540 57.660 196.564 1.00 29.85 325 LEU A N 1
ATOM 2525 C CA . LEU A 1 325 ? -27.882 57.103 196.540 1.00 31.56 325 LEU A CA 1
ATOM 2526 C C . LEU A 1 325 ? -27.964 55.902 197.484 1.00 32.60 325 LEU A C 1
ATOM 2527 O O . LEU A 1 325 ? -28.887 55.807 198.299 1.00 33.07 325 LEU A O 1
ATOM 2532 N N . LEU A 1 326 ? -26.984 55.004 197.399 1.00 31.41 326 LEU A N 1
ATOM 2533 C CA . LEU A 1 326 ? -26.969 53.815 198.252 1.00 33.35 326 LEU A CA 1
ATOM 2534 C C . LEU A 1 326 ? -26.775 54.133 199.732 1.00 35.77 326 LEU A C 1
ATOM 2535 O O . LEU A 1 326 ? -27.477 53.585 200.584 1.00 37.03 326 LEU A O 1
ATOM 2540 N N . ARG A 1 327 ? -25.820 55.003 200.050 1.00 38.70 327 ARG A N 1
ATOM 2541 C CA . ARG A 1 327 ? -25.585 55.359 201.444 1.00 41.19 327 ARG A CA 1
ATOM 2542 C C . ARG A 1 327 ? -26.825 56.032 202.022 1.00 41.74 327 ARG A C 1
ATOM 2543 O O . ARG A 1 327 ? -26.984 56.141 203.235 1.00 43.26 327 ARG A O 1
ATOM 2551 N N . GLU A 1 328 ? -27.714 56.464 201.141 1.00 41.60 328 GLU A N 1
ATOM 2552 C CA . GLU A 1 328 ? -28.932 57.143 201.552 1.00 42.32 328 GLU A CA 1
ATOM 2553 C C . GLU A 1 328 ? -30.117 56.182 201.668 1.00 42.47 328 GLU A C 1
ATOM 2554 O O . GLU A 1 328 ? -31.217 56.579 202.042 1.00 42.32 328 GLU A O 1
ATOM 2560 N N . GLY A 1 329 ? -29.888 54.913 201.351 1.00 42.67 329 GLY A N 1
ATOM 2561 C CA . GLY A 1 329 ? -30.957 53.935 201.438 1.00 40.38 329 GLY A CA 1
ATOM 2562 C C . GLY A 1 329 ? -31.755 53.820 200.159 1.00 40.33 329 GLY A C 1
ATOM 2563 O O . GLY A 1 329 ? -32.546 52.892 199.997 1.00 40.00 329 GLY A O 1
ATOM 2564 N N . LYS A 1 330 ? -31.558 54.767 199.248 1.00 40.69 330 LYS A N 1
ATOM 2565 C CA . LYS A 1 330 ? -32.268 54.748 197.977 1.00 40.35 330 LYS A CA 1
ATOM 2566 C C . LYS A 1 330 ? -31.618 53.747 197.037 1.00 39.94 330 LYS A C 1
ATOM 2567 O O . LYS A 1 330 ? -30.474 53.332 197.243 1.00 40.32 330 LYS A O 1
ATOM 2573 N N . ALA A 1 331 ? -32.352 53.373 195.997 1.00 38.59 331 ALA A N 1
ATOM 2574 C CA . ALA A 1 331 ? -31.862 52.419 195.016 1.00 37.70 331 ALA A CA 1
ATOM 2575 C C . ALA A 1 331 ? -31.503 53.126 193.716 1.00 37.44 331 ALA A C 1
ATOM 2576 O O . ALA A 1 331 ? -32.360 53.734 193.073 1.00 38.59 331 ALA A O 1
ATOM 2578 N N . PRO A 1 332 ? -30.225 53.063 193.315 1.00 36.51 332 PRO A N 1
ATOM 2579 C CA . PRO A 1 332 ? -29.786 53.705 192.075 1.00 36.67 332 PRO A CA 1
ATOM 2580 C C . PRO A 1 332 ? -30.704 53.277 190.933 1.00 36.61 332 PRO A C 1
ATOM 2581 O O . PRO A 1 332 ? -31.008 52.097 190.782 1.00 34.30 332 PRO A O 1
ATOM 2585 N N . PRO A 1 333 ? -31.168 54.237 190.124 1.00 38.34 333 PRO A N 1
ATOM 2586 C CA . PRO A 1 333 ? -32.062 53.957 188.993 1.00 39.62 333 PRO A CA 1
ATOM 2587 C C . PRO A 1 333 ? -31.442 53.080 187.913 1.00 39.84 333 PRO A C 1
ATOM 2588 O O . PRO A 1 333 ? -30.224 52.957 187.814 1.00 39.59 333 PRO A O 1
ATOM 2592 N N . SER A 1 334 ? -32.305 52.491 187.097 1.00 40.71 334 SER A N 1
ATOM 2593 C CA . SER A 1 334 ? -31.893 51.604 186.021 1.00 41.93 334 SER A CA 1
ATOM 2594 C C . SER A 1 334 ? -30.968 52.268 184.996 1.00 41.78 334 SER A C 1
ATOM 2595 O O . SER A 1 334 ? -30.149 51.593 184.378 1.00 41.14 334 SER A O 1
ATOM 2598 N N . GLU A 1 335 ? -31.093 53.580 184.811 1.00 41.65 335 GLU A N 1
ATOM 2599 C CA . GLU A 1 335 ? -30.247 54.280 183.848 1.00 42.37 335 GLU A CA 1
ATOM 2600 C C . GLU A 1 335 ? -28.825 54.561 184.358 1.00 40.87 335 GLU A C 1
ATOM 2601 O O . GLU A 1 335 ? -27.983 55.072 183.621 1.00 39.02 335 GLU A O 1
ATOM 2607 N N . LEU A 1 336 ? -28.563 54.217 185.616 1.00 38.43 336 LEU A N 1
ATOM 2608 C CA . LEU A 1 336 ? -27.238 54.401 186.206 1.00 37.38 336 LEU A CA 1
ATOM 2609 C C . LEU A 1 336 ? -26.539 53.052 186.339 1.00 36.92 336 LEU A C 1
ATOM 2610 O O . LEU A 1 336 ? -25.472 52.835 185.774 1.00 37.89 336 LEU A O 1
ATOM 2615 N N . VAL A 1 337 ? -27.162 52.151 187.088 1.00 35.58 337 VAL A N 1
ATOM 2616 C CA . VAL A 1 337 ? -26.623 50.822 187.323 1.00 34.18 337 VAL A CA 1
ATOM 2617 C C . VAL A 1 337 ? -27.682 49.773 186.997 1.00 33.23 337 VAL A C 1
ATOM 2618 O O . VAL A 1 337 ? -28.880 50.069 187.013 1.00 33.57 337 VAL A O 1
ATOM 2622 N N . ARG A 1 338 ? -27.232 48.559 186.685 1.00 30.27 338 ARG A N 1
ATOM 2623 C CA . ARG A 1 338 ? -28.131 47.453 186.389 1.00 28.71 338 ARG A CA 1
ATOM 2624 C C . ARG A 1 338 ? -28.690 46.940 187.715 1.00 28.51 338 ARG A C 1
ATOM 2625 O O . ARG A 1 338 ? -27.936 46.701 188.663 1.00 28.90 338 ARG A O 1
ATOM 2633 N N . PRO A 1 339 ? -30.020 46.756 187.794 1.00 27.70 339 PRO A N 1
ATOM 2634 C CA . PRO A 1 339 ? -30.700 46.274 188.999 1.00 26.74 339 PRO A CA 1
ATOM 2635 C C . PRO A 1 339 ? -30.124 44.977 189.537 1.00 26.45 339 PRO A C 1
ATOM 2636 O O . PRO A 1 339 ? -30.075 44.771 190.750 1.00 27.36 339 PRO A O 1
ATOM 2640 N N . GLU A 1 340 ? -29.698 44.100 188.633 1.00 26.67 340 GLU A N 1
ATOM 2641 C CA . GLU A 1 340 ? -29.138 42.809 189.025 1.00 27.98 340 GLU A CA 1
ATOM 2642 C C . GLU A 1 340 ? -27.823 42.915 189.793 1.00 27.49 340 GLU A C 1
ATOM 2643 O O . GLU A 1 340 ? -27.454 42.001 190.524 1.00 27.96 340 GLU A O 1
ATOM 2649 N N . LEU A 1 341 ? -27.117 44.027 189.638 1.00 27.25 341 LEU A N 1
ATOM 2650 C CA . LEU A 1 341 ? -25.850 44.196 190.329 1.00 27.99 341 LEU A CA 1
ATOM 2651 C C . LEU A 1 341 ? -26.007 44.891 191.672 1.00 27.90 341 LEU A C 1
ATOM 2652 O O . LEU A 1 341 ? -25.116 44.829 192.524 1.00 27.89 341 LEU A O 1
ATOM 2657 N N . LEU A 1 342 ? -27.152 45.536 191.865 1.00 26.63 342 LEU A N 1
ATOM 2658 C CA . LEU A 1 342 ? -27.429 46.256 193.104 1.00 25.96 342 LEU A CA 1
ATOM 2659 C C . LEU A 1 342 ? -27.121 45.535 194.416 1.00 25.42 342 LEU A C 1
ATOM 2660 O O . LEU A 1 342 ? -26.492 46.100 195.300 1.00 27.05 342 LEU A O 1
ATOM 2665 N N . PRO A 1 343 ? -27.581 44.285 194.574 1.00 25.66 343 PRO A N 1
ATOM 2666 C CA . PRO A 1 343 ? -27.277 43.614 195.840 1.00 23.17 343 PRO A CA 1
ATOM 2667 C C . PRO A 1 343 ? -25.779 43.556 196.077 1.00 22.61 343 PRO A C 1
ATOM 2668 O O . PRO A 1 343 ? -25.313 43.682 197.210 1.00 18.66 343 PRO A O 1
ATOM 2672 N N . ILE A 1 344 ? -25.026 43.366 194.997 1.00 22.82 344 ILE A N 1
ATOM 2673 C CA . ILE A 1 344 ? -23.572 43.294 195.101 1.00 23.15 344 ILE A CA 1
ATOM 2674 C C . ILE A 1 344 ? -22.995 44.636 195.571 1.00 22.01 344 ILE A C 1
ATOM 2675 O O . ILE A 1 344 ? -22.092 44.678 196.409 1.00 22.86 344 ILE A O 1
ATOM 2680 N N . LEU A 1 345 ? -23.519 45.732 195.046 1.00 21.31 345 LEU A N 1
ATOM 2681 C CA . LEU A 1 345 ? -23.017 47.034 195.443 1.00 26.95 345 LEU A CA 1
ATOM 2682 C C . LEU A 1 345 ? -23.403 47.448 196.871 1.00 29.16 345 LEU A C 1
ATOM 2683 O O . LEU A 1 345 ? -22.548 47.910 197.629 1.00 29.59 345 LEU A O 1
ATOM 2688 N N . ARG A 1 346 ? -24.670 47.282 197.251 1.00 31.27 346 ARG A N 1
ATOM 2689 C CA . ARG A 1 346 ? -25.093 47.670 198.601 1.00 34.21 346 ARG A CA 1
ATOM 2690 C C . ARG A 1 346 ? -24.219 46.997 199.642 1.00 35.10 346 ARG A C 1
ATOM 2691 O O . ARG A 1 346 ? -24.042 47.500 200.755 1.00 35.39 346 ARG A O 1
ATOM 2699 N N . ARG A 1 347 ? -23.680 45.850 199.262 1.00 37.58 347 ARG A N 1
ATOM 2700 C CA . ARG A 1 347 ? -22.847 45.048 200.140 1.00 39.99 347 ARG A CA 1
ATOM 2701 C C . ARG A 1 347 ? -21.516 45.705 200.506 1.00 41.64 347 ARG A C 1
ATOM 2702 O O . ARG A 1 347 ? -20.980 45.462 201.582 1.00 42.69 347 ARG A O 1
ATOM 2710 N N . GLY A 1 348 ? -20.986 46.545 199.625 1.00 44.91 348 GLY A N 1
ATOM 2711 C CA . GLY A 1 348 ? -19.720 47.192 199.923 1.00 48.68 348 GLY A CA 1
ATOM 2712 C C . GLY A 1 348 ? -19.775 48.705 199.895 1.00 52.31 348 GLY A C 1
ATOM 2713 O O . GLY A 1 348 ? -19.005 49.348 199.177 1.00 54.46 348 GLY A O 1
ATOM 2714 N N . VAL A 1 349 ? -20.675 49.286 200.681 1.00 54.50 349 VAL A N 1
ATOM 2715 C CA . VAL A 1 349 ? -20.811 50.738 200.718 1.00 56.15 349 VAL A CA 1
ATOM 2716 C C . VAL A 1 349 ? -20.814 51.276 202.148 1.00 57.56 349 VAL A C 1
ATOM 2717 O O . VAL A 1 349 ? -20.199 52.341 202.376 1.00 58.39 349 VAL A O 1
ATOM 2722 N N . THR B 1 4 ? -19.932 66.016 111.202 1.00 76.18 4 THR B N 1
ATOM 2723 C CA . THR B 1 4 ? -19.995 65.899 112.686 1.00 76.71 4 THR B CA 1
ATOM 2724 C C . THR B 1 4 ? -19.540 64.518 113.158 1.00 77.00 4 THR B C 1
ATOM 2725 O O . THR B 1 4 ? -19.742 63.518 112.464 1.00 77.26 4 THR B O 1
ATOM 2729 N N . LEU B 1 5 ? -18.930 64.476 114.341 1.00 76.11 5 LEU B N 1
ATOM 2730 C CA . LEU B 1 5 ? -18.437 63.229 114.927 1.00 75.31 5 LEU B CA 1
ATOM 2731 C C . LEU B 1 5 ? -19.545 62.209 115.183 1.00 74.80 5 LEU B C 1
ATOM 2732 O O . LEU B 1 5 ? -20.717 62.567 115.306 1.00 74.74 5 LEU B O 1
ATOM 2737 N N . PRO B 1 6 ? -19.179 60.918 115.266 1.00 74.44 6 PRO B N 1
ATOM 2738 C CA . PRO B 1 6 ? -20.120 59.818 115.510 1.00 74.65 6 PRO B CA 1
ATOM 2739 C C . PRO B 1 6 ? -20.896 60.009 116.814 1.00 74.73 6 PRO B C 1
ATOM 2740 O O . PRO B 1 6 ? -20.322 60.384 117.837 1.00 74.38 6 PRO B O 1
ATOM 2744 N N . ALA B 1 7 ? -22.198 59.742 116.777 1.00 74.66 7 ALA B N 1
ATOM 2745 C CA . ALA B 1 7 ? -23.039 59.906 117.958 1.00 74.55 7 ALA B CA 1
ATOM 2746 C C . ALA B 1 7 ? -23.579 58.584 118.496 1.00 74.67 7 ALA B C 1
ATOM 2747 O O . ALA B 1 7 ? -24.082 57.751 117.741 1.00 74.66 7 ALA B O 1
ATOM 2749 N N . LEU B 1 8 ? -23.474 58.407 119.811 1.00 74.58 8 LEU B N 1
ATOM 2750 C CA . LEU B 1 8 ? -23.954 57.204 120.485 1.00 74.15 8 LEU B CA 1
ATOM 2751 C C . LEU B 1 8 ? -24.823 57.582 121.676 1.00 74.14 8 LEU B C 1
ATOM 2752 O O . LEU B 1 8 ? -24.507 58.517 122.412 1.00 75.00 8 LEU B O 1
ATOM 2757 N N . GLU B 1 9 ? -25.922 56.861 121.858 1.00 74.01 9 GLU B N 1
ATOM 2758 C CA . GLU B 1 9 ? -26.822 57.117 122.975 1.00 74.24 9 GLU B CA 1
ATOM 2759 C C . GLU B 1 9 ? -26.319 56.378 124.213 1.00 73.48 9 GLU B C 1
ATOM 2760 O O . GLU B 1 9 ? -25.690 55.323 124.101 1.00 72.88 9 GLU B O 1
ATOM 2766 N N . ILE B 1 10 ? -26.586 56.938 125.390 1.00 72.61 10 ILE B N 1
ATOM 2767 C CA . ILE B 1 10 ? -26.167 56.321 126.646 1.00 71.16 10 ILE B CA 1
ATOM 2768 C C . ILE B 1 10 ? -27.294 56.353 127.669 1.00 70.74 10 ILE B C 1
ATOM 2769 O O . ILE B 1 10 ? -28.116 57.270 127.672 1.00 70.79 10 ILE B O 1
ATOM 2774 N N . GLY B 1 11 ? -27.324 55.346 128.537 1.00 70.34 11 GLY B N 1
ATOM 2775 C CA . GLY B 1 11 ? -28.353 55.278 129.561 1.00 69.45 11 GLY B CA 1
ATOM 2776 C C . GLY B 1 11 ? -28.009 56.073 130.810 1.00 68.49 11 GLY B C 1
ATOM 2777 O O . GLY B 1 11 ? -26.878 56.534 130.973 1.00 68.07 11 GLY B O 1
ATOM 2778 N N . GLU B 1 12 ? -28.989 56.230 131.693 1.00 67.83 12 GLU B N 1
ATOM 2779 C CA . GLU B 1 12 ? -28.800 56.971 132.933 1.00 66.98 12 GLU B CA 1
ATOM 2780 C C . GLU B 1 12 ? -27.532 56.518 133.650 1.00 64.87 12 GLU B C 1
ATOM 2781 O O . GLU B 1 12 ? -26.670 57.329 133.992 1.00 63.67 12 GLU B O 1
ATOM 2787 N N . ASP B 1 13 ? -27.432 55.213 133.870 1.00 63.00 13 ASP B N 1
ATOM 2788 C CA . ASP B 1 13 ? -26.285 54.620 134.544 1.00 61.38 13 ASP B CA 1
ATOM 2789 C C . ASP B 1 13 ? -24.977 55.098 133.926 1.00 60.65 13 ASP B C 1
ATOM 2790 O O . ASP B 1 13 ? -24.047 55.490 134.632 1.00 61.32 13 ASP B O 1
ATOM 2795 N N . GLU B 1 14 ? -24.918 55.058 132.600 1.00 59.32 14 GLU B N 1
ATOM 2796 C CA . GLU B 1 14 ? -23.732 55.467 131.862 1.00 57.88 14 GLU B CA 1
ATOM 2797 C C . GLU B 1 14 ? -23.358 56.922 132.129 1.00 56.86 14 GLU B C 1
ATOM 2798 O O . GLU B 1 14 ? -22.185 57.248 132.314 1.00 55.50 14 GLU B O 1
ATOM 2804 N N . ARG B 1 15 ? -24.365 57.791 132.140 1.00 56.42 15 ARG B N 1
ATOM 2805 C CA . ARG B 1 15 ? -24.167 59.219 132.378 1.00 56.01 15 ARG B CA 1
ATOM 2806 C C . ARG B 1 15 ? -23.527 59.476 133.744 1.00 55.54 15 ARG B C 1
ATOM 2807 O O . ARG B 1 15 ? -22.634 60.318 133.876 1.00 54.40 15 ARG B O 1
ATOM 2815 N N . LEU B 1 16 ? -23.991 58.740 134.752 1.00 54.12 16 LEU B N 1
ATOM 2816 C CA . LEU B 1 16 ? -23.491 58.884 136.117 1.00 53.14 16 LEU B CA 1
ATOM 2817 C C . LEU B 1 16 ? -22.047 58.436 136.324 1.00 53.19 16 LEU B C 1
ATOM 2818 O O . LEU B 1 16 ? -21.258 59.150 136.947 1.00 52.82 16 LEU B O 1
ATOM 2823 N N . ASP B 1 17 ? -21.697 57.263 135.805 1.00 52.79 17 ASP B N 1
ATOM 2824 C CA . ASP B 1 17 ? -20.345 56.744 135.979 1.00 53.03 17 ASP B CA 1
ATOM 2825 C C . ASP B 1 17 ? -19.292 57.458 135.152 1.00 53.09 17 ASP B C 1
ATOM 2826 O O . ASP B 1 17 ? -18.125 57.515 135.543 1.00 52.53 17 ASP B O 1
ATOM 2831 N N . LEU B 1 18 ? -19.692 58.004 134.010 1.00 55.10 18 LEU B N 1
ATOM 2832 C CA . LEU B 1 18 ? -18.733 58.713 133.175 1.00 55.72 18 LEU B CA 1
ATOM 2833 C C . LEU B 1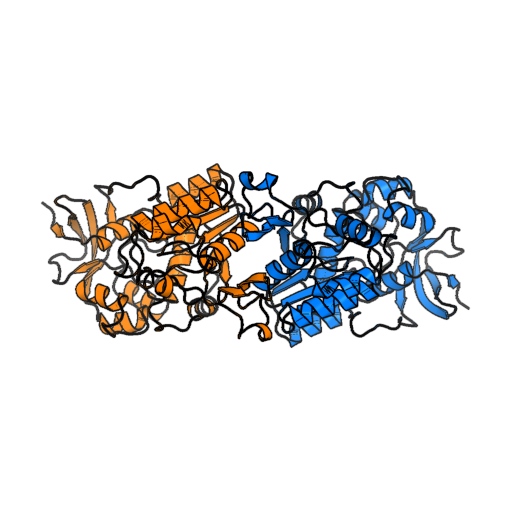 18 ? -18.258 59.920 133.979 1.00 55.53 18 LEU B C 1
ATOM 2834 O O . LEU B 1 18 ? -17.076 60.270 133.949 1.00 55.47 18 LEU B O 1
ATOM 2839 N N . GLU B 1 19 ? -19.178 60.538 134.719 1.00 55.16 19 GLU B N 1
ATOM 2840 C CA . GLU B 1 19 ? -18.830 61.687 135.548 1.00 55.32 19 GLU B CA 1
ATOM 2841 C C . GLU B 1 19 ? -18.032 61.239 136.772 1.00 54.71 19 GLU B C 1
ATOM 2842 O O . GLU B 1 19 ? -17.081 61.909 137.180 1.00 54.02 19 GLU B O 1
ATOM 2848 N N . ASN B 1 20 ? -18.412 60.107 137.358 1.00 53.35 20 ASN B N 1
ATOM 2849 C CA . ASN B 1 20 ? -17.680 59.599 138.509 1.00 52.76 20 ASN B CA 1
ATOM 2850 C C . ASN B 1 20 ? -16.237 59.335 138.070 1.00 53.44 20 ASN B C 1
ATOM 2851 O O . ASN B 1 20 ? -15.294 59.533 138.842 1.00 53.27 20 ASN B O 1
ATOM 2856 N N . LEU B 1 21 ? -16.069 58.899 136.823 1.00 52.91 21 LEU B N 1
ATOM 2857 C CA . LEU B 1 21 ? -14.739 58.624 136.290 1.00 53.30 21 LEU B CA 1
ATOM 2858 C C . LEU B 1 21 ? -13.915 59.899 136.135 1.00 52.76 21 LEU B C 1
ATOM 2859 O O . LEU B 1 21 ? -12.711 59.911 136.399 1.00 52.44 21 LEU B O 1
ATOM 2864 N N . ALA B 1 22 ? -14.574 60.971 135.711 1.00 52.42 22 ALA B N 1
ATOM 2865 C CA . ALA B 1 22 ? -13.907 62.249 135.504 1.00 52.22 22 ALA B CA 1
ATOM 2866 C C . ALA B 1 22 ? -13.658 63.001 136.809 1.00 52.11 22 ALA B C 1
ATOM 2867 O O . ALA B 1 22 ? -12.692 63.756 136.925 1.00 52.03 22 ALA B O 1
ATOM 2869 N N . THR B 1 23 ? -14.529 62.795 137.791 1.00 52.47 23 THR B N 1
ATOM 2870 C CA . THR B 1 23 ? -14.393 63.465 139.081 1.00 52.44 23 THR B CA 1
ATOM 2871 C C . THR B 1 23 ? -13.417 62.756 140.014 1.00 52.37 23 THR B C 1
ATOM 2872 O O . THR B 1 23 ? -13.210 63.187 141.152 1.00 52.86 23 THR B O 1
ATOM 2876 N N . GLY B 1 24 ? -12.818 61.673 139.526 1.00 51.64 24 GLY B N 1
ATOM 2877 C CA . GLY B 1 24 ? -11.867 60.926 140.330 1.00 50.11 24 GLY B CA 1
ATOM 2878 C C . GLY B 1 24 ? -12.526 60.043 141.376 1.00 50.09 24 GLY B C 1
ATOM 2879 O O . GLY B 1 24 ? -11.843 59.409 142.186 1.00 50.05 24 GLY B O 1
ATOM 2880 N N . ALA B 1 25 ? -13.855 59.996 141.356 1.00 48.44 25 ALA B N 1
ATOM 2881 C CA . ALA B 1 25 ? -14.603 59.187 142.303 1.00 47.56 25 ALA B CA 1
ATOM 2882 C C . ALA B 1 25 ? -14.274 57.704 142.163 1.00 48.44 25 ALA B C 1
ATOM 2883 O O . ALA B 1 25 ? -14.513 56.925 143.087 1.00 49.06 25 ALA B O 1
ATOM 2885 N N . PHE B 1 26 ? -13.722 57.309 141.019 1.00 48.41 26 PHE B N 1
ATOM 2886 C CA . PHE B 1 26 ? -13.389 55.905 140.799 1.00 49.07 26 PHE B CA 1
ATOM 2887 C C . PHE B 1 26 ? -11.897 55.629 140.707 1.00 49.64 26 PHE B C 1
ATOM 2888 O O . PHE B 1 26 ? -11.487 54.534 140.326 1.00 49.71 26 PHE B O 1
ATOM 2896 N N . PHE B 1 27 ? -11.090 56.624 141.058 1.00 50.45 27 PHE B N 1
ATOM 2897 C CA . PHE B 1 27 ? -9.640 56.480 141.045 1.00 52.95 27 PHE B CA 1
ATOM 2898 C C . PHE B 1 27 ? -9.293 55.130 141.684 1.00 54.98 27 PHE B C 1
ATOM 2899 O O . PHE B 1 27 ? -9.892 54.749 142.687 1.00 54.38 27 PHE B O 1
ATOM 2907 N N . PRO B 1 28 ? -8.301 54.403 141.138 1.00 57.43 28 PRO B N 1
ATOM 2908 C CA . PRO B 1 28 ? -7.441 54.683 139.980 1.00 58.92 28 PRO B CA 1
ATOM 2909 C C . PRO B 1 28 ? -8.099 54.493 138.617 1.00 59.68 28 PRO B C 1
ATOM 2910 O O . PRO B 1 28 ? -7.493 54.794 137.590 1.00 60.69 28 PRO B O 1
ATOM 2914 N N . VAL B 1 29 ? -9.323 53.981 138.595 1.00 60.26 29 VAL B N 1
ATOM 2915 C CA . VAL B 1 29 ? -10.005 53.773 137.325 1.00 60.95 29 VAL B CA 1
ATOM 2916 C C . VAL B 1 29 ? -10.092 55.098 136.579 1.00 61.46 29 VAL B C 1
ATOM 2917 O O . VAL B 1 29 ? -10.756 56.035 137.027 1.00 61.19 29 VAL B O 1
ATOM 2921 N N . LYS B 1 30 ? -9.406 55.163 135.441 1.00 62.10 30 LYS B N 1
ATOM 2922 C CA . LYS B 1 30 ? -9.377 56.363 134.616 1.00 62.80 30 LYS B CA 1
ATOM 2923 C C . LYS B 1 30 ? -10.647 56.522 133.788 1.00 62.34 30 LYS B C 1
ATOM 2924 O O . LYS B 1 30 ? -11.409 57.470 133.982 1.00 63.33 30 LYS B O 1
ATOM 2930 N N . GLY B 1 31 ? -10.864 55.596 132.860 1.00 61.15 31 GLY B N 1
ATOM 2931 C CA . GLY B 1 31 ? -12.049 55.643 132.021 1.00 58.78 31 GLY B CA 1
ATOM 2932 C C . GLY B 1 31 ? -12.604 54.246 131.840 1.00 58.17 31 GLY B C 1
ATOM 2933 O O . GLY B 1 31 ? -12.068 53.294 132.404 1.00 56.98 31 GLY B O 1
ATOM 2934 N N . PHE B 1 32 ? -13.673 54.110 131.062 1.00 58.29 32 PHE B N 1
ATOM 2935 C CA . PHE B 1 32 ? -14.262 52.796 130.834 1.00 58.42 32 PHE B CA 1
ATOM 2936 C C . PHE B 1 32 ? -13.168 51.832 130.395 1.00 59.88 32 PHE B C 1
ATOM 2937 O O . PHE B 1 32 ? -12.599 51.955 129.309 1.00 59.34 32 PHE B O 1
ATOM 2945 N N . MET B 1 33 ? -12.884 50.874 131.268 1.00 61.36 33 MET B N 1
ATOM 2946 C CA . MET B 1 33 ? -11.836 49.891 131.049 1.00 62.86 33 MET B CA 1
ATOM 2947 C C . MET B 1 33 ? -11.873 49.067 129.763 1.00 63.18 33 MET B C 1
ATOM 2948 O O . MET B 1 33 ? -12.906 48.948 129.099 1.00 63.25 33 MET B O 1
ATOM 2953 N N . THR B 1 34 ? -10.713 48.512 129.421 1.00 63.35 34 THR B N 1
ATOM 2954 C CA . THR B 1 34 ? -10.543 47.692 128.226 1.00 63.78 34 THR B CA 1
ATOM 2955 C C . THR B 1 34 ? -11.022 46.268 128.485 1.00 64.76 34 THR B C 1
ATOM 2956 O O . THR B 1 34 ? -11.723 46.011 129.463 1.00 65.09 34 THR B O 1
ATOM 2960 N N . ARG B 1 35 ? -10.647 45.343 127.605 1.00 65.45 35 ARG B N 1
ATOM 2961 C CA . ARG B 1 35 ? -11.043 43.952 127.776 1.00 65.00 35 ARG B CA 1
ATOM 2962 C C . ARG B 1 35 ? -10.124 43.273 128.779 1.00 64.99 35 ARG B C 1
ATOM 2963 O O . ARG B 1 35 ? -10.575 42.462 129.587 1.00 65.79 35 ARG B O 1
ATOM 2971 N N . GLU B 1 36 ? -8.836 43.596 128.727 1.00 64.34 36 GLU B N 1
ATOM 2972 C CA . GLU B 1 36 ? -7.893 43.011 129.672 1.00 64.36 36 GLU B CA 1
ATOM 2973 C C . GLU B 1 36 ? -8.258 43.551 131.047 1.00 64.22 36 GLU B C 1
ATOM 2974 O O . GLU B 1 36 ? -8.241 42.827 132.044 1.00 63.71 36 GLU B O 1
ATOM 2980 N N . GLU B 1 37 ? -8.596 44.837 131.081 1.00 63.60 37 GLU B N 1
ATOM 2981 C CA . GLU B 1 37 ? -8.971 45.504 132.315 1.00 62.76 37 GLU B CA 1
ATOM 2982 C C . GLU B 1 37 ? -10.218 44.888 132.943 1.00 62.85 37 GLU B C 1
ATOM 2983 O O . GLU B 1 37 ? -10.239 44.603 134.140 1.00 63.53 37 GLU B O 1
ATOM 2989 N N . ALA B 1 38 ? -11.247 44.664 132.136 1.00 62.36 38 ALA B N 1
ATOM 2990 C CA . ALA B 1 38 ? -12.486 44.082 132.636 1.00 63.39 38 ALA B CA 1
ATOM 2991 C C . ALA B 1 38 ? -12.303 42.665 133.187 1.00 63.83 38 ALA B C 1
ATOM 2992 O O . ALA B 1 38 ? -12.964 42.279 134.153 1.00 64.20 38 ALA B O 1
ATOM 2994 N N . LEU B 1 39 ? -11.408 41.894 132.575 1.00 63.90 39 LEU B N 1
ATOM 2995 C CA . LEU B 1 39 ? -11.159 40.522 133.009 1.00 63.68 39 LEU B CA 1
ATOM 2996 C C . LEU B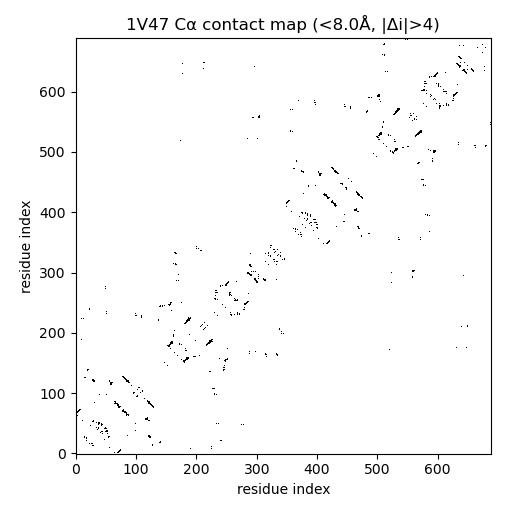 1 39 ? -10.235 40.425 134.220 1.00 63.99 39 LEU B C 1
ATOM 2997 O O . LEU B 1 39 ? -10.483 39.632 135.129 1.00 63.77 39 LEU B O 1
ATOM 3002 N N . SER B 1 40 ? -9.170 41.220 134.235 1.00 63.56 40 SER B N 1
ATOM 3003 C CA . SER B 1 40 ? -8.236 41.193 135.354 1.00 64.49 40 SER B CA 1
ATOM 3004 C C . SER B 1 40 ? -8.953 41.605 136.642 1.00 65.09 40 SER B C 1
ATOM 3005 O O . SER B 1 40 ? -8.754 41.014 137.703 1.00 64.56 40 SER B O 1
ATOM 3008 N N . VAL B 1 41 ? -9.795 42.625 136.534 1.00 65.37 41 VAL B N 1
ATOM 3009 C CA . VAL B 1 41 ? -10.550 43.125 137.671 1.00 65.06 41 VAL B CA 1
ATOM 3010 C C . VAL B 1 41 ? -11.533 42.077 138.187 1.00 65.20 41 VAL B C 1
ATOM 3011 O O . VAL B 1 41 ? -11.515 41.720 139.365 1.00 65.82 41 VAL B O 1
ATOM 3015 N N . ALA B 1 42 ? -12.380 41.580 137.294 1.00 65.06 42 ALA B N 1
ATOM 3016 C CA . ALA B 1 42 ? -13.393 40.593 137.649 1.00 64.68 42 ALA B CA 1
ATOM 3017 C C . ALA B 1 42 ? -12.870 39.228 138.098 1.00 64.37 42 ALA B C 1
ATOM 3018 O O . ALA B 1 42 ? -13.563 38.510 138.819 1.00 63.77 42 ALA B O 1
ATOM 3020 N N . HIS B 1 43 ? -11.659 38.866 137.685 1.00 64.55 43 HIS B N 1
ATOM 3021 C CA . HIS B 1 43 ? -11.111 37.564 138.055 1.00 64.97 43 HIS B CA 1
ATOM 3022 C C . HIS B 1 43 ? -10.003 37.598 139.101 1.00 64.84 43 HIS B C 1
ATOM 3023 O O . HIS B 1 43 ? -9.925 36.709 139.948 1.00 65.59 43 HIS B O 1
ATOM 3030 N N . GLU B 1 44 ? -9.145 38.608 139.054 1.00 64.24 44 GLU B N 1
ATOM 3031 C CA . GLU B 1 44 ? -8.064 38.699 140.027 1.00 64.92 44 GLU B CA 1
ATOM 3032 C C . GLU B 1 44 ? -8.113 39.978 140.866 1.00 64.29 44 GLU B C 1
ATOM 3033 O O . GLU B 1 44 ? -7.106 40.405 141.429 1.00 63.35 44 GLU B O 1
ATOM 3039 N N . MET B 1 45 ? -9.305 40.564 140.951 1.00 63.86 45 MET B N 1
ATOM 3040 C CA . MET B 1 45 ? -9.557 41.785 141.718 1.00 63.39 45 MET B CA 1
ATOM 3041 C C . MET B 1 45 ? -8.423 42.809 141.676 1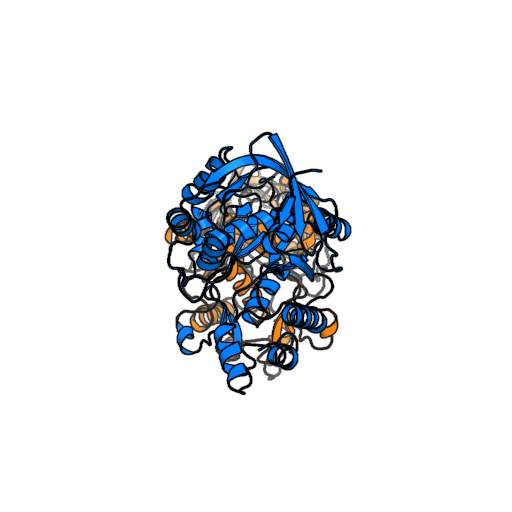.00 63.17 45 MET B C 1
ATOM 3042 O O . MET B 1 45 ? -8.066 43.403 142.693 1.00 64.02 45 MET B O 1
ATOM 3047 N N . ARG B 1 46 ? -7.865 43.015 140.489 1.00 63.02 46 ARG B N 1
ATOM 3048 C CA . ARG B 1 46 ? -6.780 43.971 140.299 1.00 62.76 46 ARG B CA 1
ATOM 3049 C C . ARG B 1 46 ? -6.861 44.523 138.883 1.00 62.41 46 ARG B C 1
ATOM 3050 O O . ARG B 1 46 ? -7.364 43.859 137.977 1.00 61.64 46 ARG B O 1
ATOM 3058 N N . LEU B 1 47 ? -6.376 45.744 138.700 1.00 62.09 47 LEU B N 1
ATOM 3059 C CA . LEU B 1 47 ? -6.341 46.341 137.377 1.00 61.83 47 LEU B CA 1
ATOM 3060 C C . LEU B 1 47 ? -5.084 45.706 136.800 1.00 62.85 47 LEU B C 1
ATOM 3061 O O . LEU B 1 47 ? -4.280 45.149 137.549 1.00 62.85 47 LEU B O 1
ATOM 3066 N N . PRO B 1 48 ? -4.897 45.756 135.470 1.00 63.67 48 PRO B N 1
ATOM 3067 C CA . PRO B 1 48 ? -3.678 45.141 134.937 1.00 63.32 48 PRO B CA 1
ATOM 3068 C C . PRO B 1 48 ? -2.464 45.766 135.621 1.00 63.33 48 PRO B C 1
ATOM 3069 O O . PRO B 1 48 ? -1.481 45.087 135.917 1.00 62.30 48 PRO B O 1
ATOM 3073 N N . THR B 1 49 ? -2.566 47.065 135.885 1.00 63.67 49 THR B N 1
ATOM 3074 C CA . THR B 1 49 ? -1.506 47.826 136.533 1.00 65.15 49 THR B CA 1
ATOM 3075 C C . THR B 1 49 ? -1.083 47.218 137.866 1.00 65.78 49 THR B C 1
ATOM 3076 O O . THR B 1 49 ? 0.107 47.039 138.124 1.00 66.62 49 THR B O 1
ATOM 3080 N N . GLY B 1 50 ? -2.062 46.903 138.710 1.00 65.82 50 GLY B N 1
ATOM 3081 C CA . GLY B 1 50 ? -1.758 46.319 140.003 1.00 65.37 50 GLY B CA 1
ATOM 3082 C C . GLY B 1 50 ? -2.673 46.797 141.117 1.00 65.23 50 GLY B C 1
ATOM 3083 O O . GLY B 1 50 ? -2.815 46.125 142.141 1.00 65.19 50 GLY B O 1
ATOM 3084 N N . GLU B 1 51 ? -3.290 47.961 140.930 1.00 64.31 51 GLU B N 1
ATOM 3085 C CA . GLU B 1 51 ? -4.193 48.502 141.937 1.00 62.83 51 GLU B CA 1
ATOM 3086 C C . GLU B 1 51 ? -5.381 47.576 142.153 1.00 61.62 51 GLU B C 1
ATOM 3087 O O . GLU B 1 51 ? -5.807 46.866 141.237 1.00 61.78 51 GLU B O 1
ATOM 3093 N N . VAL B 1 52 ? -5.910 47.592 143.372 1.00 59.05 52 VAL B N 1
ATOM 3094 C CA . VAL B 1 52 ? -7.051 46.763 143.728 1.00 55.94 52 VAL B CA 1
ATOM 3095 C C . VAL B 1 52 ? -8.362 47.373 143.233 1.00 54.28 52 VAL B C 1
ATOM 3096 O O . VAL B 1 52 ? -8.626 48.552 143.454 1.00 54.28 52 VAL B O 1
ATOM 3100 N N . TRP B 1 53 ? -9.173 46.568 142.553 1.00 52.40 53 TRP B N 1
ATOM 3101 C CA . TRP B 1 53 ? -10.474 47.013 142.048 1.00 50.07 53 TRP B CA 1
ATO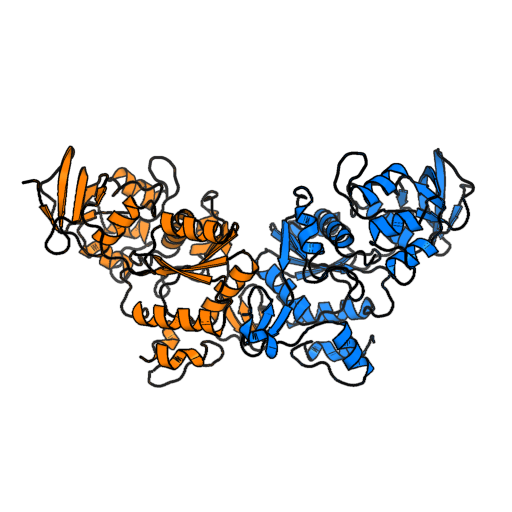M 3102 C C . TRP B 1 53 ? -11.333 45.785 141.764 1.00 50.03 53 TRP B C 1
ATOM 3103 O O . TRP B 1 53 ? -10.847 44.795 141.215 1.00 50.25 53 TRP B O 1
ATOM 3114 N N . THR B 1 54 ? -12.610 45.851 142.127 1.00 50.25 54 THR B N 1
ATOM 3115 C CA . THR B 1 54 ? -13.491 44.702 141.961 1.00 51.36 54 THR B CA 1
ATOM 3116 C C . THR B 1 54 ? -14.687 44.832 141.022 1.00 53.13 54 THR B C 1
ATOM 3117 O O . THR B 1 54 ? -15.141 43.829 140.467 1.00 54.26 54 THR B O 1
ATOM 3121 N N . ILE B 1 55 ? -15.215 46.039 140.850 1.00 53.29 55 ILE B N 1
ATOM 3122 C CA . ILE B 1 55 ? -16.365 46.217 139.966 1.00 54.93 55 ILE B CA 1
ATOM 3123 C C . ILE B 1 55 ? -15.980 46.798 138.602 1.00 55.88 55 ILE B C 1
ATOM 3124 O O . ILE B 1 55 ? -15.441 47.901 138.513 1.00 56.25 55 ILE B O 1
ATOM 3129 N N . PRO B 1 56 ? -16.251 46.049 137.519 1.00 56.11 56 PRO B N 1
ATOM 3130 C CA . PRO B 1 56 ? -15.939 46.472 136.151 1.00 56.01 56 PRO B CA 1
ATOM 3131 C C . PRO B 1 56 ? -16.772 47.661 135.683 1.00 55.64 56 PRO B C 1
ATOM 3132 O O . PRO B 1 56 ? -18.001 47.593 135.651 1.00 55.50 56 PRO B O 1
ATOM 3136 N N . ILE B 1 57 ? -16.099 48.748 135.327 1.00 55.99 57 ILE B N 1
ATOM 3137 C CA . ILE B 1 57 ? -16.786 49.942 134.841 1.00 57.16 57 ILE B CA 1
ATOM 3138 C C . ILE B 1 57 ? -16.857 49.817 133.325 1.00 57.33 57 ILE B C 1
ATOM 3139 O O . ILE B 1 57 ? -15.843 49.948 132.634 1.00 57.62 57 ILE B O 1
ATOM 3144 N N . LEU B 1 58 ? -18.055 49.570 132.806 1.00 57.11 58 LEU B N 1
ATOM 3145 C CA . LEU B 1 58 ? -18.208 49.381 131.373 1.00 57.33 58 LEU B CA 1
ATOM 3146 C C . LEU B 1 58 ? -19.295 50.192 130.678 1.00 58.19 58 LEU B C 1
ATOM 3147 O O . LEU B 1 58 ? -20.359 50.472 131.238 1.00 56.24 58 LEU B O 1
ATOM 3152 N N . LEU B 1 59 ? -18.998 50.552 129.433 1.00 59.85 59 LEU B N 1
ATOM 3153 C CA . LEU B 1 59 ? -19.914 51.284 128.572 1.00 61.61 59 LEU B CA 1
ATOM 3154 C C . LEU B 1 59 ? -20.414 50.213 127.597 1.00 61.93 59 LEU B C 1
ATOM 3155 O O . LEU B 1 59 ? -19.702 49.823 126.674 1.00 61.24 59 LEU B O 1
ATOM 3160 N N . GLN B 1 60 ? -21.636 49.736 127.819 1.00 63.64 60 GLN B N 1
ATOM 3161 C CA . GLN B 1 60 ? -22.218 48.669 127.009 1.00 65.09 60 GLN B CA 1
ATOM 3162 C C . GLN B 1 60 ? -23.286 49.082 125.999 1.00 65.89 60 GLN B C 1
ATOM 3163 O O . GLN B 1 60 ? -23.962 50.097 126.173 1.00 65.00 60 GLN B O 1
ATOM 3169 N N . PHE B 1 61 ? -23.425 48.272 124.946 1.00 67.76 61 PHE B N 1
ATOM 3170 C CA . PHE B 1 61 ? -24.403 48.499 123.876 1.00 69.10 61 PHE B CA 1
ATOM 3171 C C . PHE B 1 61 ? -25.000 47.171 123.401 1.00 70.49 61 PHE B C 1
ATOM 3172 O O . PHE B 1 61 ? -24.293 46.167 123.301 1.00 70.24 61 PHE B O 1
ATOM 3180 N N . ARG B 1 62 ? -26.296 47.169 123.098 1.00 72.53 62 ARG B N 1
ATOM 3181 C CA . ARG B 1 62 ? -26.957 45.957 122.616 1.00 74.41 62 ARG B CA 1
ATOM 3182 C C . ARG B 1 62 ? -26.573 45.718 121.160 1.00 75.83 62 ARG B C 1
ATOM 3183 O O . ARG B 1 62 ? -26.867 44.663 120.597 1.00 75.59 62 ARG B O 1
ATOM 3191 N N . GLU B 1 63 ? -25.926 46.710 120.555 1.00 77.46 63 GLU B N 1
ATOM 3192 C CA . GLU B 1 63 ? -25.515 46.629 119.157 1.00 78.53 63 GLU B CA 1
ATOM 3193 C C . GLU B 1 63 ? -24.126 47.244 118.969 1.00 78.92 63 GLU B C 1
ATOM 3194 O O . GLU B 1 63 ? -23.915 48.425 119.253 1.00 78.72 63 GLU B O 1
ATOM 3200 N N . LYS B 1 64 ? -23.188 46.432 118.486 1.00 79.52 64 LYS B N 1
ATOM 3201 C CA . LYS B 1 64 ? -21.805 46.854 118.264 1.00 80.11 64 LYS B CA 1
ATOM 3202 C C . LYS B 1 64 ? -21.667 48.196 117.547 1.00 80.79 64 LYS B C 1
ATOM 3203 O O . LYS B 1 64 ? -22.063 48.336 116.389 1.00 80.83 64 LYS B O 1
ATOM 3205 N N . PRO B 1 65 ? -21.103 49.206 118.233 1.00 81.17 65 PRO B N 1
ATOM 3206 C CA . PRO B 1 65 ? -20.916 50.533 117.639 1.00 80.96 65 PRO B CA 1
ATOM 3207 C C . PRO B 1 65 ? -19.993 50.459 116.425 1.00 80.34 65 PRO B C 1
ATOM 3208 O O . PRO B 1 65 ? -19.083 49.628 116.373 1.00 79.61 65 PRO B O 1
ATOM 3212 N N . ARG B 1 66 ? -20.228 51.336 115.456 1.00 79.58 66 ARG B N 1
ATOM 3213 C CA . ARG B 1 66 ? -19.431 51.358 114.237 1.00 78.92 66 ARG B CA 1
ATOM 3214 C C . ARG B 1 66 ? -18.073 52.042 114.408 1.00 77.88 66 ARG B C 1
ATOM 3215 O O . ARG B 1 66 ? -17.296 52.132 113.457 1.00 78.57 66 ARG B O 1
ATOM 3217 N N . VAL B 1 67 ? -17.780 52.512 115.616 1.00 76.06 67 VAL B N 1
ATOM 3218 C CA . VAL B 1 67 ? -16.513 53.192 115.872 1.00 74.43 67 VAL B CA 1
ATOM 3219 C C . VAL B 1 67 ? -15.410 52.233 116.303 1.00 72.87 67 VAL B C 1
ATOM 3220 O O . VAL B 1 67 ? -15.665 51.066 116.590 1.00 72.98 67 VAL B O 1
ATOM 3224 N N . GLY B 1 68 ? -14.183 52.739 116.346 1.00 71.24 68 GLY B N 1
ATOM 3225 C CA . GLY B 1 68 ? -13.056 51.916 116.740 1.00 69.42 68 GLY B CA 1
ATOM 3226 C C . GLY B 1 68 ? -11.963 52.727 117.408 1.00 68.49 68 GLY B C 1
ATOM 3227 O O . GLY B 1 68 ? -12.158 53.907 117.700 1.00 68.10 68 GLY B O 1
ATOM 3228 N N . PRO B 1 69 ? -10.794 52.120 117.662 1.00 67.65 69 PRO B N 1
ATOM 3229 C CA . PRO B 1 69 ? -9.659 52.791 118.304 1.00 67.65 69 PRO B CA 1
ATOM 3230 C C . PRO B 1 69 ? -9.250 54.084 117.607 1.00 67.95 69 PRO B C 1
ATOM 3231 O O . PRO B 1 69 ? -9.354 54.201 116.387 1.00 68.79 69 PRO B O 1
ATOM 3235 N N . GLY B 1 70 ? -8.786 55.052 118.391 1.00 68.05 70 GLY B N 1
ATOM 3236 C CA . GLY B 1 70 ? -8.352 56.321 117.834 1.00 67.40 70 GLY B CA 1
ATOM 3237 C C . GLY B 1 70 ? -9.464 57.296 117.493 1.00 67.00 70 GLY B C 1
ATOM 3238 O O . GLY B 1 70 ? -9.198 58.462 117.208 1.00 66.92 70 GLY B O 1
ATOM 3239 N N . ASN B 1 71 ? -10.708 56.833 117.526 1.00 66.76 71 ASN B N 1
ATOM 3240 C CA . ASN B 1 71 ? -11.841 57.694 117.200 1.00 67.30 71 ASN B CA 1
ATOM 3241 C C . ASN B 1 71 ? -12.416 58.454 118.388 1.00 66.93 71 ASN B C 1
ATOM 3242 O O . ASN B 1 71 ? -12.383 57.985 119.526 1.00 67.01 71 ASN B O 1
ATOM 3247 N N . THR B 1 72 ? -12.945 59.638 118.107 1.00 66.31 72 THR B N 1
ATOM 3248 C CA . THR B 1 72 ? -13.568 60.464 119.126 1.00 65.32 72 THR B CA 1
ATOM 3249 C C . THR B 1 72 ? -15.066 60.340 118.888 1.00 64.91 72 THR B C 1
ATOM 3250 O O . THR B 1 72 ? -15.560 60.654 117.804 1.00 65.19 72 THR B O 1
ATOM 3254 N N . VAL B 1 73 ? -15.786 59.865 119.896 1.00 64.24 73 VAL B N 1
ATOM 3255 C CA . VAL B 1 73 ? -17.224 59.691 119.769 1.00 63.92 73 VAL B CA 1
ATOM 3256 C C . VAL B 1 73 ? -17.973 60.619 120.710 1.00 64.06 73 VAL B C 1
ATOM 3257 O O . VAL B 1 73 ? -17.556 60.842 121.844 1.00 63.84 73 VAL B O 1
ATOM 3261 N N . ALA B 1 74 ? -19.080 61.169 120.228 1.00 64.36 74 ALA B N 1
ATOM 3262 C CA . ALA B 1 74 ? -19.890 62.061 121.036 1.00 64.79 74 ALA B CA 1
ATOM 3263 C C . ALA B 1 74 ? -21.006 61.241 121.665 1.00 65.36 74 ALA B C 1
ATOM 3264 O O . ALA B 1 74 ? -21.746 60.545 120.968 1.00 65.34 74 ALA B O 1
ATOM 3266 N N . LEU B 1 75 ? -21.113 61.315 122.988 1.00 65.91 75 LEU B N 1
ATOM 3267 C CA . LEU B 1 75 ? -22.136 60.579 123.715 1.00 66.14 75 LEU B CA 1
ATOM 3268 C C . LEU B 1 75 ? -23.343 61.482 123.920 1.00 67.33 75 LEU B C 1
ATOM 3269 O O . LEU B 1 75 ? -23.195 62.682 124.137 1.00 67.49 75 LEU B O 1
ATOM 3274 N N . LEU B 1 76 ? -24.538 60.906 123.842 1.00 68.54 76 LEU B N 1
ATOM 3275 C CA . LEU B 1 76 ? -25.757 61.688 124.001 1.00 70.63 76 LEU B CA 1
ATOM 3276 C C . LEU B 1 76 ? -26.681 61.090 125.049 1.00 71.60 76 LEU B C 1
ATOM 3277 O O . LEU B 1 76 ? -27.010 59.907 124.993 1.00 71.39 76 LEU B O 1
ATOM 3282 N N . HIS B 1 77 ? -27.102 61.910 126.006 1.00 73.26 77 HIS B N 1
ATOM 3283 C CA . HIS B 1 77 ? -28.002 61.435 127.045 1.00 74.63 77 HIS B CA 1
ATOM 3284 C C . HIS B 1 77 ? -29.431 61.785 126.679 1.00 75.41 77 HIS B C 1
ATOM 3285 O O . HIS B 1 77 ? -30.186 60.934 126.206 1.00 75.81 77 HIS B O 1
ATOM 3292 N N . GLY B 1 78 ? -29.803 63.039 126.907 1.00 76.04 78 GLY B N 1
ATOM 3293 C CA . GLY B 1 78 ? -31.148 63.463 126.580 1.00 77.67 78 GLY B CA 1
ATOM 3294 C C . GLY B 1 78 ? -31.237 63.711 125.089 1.00 78.36 78 GLY B C 1
ATOM 3295 O O . GLY B 1 78 ? -31.495 62.795 124.302 1.00 78.34 78 GLY B O 1
ATOM 3296 N N . GLY B 1 79 ? -31.014 64.960 124.705 1.00 78.34 79 GLY B N 1
ATOM 3297 C CA . GLY B 1 79 ? -31.052 65.321 123.304 1.00 78.21 79 GLY B CA 1
ATOM 3298 C C . GLY B 1 79 ? -29.886 66.242 123.019 1.00 78.03 79 GLY B C 1
ATOM 3299 O O . GLY B 1 79 ? -30.003 67.186 122.236 1.00 78.70 79 GLY B O 1
ATOM 3300 N N . GLU B 1 80 ? -28.755 65.969 123.661 1.00 76.82 80 GLU B N 1
ATOM 3301 C CA . GLU B 1 80 ? -27.574 66.797 123.479 1.00 75.82 80 GLU B CA 1
ATOM 3302 C C . GLU B 1 80 ? -26.284 66.046 123.777 1.00 74.32 80 GLU B C 1
ATOM 3303 O O . GLU B 1 80 ? -26.297 64.988 124.409 1.00 73.72 80 GLU B O 1
ATOM 3309 N N . ARG B 1 81 ? -25.172 66.612 123.315 1.00 73.08 81 ARG B N 1
ATOM 3310 C CA . ARG B 1 81 ? -23.854 66.025 123.521 1.00 72.16 81 ARG B CA 1
ATOM 3311 C C . ARG B 1 81 ? -23.397 66.256 124.954 1.00 71.56 81 ARG B C 1
ATOM 3312 O O . ARG B 1 81 ? -22.931 67.342 125.307 1.00 70.77 81 ARG B O 1
ATOM 3314 N N . VAL B 1 82 ? -23.538 65.218 125.771 1.00 71.36 82 VAL B N 1
ATOM 3315 C CA . VAL B 1 82 ? -23.151 65.266 127.175 1.00 70.58 82 VAL B CA 1
ATOM 3316 C C . VAL B 1 82 ? -21.636 65.240 127.372 1.00 70.18 82 VAL B C 1
ATOM 3317 O O . VAL B 1 82 ? -21.094 66.006 128.174 1.00 69.96 82 VAL B O 1
ATOM 3321 N N . ALA B 1 83 ? -20.955 64.360 126.643 1.00 69.24 83 ALA B N 1
ATOM 3322 C CA . ALA B 1 83 ? -19.508 64.251 126.764 1.00 68.30 83 ALA B CA 1
ATOM 3323 C C . ALA B 1 83 ? -18.865 63.596 125.551 1.00 67.59 83 ALA B C 1
ATOM 3324 O O . ALA B 1 83 ? -19.550 63.105 124.656 1.00 67.14 83 ALA B O 1
ATOM 3326 N N . LEU B 1 84 ? -17.536 63.597 125.539 1.00 67.57 84 LEU B N 1
ATOM 3327 C CA . LEU B 1 84 ? -16.756 63.003 124.460 1.00 67.47 84 LEU B CA 1
ATOM 3328 C C . LEU B 1 84 ? -16.005 61.765 124.933 1.00 67.45 84 LEU B C 1
ATOM 3329 O O . LEU B 1 84 ? -15.409 61.754 126.014 1.00 66.99 84 LEU B O 1
ATOM 3334 N N . LEU B 1 85 ? -16.033 60.726 124.107 1.00 67.18 85 LEU B N 1
ATOM 3335 C CA . LEU B 1 85 ? -15.363 59.474 124.417 1.00 67.30 85 LEU B CA 1
ATOM 3336 C C . LEU B 1 85 ? -14.225 59.205 123.436 1.00 67.92 85 LEU B C 1
ATOM 3337 O O . LEU B 1 85 ? -14.414 59.266 122.222 1.00 68.47 85 LEU B O 1
ATOM 3342 N N . HIS B 1 86 ? -13.040 58.923 123.965 1.00 68.28 86 HIS B N 1
ATOM 3343 C CA . HIS B 1 86 ? -11.895 58.626 123.117 1.00 68.60 86 HIS B CA 1
ATOM 3344 C C . HIS B 1 86 ? -11.654 57.126 123.077 1.00 68.03 86 HIS B C 1
ATOM 3345 O O . HIS B 1 86 ? -10.734 56.612 123.714 1.00 67.54 86 HIS B O 1
ATOM 3352 N N . VAL B 1 87 ? -12.504 56.434 122.324 1.00 67.81 87 VAL B N 1
ATOM 3353 C CA . VAL B 1 87 ? -12.420 54.988 122.162 1.00 67.27 87 VAL B CA 1
ATOM 3354 C C . VAL B 1 87 ? -10.977 54.538 121.965 1.00 66.37 87 VAL B C 1
ATOM 3355 O O . VAL B 1 87 ? -10.290 55.004 121.063 1.00 66.46 87 VAL B O 1
ATOM 3359 N N . ALA B 1 88 ? -10.520 53.639 122.826 1.00 66.87 88 ALA B N 1
ATOM 3360 C CA . ALA B 1 88 ? -9.159 53.126 122.739 1.00 67.19 88 ALA B CA 1
ATOM 3361 C C . ALA B 1 88 ? -9.237 51.643 122.437 1.00 67.08 88 ALA B C 1
ATOM 3362 O O . ALA B 1 88 ? -8.215 50.975 122.276 1.00 66.75 88 ALA B O 1
ATOM 3364 N N . GLU B 1 89 ? -10.466 51.140 122.352 1.00 67.35 89 GLU B N 1
ATOM 3365 C CA . GLU B 1 89 ? -10.701 49.731 122.080 1.00 68.87 89 GLU B CA 1
ATOM 3366 C C . GLU B 1 89 ? -12.194 49.422 122.043 1.00 69.41 89 GLU B C 1
ATOM 3367 O O . GLU B 1 89 ? -12.991 50.067 122.728 1.00 69.38 89 GLU B O 1
ATOM 3373 N N . ALA B 1 90 ? -12.562 48.433 121.235 1.00 70.02 90 ALA B N 1
ATOM 3374 C CA . ALA B 1 90 ? -13.953 48.009 121.100 1.00 70.96 90 ALA B CA 1
ATOM 3375 C C . ALA B 1 90 ? -13.977 46.485 121.139 1.00 71.86 90 ALA B C 1
ATOM 3376 O O . ALA B 1 90 ? -13.114 45.836 120.547 1.00 72.15 90 ALA B O 1
ATOM 3378 N N . TYR B 1 91 ? -14.962 45.912 121.828 1.00 72.07 91 TYR B N 1
ATOM 3379 C CA . TYR B 1 91 ? -15.042 44.460 121.943 1.00 71.83 91 TYR B CA 1
ATOM 3380 C C . TYR B 1 91 ? -16.405 43.936 122.380 1.00 72.16 91 TYR B C 1
ATOM 3381 O O . TYR B 1 91 ? -17.389 44.673 122.442 1.00 72.37 91 TYR B O 1
ATOM 3390 N N . GLU B 1 92 ? -16.444 42.641 122.676 1.00 72.78 92 GLU B N 1
ATOM 3391 C CA . GLU B 1 92 ? -17.657 41.970 123.131 1.00 72.94 92 GLU B CA 1
ATOM 3392 C C . GLU B 1 92 ? -17.277 41.113 124.335 1.00 73.04 92 GLU B C 1
ATOM 3393 O O . GLU B 1 92 ? -16.184 40.544 124.382 1.00 72.99 92 GLU B O 1
ATOM 3395 N N . LEU B 1 93 ? -18.174 41.022 125.309 1.00 72.76 93 LEU B N 1
ATOM 3396 C CA . LEU B 1 93 ? -17.896 40.241 126.506 1.00 72.93 93 LEU B CA 1
ATOM 3397 C C . LEU B 1 93 ? -18.912 39.131 126.750 1.00 72.97 93 LEU B C 1
ATOM 3398 O O . LEU B 1 93 ? -20.077 39.246 126.364 1.00 73.67 93 LEU B O 1
ATOM 3403 N N . ASP B 1 94 ? -18.461 38.053 127.386 1.00 72.64 94 ASP B N 1
ATOM 3404 C CA . ASP B 1 94 ? -19.338 36.935 127.716 1.00 72.40 94 ASP B CA 1
ATOM 3405 C C . ASP B 1 94 ? -19.998 37.319 129.038 1.00 71.70 94 ASP B C 1
ATOM 3406 O O . ASP B 1 94 ? -19.540 36.929 130.112 1.00 71.85 94 ASP B O 1
ATOM 3411 N N . LEU B 1 95 ? -21.067 38.104 128.945 1.00 70.59 95 LEU B N 1
ATOM 3412 C CA . LEU B 1 95 ? -21.792 38.577 130.116 1.00 70.50 95 LEU B CA 1
ATOM 3413 C C . LEU B 1 95 ? -21.999 37.511 131.191 1.00 70.64 95 LEU B C 1
ATOM 3414 O O . LEU B 1 95 ? -21.887 37.797 132.383 1.00 70.34 95 LEU B O 1
ATOM 3419 N N . GLU B 1 96 ? -22.293 36.285 130.770 1.00 71.03 96 GLU B N 1
ATOM 3420 C CA . GLU B 1 96 ? -22.517 35.191 131.707 1.00 71.14 96 GLU B CA 1
ATOM 3421 C C . GLU B 1 96 ? -21.245 34.845 132.483 1.00 70.66 96 GLU B C 1
ATOM 3422 O O . GLU B 1 96 ? -21.277 34.706 133.705 1.00 70.65 96 GLU B O 1
ATOM 3428 N N . ALA B 1 97 ? -20.128 34.710 131.775 1.00 69.83 97 ALA B N 1
ATOM 3429 C CA . ALA B 1 97 ? -18.855 34.387 132.414 1.00 69.10 97 ALA B CA 1
ATOM 3430 C C . ALA B 1 97 ? -18.327 35.586 133.195 1.00 69.03 97 ALA B C 1
ATOM 3431 O O . ALA B 1 97 ? -17.495 35.439 134.091 1.00 69.07 97 ALA B O 1
ATOM 3433 N N . LEU B 1 98 ? -18.810 36.7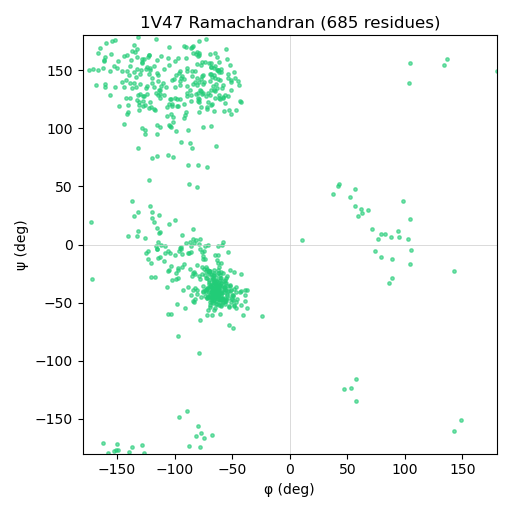74 132.837 1.00 68.22 98 LEU B N 1
ATOM 3434 C CA . LEU B 1 98 ? -18.405 38.009 133.499 1.00 67.43 98 LEU B CA 1
ATOM 3435 C C . LEU B 1 98 ? -19.234 38.164 134.768 1.00 66.80 98 LEU B C 1
ATOM 3436 O O . LEU B 1 98 ? -18.740 38.619 135.796 1.00 66.08 98 LEU B O 1
ATOM 3441 N N . ALA B 1 99 ? -20.500 37.768 134.683 1.00 66.41 99 ALA B N 1
ATOM 3442 C CA . ALA B 1 99 ? -21.413 37.847 135.813 1.00 66.39 99 ALA B CA 1
ATOM 3443 C C . ALA B 1 99 ? -21.021 36.864 136.914 1.00 66.68 99 ALA B C 1
ATOM 3444 O O . ALA B 1 99 ? -20.958 37.229 138.087 1.00 66.87 99 ALA B O 1
ATOM 3446 N N . ARG B 1 100 ? -20.757 35.618 136.535 1.00 67.10 100 ARG B N 1
ATOM 3447 C CA . ARG B 1 100 ? -20.378 34.596 137.505 1.00 67.21 100 ARG B CA 1
ATOM 3448 C C . ARG B 1 100 ? -19.163 35.026 138.321 1.00 66.98 100 ARG B C 1
ATOM 3449 O O . ARG B 1 100 ? -19.001 34.619 139.473 1.00 67.70 100 ARG B O 1
ATOM 3457 N N . ALA B 1 101 ? -18.307 35.847 137.725 1.00 65.46 101 ALA B N 1
ATOM 3458 C CA . ALA B 1 101 ? -17.115 36.312 138.419 1.00 64.09 101 ALA B CA 1
ATOM 3459 C C . ALA B 1 101 ? -17.442 37.494 139.327 1.00 63.36 101 ALA B C 1
ATOM 3460 O O . ALA B 1 101 ? -17.046 37.523 140.491 1.00 63.65 101 ALA B O 1
ATOM 3462 N N . VAL B 1 102 ? -18.179 38.456 138.787 1.00 61.95 102 VAL B N 1
ATOM 3463 C CA . VAL B 1 102 ? -18.556 39.656 139.521 1.00 61.63 102 VAL B CA 1
ATOM 3464 C C . VAL B 1 102 ? -19.590 39.438 140.628 1.00 61.79 102 VAL B C 1
ATOM 3465 O O . VAL B 1 102 ? -19.348 39.781 141.785 1.00 61.63 102 VAL B O 1
ATOM 3469 N N . PHE B 1 103 ? -20.738 38.871 140.275 1.00 61.37 103 PHE B N 1
ATOM 3470 C CA . PHE B 1 103 ? -21.797 38.656 141.253 1.00 62.44 103 PHE B CA 1
ATOM 3471 C C . PHE B 1 103 ? -21.787 37.273 141.902 1.00 63.36 103 PHE B C 1
ATOM 3472 O O . PHE B 1 103 ? -22.589 37.001 142.797 1.00 63.42 103 PHE B O 1
ATOM 3480 N N . GLY B 1 104 ? -20.887 36.403 141.458 1.00 64.58 104 GLY B N 1
ATOM 3481 C CA . GLY B 1 104 ? -20.823 35.064 142.020 1.00 65.53 104 GLY B CA 1
ATOM 3482 C C . GLY B 1 104 ? -21.901 34.158 141.451 1.00 66.67 104 GLY B C 1
ATOM 3483 O O . GLY B 1 104 ? -22.105 33.039 141.922 1.00 66.59 104 GLY B O 1
ATOM 3484 N N . THR B 1 105 ? -22.595 34.651 140.431 1.00 67.24 105 THR B N 1
ATOM 3485 C CA . THR B 1 105 ? -23.659 33.898 139.778 1.00 68.59 105 THR B CA 1
ATOM 3486 C C . THR B 1 105 ? -24.005 34.534 138.438 1.00 69.66 105 THR B C 1
ATOM 3487 O O . THR B 1 105 ? -23.565 35.645 138.135 1.00 70.09 105 THR B O 1
ATOM 3491 N N . ASP B 1 106 ? -24.792 33.826 137.636 1.00 70.16 106 ASP B N 1
ATOM 3492 C CA . ASP B 1 106 ? -25.204 34.336 136.337 1.00 70.76 106 ASP B CA 1
ATOM 3493 C C . ASP B 1 106 ? -26.705 34.158 136.185 1.00 70.92 106 ASP B C 1
ATOM 3494 O O . ASP B 1 106 ? -27.255 34.310 135.095 1.00 71.24 106 ASP B O 1
ATOM 3499 N N . SER B 1 107 ? -27.361 33.834 137.295 1.00 71.27 107 SER B N 1
ATOM 3500 C CA . SER B 1 107 ? -28.804 33.644 137.308 1.00 72.13 107 SER B CA 1
ATOM 3501 C C . SER B 1 107 ? -29.515 34.976 137.159 1.00 72.64 107 SER B C 1
ATOM 3502 O O . SER B 1 107 ? -29.413 35.841 138.025 1.00 73.45 107 SER B O 1
ATOM 3505 N N . GLU B 1 108 ? -30.247 35.128 136.065 1.00 73.17 108 GLU B N 1
ATOM 3506 C CA . GLU B 1 108 ? -30.974 36.359 135.797 1.00 73.86 108 GLU B CA 1
ATOM 3507 C C . GLU B 1 108 ? -31.896 36.768 136.952 1.00 72.98 108 GLU B C 1
ATOM 3508 O O . GLU B 1 108 ? -32.493 37.845 136.924 1.00 72.63 108 GLU B O 1
ATOM 3514 N N . THR B 1 109 ? -32.013 35.912 137.965 1.00 72.27 109 THR B N 1
ATOM 3515 C CA . THR B 1 109 ? -32.857 36.216 139.121 1.00 71.56 109 THR B CA 1
ATOM 3516 C C . THR B 1 109 ? -32.179 37.285 139.981 1.00 70.57 109 THR B C 1
ATOM 3517 O O . THR B 1 109 ? -32.823 37.952 140.792 1.00 69.96 109 THR B O 1
ATOM 3521 N N . HIS B 1 110 ? -30.871 37.434 139.781 1.00 69.47 110 HIS B N 1
ATOM 3522 C CA . HIS B 1 110 ? -30.045 38.403 140.500 1.00 67.64 110 HIS B CA 1
ATOM 3523 C C . HIS B 1 110 ? -30.224 39.801 139.898 1.00 66.30 110 HIS B C 1
ATOM 3524 O O . HIS B 1 110 ? -29.832 40.045 138.758 1.00 65.54 110 HIS B O 1
ATOM 3531 N N . PRO B 1 111 ? -30.812 40.737 140.665 1.00 65.71 111 PRO B N 1
ATOM 3532 C CA . PRO B 1 111 ? -31.045 42.113 140.205 1.00 64.58 111 PRO B CA 1
ATOM 3533 C C . PRO B 1 111 ? -29.817 42.753 139.565 1.00 63.91 111 PRO B C 1
ATOM 3534 O O . PRO B 1 111 ? -29.934 43.681 138.763 1.00 63.84 111 PRO B O 1
ATOM 3538 N N . GLY B 1 112 ? -28.643 42.245 139.922 1.00 62.76 112 GLY B N 1
ATOM 3539 C CA . GLY B 1 112 ? -27.407 42.778 139.382 1.00 61.65 112 GLY B CA 1
ATOM 3540 C C . GLY B 1 112 ? -27.051 42.223 138.020 1.00 61.10 112 GLY B C 1
ATOM 3541 O O . GLY B 1 112 ? -26.740 42.982 137.099 1.00 59.62 112 GLY B O 1
ATOM 3542 N N . VAL B 1 113 ? -27.084 40.901 137.885 1.00 61.20 113 VAL B N 1
ATOM 3543 C CA . VAL B 1 113 ? -26.762 40.279 136.607 1.00 62.38 113 VAL B CA 1
ATOM 3544 C C . VAL B 1 113 ? -27.770 40.730 135.550 1.00 61.74 113 VAL B C 1
ATOM 3545 O O . VAL B 1 113 ? -27.408 40.980 134.401 1.00 61.78 113 VAL B O 1
ATOM 3549 N N . ALA B 1 114 ? -29.032 40.847 135.951 1.00 60.77 114 ALA B N 1
ATOM 3550 C CA . ALA B 1 114 ? -30.083 41.268 135.039 1.00 61.13 114 ALA B CA 1
ATOM 3551 C C . ALA B 1 114 ? -29.701 42.566 134.342 1.00 61.39 114 ALA B C 1
ATOM 3552 O O . ALA B 1 114 ? -29.441 42.578 133.138 1.00 61.98 114 ALA B O 1
ATOM 3554 N N . ARG B 1 115 ? -29.662 43.655 135.105 1.00 61.64 115 ARG B N 1
ATOM 3555 C CA . ARG B 1 115 ? -29.318 44.961 134.557 1.00 61.97 115 ARG B CA 1
ATOM 3556 C C . ARG B 1 115 ? -28.080 44.890 133.664 1.00 61.97 115 ARG B C 1
ATOM 3557 O O . ARG B 1 115 ? -28.003 45.578 132.647 1.00 62.66 115 ARG B O 1
ATOM 3565 N N . LEU B 1 116 ? -27.119 44.054 134.044 1.00 61.79 116 LEU B N 1
ATOM 3566 C CA . LEU B 1 116 ? -25.894 43.888 133.269 1.00 61.91 116 LEU B CA 1
ATOM 3567 C C . LEU B 1 116 ? -26.206 43.383 131.864 1.00 63.14 116 LEU B C 1
ATOM 3568 O O . LEU B 1 116 ? -25.725 43.934 130.873 1.00 63.22 116 LEU B O 1
ATOM 3573 N N . TYR B 1 117 ? -27.012 42.328 131.792 1.00 63.48 117 TYR B N 1
ATOM 3574 C CA . TYR B 1 117 ? -27.397 41.722 130.522 1.00 64.51 117 TYR B CA 1
ATOM 3575 C C . TYR B 1 117 ? -28.123 42.685 129.583 1.00 65.38 117 TYR B C 1
ATOM 3576 O O . TYR B 1 117 ? -27.728 42.855 128.427 1.00 65.64 117 TYR B O 1
ATOM 3585 N N . GLY B 1 118 ? -29.180 43.313 130.087 1.00 66.06 118 GLY B N 1
ATOM 3586 C CA . GLY B 1 118 ? -29.950 44.243 129.281 1.00 66.76 118 GLY B CA 1
ATOM 3587 C C . GLY B 1 118 ? -29.174 45.423 128.723 1.00 67.48 118 GLY B C 1
ATOM 3588 O O . GLY B 1 118 ? -29.746 46.254 128.018 1.00 68.20 118 GLY B O 1
ATOM 3589 N N . LYS B 1 119 ? -27.882 45.509 129.027 1.00 67.77 119 LYS B N 1
ATOM 3590 C CA . LYS B 1 119 ? -27.067 46.614 128.531 1.00 68.17 119 LYS B CA 1
ATOM 3591 C C . LYS B 1 119 ? -26.337 46.288 127.234 1.00 68.77 119 LYS B C 1
ATOM 3592 O O . LYS B 1 119 ? -25.901 47.196 126.521 1.00 68.75 119 LYS B O 1
ATOM 3598 N N . GLY B 1 120 ? -26.199 44.999 126.934 1.00 68.74 120 GLY B N 1
ATOM 3599 C CA . GLY B 1 120 ? -25.528 44.598 125.709 1.00 69.70 120 GLY B CA 1
ATOM 3600 C C . GLY B 1 120 ? -24.110 44.087 125.896 1.00 69.92 120 GLY B C 1
ATOM 3601 O O . GLY B 1 120 ? -23.346 44.644 126.683 1.00 70.18 120 GLY B O 1
ATOM 3602 N N . PRO B 1 121 ? -23.731 43.014 125.182 1.00 70.00 121 PRO B N 1
ATOM 3603 C CA . PRO B 1 121 ? -22.397 42.406 125.255 1.00 69.61 121 PRO B CA 1
ATOM 3604 C C . PRO B 1 121 ? -21.291 43.195 124.554 1.00 69.34 121 PRO B C 1
ATOM 3605 O O . PRO B 1 121 ? -20.118 42.826 124.636 1.00 68.73 121 PRO B O 1
ATOM 3609 N N . TYR B 1 122 ? -21.658 44.267 123.857 1.00 69.04 122 TYR B N 1
ATOM 3610 C CA . TYR B 1 122 ? -20.668 45.087 123.161 1.00 69.07 122 TYR B CA 1
ATOM 3611 C C . TYR B 1 122 ? -20.272 46.276 124.036 1.00 68.47 122 TYR B C 1
ATOM 3612 O O . TYR B 1 122 ? -21.113 46.865 124.715 1.00 68.18 122 TYR B O 1
ATOM 3621 N N . ALA B 1 123 ? -18.992 46.629 124.023 1.00 67.44 123 ALA B N 1
ATOM 3622 C CA . ALA B 1 123 ? -18.524 47.736 124.842 1.00 67.44 123 ALA B CA 1
ATOM 3623 C C . ALA B 1 123 ? -17.347 48.508 124.250 1.00 67.11 123 ALA B C 1
ATOM 3624 O O . ALA B 1 123 ? -16.603 48.001 123.409 1.00 66.45 123 ALA B O 1
ATOM 3626 N N . LEU B 1 124 ? -17.186 49.743 124.708 1.00 66.37 124 LEU B N 1
ATOM 3627 C CA . LEU B 1 124 ? -16.104 50.601 124.249 1.00 66.98 124 LEU B CA 1
ATOM 3628 C C . LEU B 1 124 ? -15.251 51.020 125.437 1.00 66.40 124 LEU B C 1
ATOM 3629 O O . LEU B 1 124 ? -15.739 51.103 126.564 1.00 66.71 124 LEU B O 1
ATOM 3634 N N . ALA B 1 125 ? -13.975 51.281 125.184 1.00 66.35 125 ALA B N 1
ATOM 3635 C CA . ALA B 1 125 ? -13.063 51.701 126.240 1.00 66.65 125 ALA B CA 1
ATOM 3636 C C . ALA B 1 125 ? -12.426 53.040 125.879 1.00 67.45 125 ALA B C 1
ATOM 3637 O O . ALA B 1 125 ? -12.437 53.441 124.714 1.00 67.66 125 ALA B O 1
ATOM 3639 N N . GLY B 1 126 ? -11.882 53.733 126.878 1.00 67.62 126 GLY B N 1
ATOM 3640 C CA . GLY B 1 126 ? -11.239 55.013 126.624 1.00 67.59 126 GLY B CA 1
ATOM 3641 C C . GLY B 1 126 ? -11.598 56.137 127.581 1.00 67.55 126 GLY B C 1
ATOM 3642 O O . GLY B 1 126 ? -12.674 56.138 128.183 1.00 66.80 126 GLY B O 1
ATOM 3643 N N . ARG B 1 127 ? -10.686 57.099 127.714 1.00 67.77 127 ARG B N 1
ATOM 3644 C CA . ARG B 1 127 ? -10.886 58.254 128.586 1.00 67.99 127 ARG B CA 1
ATOM 3645 C C . ARG B 1 127 ? -12.179 58.969 128.228 1.00 66.69 127 ARG B C 1
ATOM 3646 O O . ARG B 1 127 ? -12.778 58.705 127.190 1.00 67.06 127 ARG B O 1
ATOM 3654 N N . VAL B 1 128 ? -12.604 59.886 129.085 1.00 65.73 128 VAL B N 1
ATOM 3655 C CA . VAL B 1 128 ? -13.826 60.634 128.836 1.00 65.67 128 VAL B CA 1
ATOM 3656 C C . VAL B 1 128 ? -13.684 62.085 129.264 1.00 66.18 128 VAL B C 1
ATOM 3657 O O . VAL B 1 128 ? -12.944 62.402 130.195 1.00 66.08 128 VAL B O 1
ATOM 3661 N N . GLU B 1 129 ? -14.393 62.964 128.564 1.00 66.54 129 GLU B N 1
ATOM 3662 C CA . GLU B 1 129 ? -14.372 64.389 128.862 1.00 66.85 129 GLU B CA 1
ATOM 3663 C C . GLU B 1 129 ? -15.806 64.879 128.899 1.00 66.55 129 GLU B C 1
ATOM 3664 O O . GLU B 1 129 ? -16.552 64.696 127.941 1.00 66.47 129 GLU B O 1
ATOM 3670 N N . VAL B 1 130 ? -16.195 65.493 130.008 1.00 66.75 130 VAL B N 1
ATOM 3671 C CA . VAL B 1 130 ? -17.552 66.000 130.142 1.00 66.89 130 VAL B CA 1
ATOM 3672 C C . VAL B 1 130 ? -17.663 67.365 129.476 1.00 67.07 130 VAL B C 1
ATOM 3673 O O . VAL B 1 130 ? -16.752 68.188 129.577 1.00 66.84 130 VAL B O 1
ATOM 3677 N N . LEU B 1 131 ? -18.775 67.591 128.783 1.00 67.31 131 LEU B N 1
ATOM 3678 C CA . LEU B 1 131 ? -19.019 68.860 128.109 1.00 67.81 131 LEU B CA 1
ATOM 3679 C C . LEU B 1 131 ? -20.291 69.492 128.655 1.00 67.84 131 LEU B C 1
ATOM 3680 O O . LEU B 1 131 ? -20.446 70.715 128.651 1.00 67.80 131 LEU B O 1
ATOM 3685 N N . LYS B 1 132 ? -21.200 68.646 129.126 1.00 67.55 132 LYS B N 1
ATOM 3686 C CA . LYS B 1 132 ? -22.458 69.115 129.688 1.00 67.99 132 LYS B CA 1
ATOM 3687 C C . LYS B 1 132 ? -22.711 68.433 131.030 1.00 68.11 132 LYS B C 1
ATOM 3688 O O . LYS B 1 132 ? -23.419 67.425 131.107 1.00 68.44 132 LYS B O 1
ATOM 3690 N N . PRO B 1 133 ? -22.119 68.972 132.108 1.00 67.54 133 PRO B N 1
ATOM 3691 C CA . PRO B 1 133 ? -22.278 68.421 133.456 1.00 66.78 133 PRO B CA 1
ATOM 3692 C C . PRO B 1 133 ? -23.746 68.375 133.847 1.00 66.04 133 PRO B C 1
ATOM 3693 O O . PRO B 1 133 ? -24.444 69.381 133.756 1.00 66.32 133 PRO B O 1
ATOM 3697 N N . ARG B 1 134 ? -24.219 67.211 134.275 1.00 65.41 134 ARG B N 1
ATOM 3698 C CA . ARG B 1 134 ? -25.611 67.088 134.678 1.00 66.08 134 ARG B CA 1
ATOM 3699 C C . ARG B 1 134 ? -25.883 67.848 135.980 1.00 66.85 134 ARG B C 1
ATOM 3700 O O . ARG B 1 134 ? -25.057 67.855 136.896 1.00 66.71 134 ARG B O 1
ATOM 3708 N N . PRO B 1 135 ? -27.047 68.511 136.067 1.00 67.08 135 PRO B N 1
ATOM 3709 C CA . PRO B 1 135 ? -27.468 69.288 137.238 1.00 67.61 135 PRO B CA 1
ATOM 3710 C C . PRO B 1 135 ? -27.411 68.497 138.546 1.00 67.07 135 PRO B C 1
ATOM 3711 O O . PRO B 1 135 ? -28.145 67.522 138.729 1.00 67.34 135 PRO B O 1
ATOM 3715 N N . ARG B 1 136 ? -26.541 68.935 139.454 1.00 66.17 136 ARG B N 1
ATOM 3716 C CA . ARG B 1 136 ? -26.368 68.281 140.749 1.00 64.64 136 ARG B CA 1
ATOM 3717 C C . ARG B 1 136 ? -26.919 69.139 141.886 1.00 64.28 136 ARG B C 1
ATOM 3718 O O . ARG B 1 136 ? -26.592 70.321 141.996 1.00 63.55 136 ARG B O 1
ATOM 3726 N N . THR B 1 137 ? -27.757 68.543 142.729 1.00 64.28 137 THR B N 1
ATOM 3727 C CA . THR B 1 137 ? -28.327 69.263 143.867 1.00 64.00 137 THR B CA 1
ATOM 3728 C C . THR B 1 137 ? -27.220 69.464 144.905 1.00 62.82 137 THR B C 1
ATOM 3729 O O . THR B 1 137 ? -26.098 68.996 144.721 1.00 62.00 137 THR B O 1
ATOM 3733 N N . PRO B 1 138 ? -27.514 70.173 146.005 1.00 62.23 138 PRO B N 1
ATOM 3734 C CA . PRO B 1 138 ? -26.470 70.376 147.014 1.00 61.64 138 PRO B CA 1
ATOM 3735 C C . PRO B 1 138 ? -25.883 69.074 147.561 1.00 61.05 138 PRO B C 1
ATOM 3736 O O . PRO B 1 138 ? -24.704 69.020 147.909 1.00 60.77 138 PRO B O 1
ATOM 3740 N N . LEU B 1 139 ? -26.704 68.027 147.620 1.00 60.99 139 LEU B N 1
ATOM 3741 C CA . LEU B 1 139 ? -26.275 66.726 148.139 1.00 61.19 139 LEU B CA 1
ATOM 3742 C C . LEU B 1 139 ? -25.292 65.997 147.227 1.00 61.05 139 LEU B C 1
ATOM 3743 O O . LEU B 1 139 ? -24.324 65.389 147.693 1.00 60.84 139 LEU B O 1
ATOM 3748 N N . GLU B 1 140 ? -25.549 66.053 145.927 1.00 60.41 140 GLU B N 1
ATOM 3749 C CA . GLU B 1 140 ? -24.700 65.380 144.955 1.00 59.64 140 GLU B CA 1
ATOM 3750 C C . GLU B 1 140 ? -23.345 66.057 144.791 1.00 58.83 140 GLU B C 1
ATOM 3751 O O . GLU B 1 140 ? -23.031 66.595 143.731 1.00 58.72 140 GLU B O 1
ATOM 3757 N N . LYS B 1 141 ? -22.537 66.019 145.846 1.00 57.80 141 LYS B N 1
ATOM 3758 C CA . LYS B 1 141 ? -21.215 66.630 145.810 1.00 56.79 141 LYS B CA 1
ATOM 3759 C C . LYS B 1 141 ? -20.161 65.700 145.227 1.00 56.40 141 LYS B C 1
ATOM 3760 O O . LYS B 1 141 ? -20.213 64.487 145.417 1.00 56.91 141 LYS B O 1
ATOM 3766 N N . THR B 1 142 ? -19.208 66.280 144.508 1.00 56.43 142 THR B N 1
ATOM 3767 C CA . THR B 1 142 ? -18.139 65.508 143.886 1.00 57.14 142 THR B CA 1
ATOM 3768 C C . THR B 1 142 ? -17.065 65.182 144.916 1.00 57.30 142 THR B C 1
ATOM 3769 O O . THR B 1 142 ? -17.034 65.766 145.995 1.00 56.19 142 THR B O 1
ATOM 3773 N N . PRO B 1 143 ? -16.171 64.239 144.593 1.00 57.93 143 PRO B N 1
ATOM 3774 C CA . PRO B 1 143 ? -15.098 63.853 145.509 1.00 58.91 143 PRO B CA 1
ATOM 3775 C C . PRO B 1 143 ? -14.320 65.056 146.024 1.00 60.17 143 PRO B C 1
ATOM 3776 O O . PRO B 1 143 ? -14.110 65.201 147.230 1.00 61.17 143 PRO B O 1
ATOM 3780 N N . GLU B 1 144 ? -13.899 65.918 145.104 1.00 61.11 144 GLU B N 1
ATOM 3781 C CA . GLU B 1 144 ? -13.130 67.102 145.467 1.00 61.53 144 GLU B CA 1
ATOM 3782 C C . GLU B 1 144 ? -13.924 68.059 146.347 1.00 60.26 144 GLU B C 1
ATOM 3783 O O . GLU B 1 144 ? -13.368 68.697 147.243 1.00 59.75 144 GLU B O 1
ATOM 3789 N N . GLU B 1 145 ? -15.223 68.159 146.095 1.00 59.57 145 GLU B N 1
ATOM 3790 C CA . GLU B 1 145 ? -16.071 69.042 146.884 1.00 59.71 145 GLU B CA 1
ATOM 3791 C C . GLU B 1 145 ? -16.259 68.511 148.307 1.00 58.99 145 GLU B C 1
ATOM 3792 O O . GLU B 1 145 ? -16.511 69.280 149.234 1.00 59.36 145 GLU B O 1
ATOM 3798 N N . VAL B 1 146 ? -16.131 67.197 148.478 1.00 57.16 146 VAL B N 1
ATOM 3799 C CA . VAL B 1 146 ? -16.288 66.585 149.791 1.00 55.64 146 VAL B CA 1
ATOM 3800 C C . VAL B 1 146 ? -14.986 66.669 150.577 1.00 55.66 146 VAL B C 1
ATOM 3801 O O . VAL B 1 146 ? -14.999 66.905 151.783 1.00 54.24 146 VAL B O 1
ATOM 3805 N N . ARG B 1 147 ? -13.865 66.471 149.891 1.00 56.81 147 ARG B N 1
ATOM 3806 C CA . ARG B 1 147 ? -12.558 66.559 150.534 1.00 58.16 147 ARG B CA 1
ATOM 3807 C C . ARG B 1 147 ? -12.408 67.962 151.115 1.00 58.61 147 ARG B C 1
ATOM 3808 O O . ARG B 1 147 ? -11.884 68.143 152.217 1.00 59.65 147 ARG B O 1
ATOM 3816 N N . ALA B 1 148 ? -12.883 68.950 150.363 1.00 58.30 148 ALA B N 1
ATOM 3817 C CA . ALA B 1 148 ? -12.821 70.342 150.784 1.00 57.85 148 ALA B CA 1
ATOM 3818 C C . ALA B 1 148 ? -13.721 70.585 151.998 1.00 57.47 148 ALA B C 1
ATOM 3819 O O . ALA B 1 148 ? -13.359 71.329 152.913 1.00 57.73 148 ALA B O 1
ATOM 3821 N N . PHE B 1 149 ? -14.894 69.959 151.997 1.00 56.25 149 PHE B N 1
ATOM 3822 C CA . PHE B 1 149 ? -15.847 70.095 153.096 1.00 55.67 149 PHE B CA 1
ATOM 3823 C C . PHE B 1 149 ? -15.238 69.605 154.412 1.00 56.18 149 PHE B C 1
ATOM 3824 O O . PHE B 1 149 ? -15.601 70.081 155.489 1.00 55.05 149 PHE B O 1
ATOM 3832 N N . PHE B 1 150 ? -14.314 68.652 154.315 1.00 57.28 150 PHE B N 1
ATOM 3833 C CA . PHE B 1 150 ? -13.664 68.090 155.495 1.00 59.06 150 PHE B CA 1
ATOM 3834 C C . PHE B 1 150 ? -12.595 69.022 156.052 1.00 61.03 150 PHE B C 1
ATOM 3835 O O . PHE B 1 150 ? -12.519 69.233 157.264 1.00 61.64 150 PHE B O 1
ATOM 3843 N N . ARG B 1 151 ? -11.770 69.577 155.171 1.00 63.53 151 ARG B N 1
ATOM 3844 C CA . ARG B 1 151 ? -10.725 70.501 155.599 1.00 65.70 151 ARG B CA 1
ATOM 3845 C C . ARG B 1 151 ? -11.377 71.793 156.076 1.00 65.71 151 ARG B C 1
ATOM 3846 O O . ARG B 1 151 ? -10.797 72.552 156.852 1.00 65.88 151 ARG B O 1
ATOM 3854 N N . GLN B 1 152 ? -12.596 72.025 155.602 1.00 65.82 152 GLN B N 1
ATOM 3855 C CA . GLN B 1 152 ? -13.365 73.207 155.961 1.00 66.08 152 GLN B CA 1
ATOM 3856 C C . GLN B 1 152 ? -13.745 73.122 157.434 1.00 65.54 152 GLN B C 1
ATOM 3857 O O . GLN B 1 152 ? -13.932 74.140 158.102 1.00 66.29 152 GLN B O 1
ATOM 3863 N N . ARG B 1 153 ? -13.858 71.896 157.933 1.00 63.74 153 ARG B N 1
ATOM 3864 C CA . ARG B 1 153 ? -14.215 71.675 159.325 1.00 61.79 153 ARG B CA 1
ATOM 3865 C C . ARG B 1 153 ? -13.076 71.032 160.099 1.00 59.44 153 ARG B C 1
ATOM 3866 O O . ARG B 1 153 ? -13.212 70.728 161.281 1.00 60.07 153 ARG B O 1
ATOM 3874 N N . GLY B 1 154 ? -11.952 70.826 159.423 1.00 56.38 154 GLY B N 1
ATOM 3875 C CA . GLY B 1 154 ? -10.795 70.235 160.069 1.00 53.63 154 GLY B CA 1
ATOM 3876 C C . GLY B 1 154 ? -10.892 68.760 160.419 1.00 51.86 154 GLY B C 1
ATOM 3877 O O . GLY B 1 154 ? -10.069 68.255 161.184 1.00 51.22 154 GLY B O 1
ATOM 3878 N N . TRP B 1 155 ? -11.889 68.064 159.881 1.00 50.15 155 TRP B N 1
ATOM 3879 C CA . TRP B 1 155 ? -12.035 66.639 160.155 1.00 48.38 155 TRP B CA 1
ATOM 3880 C C . TRP B 1 155 ? -10.851 65.890 159.552 1.00 49.05 155 TRP B C 1
ATOM 3881 O O . TRP B 1 155 ? -10.683 65.868 158.334 1.00 49.54 155 TRP B O 1
ATOM 3892 N N . ARG B 1 156 ? -10.026 65.289 160.402 1.00 49.19 156 ARG B N 1
ATOM 3893 C CA . ARG B 1 156 ? -8.874 64.534 159.927 1.00 50.63 156 ARG B CA 1
ATOM 3894 C C . ARG B 1 156 ? -9.190 63.042 159.866 1.00 49.60 156 ARG B C 1
ATOM 3895 O O . ARG B 1 156 ? -8.627 62.305 159.050 1.00 50.10 156 ARG B O 1
ATOM 3903 N N . LYS B 1 157 ? -10.094 62.601 160.732 1.00 47.10 157 LYS B N 1
ATOM 3904 C CA . LYS B 1 157 ? -10.488 61.200 160.767 1.00 44.96 157 LYS B CA 1
ATOM 3905 C C . LYS B 1 157 ? -11.974 61.160 160.420 1.00 42.78 157 LYS B C 1
ATOM 3906 O O . LYS B 1 157 ? -12.803 61.704 161.149 1.00 41.48 157 LYS B O 1
ATOM 3912 N N . VAL B 1 158 ? -12.301 60.532 159.294 1.00 40.47 158 VAL B N 1
ATOM 3913 C CA . VAL B 1 158 ? -13.683 60.452 158.841 1.00 38.94 158 VAL B CA 1
ATOM 3914 C C . VAL B 1 158 ? -14.140 59.022 158.557 1.00 38.52 158 VAL B C 1
ATOM 3915 O O . VAL B 1 158 ? -13.482 58.274 157.825 1.00 38.11 158 VAL B O 1
ATOM 3919 N N . VAL B 1 159 ? -15.270 58.649 159.150 1.00 36.86 159 VAL B N 1
ATOM 3920 C CA . VAL B 1 159 ? -15.842 57.322 158.955 1.00 35.87 159 VAL B CA 1
ATOM 3921 C C . VAL B 1 159 ? -16.998 57.467 157.989 1.00 35.75 159 VAL B C 1
ATOM 3922 O O . VAL B 1 159 ? -17.916 58.264 158.217 1.00 34.31 159 VAL B O 1
ATOM 3926 N N . ALA B 1 160 ? -16.949 56.699 156.908 1.00 35.07 160 ALA B N 1
ATOM 3927 C CA . ALA B 1 160 ? -17.999 56.752 155.906 1.00 35.14 160 ALA B CA 1
ATOM 3928 C C . ALA B 1 160 ? -18.984 55.610 156.107 1.00 33.93 160 ALA B C 1
ATOM 3929 O O . ALA B 1 160 ? -18.611 54.517 156.527 1.00 32.79 160 ALA B O 1
ATOM 3931 N N . PHE B 1 161 ? -20.245 55.880 155.805 1.00 34.49 161 PHE B N 1
ATOM 3932 C CA . PHE B 1 161 ? -21.305 54.895 155.945 1.00 34.88 161 PHE B CA 1
ATOM 3933 C C . PHE B 1 161 ? -22.077 54.799 154.635 1.00 36.31 161 PHE B C 1
ATOM 3934 O O . PHE B 1 161 ? -22.597 55.802 154.143 1.00 38.41 161 PHE B O 1
ATOM 3942 N N . GLN B 1 162 ? -22.148 53.597 154.072 1.00 36.93 162 GLN B N 1
ATOM 3943 C CA . GLN B 1 162 ? -22.865 53.364 152.818 1.00 37.13 162 GLN B CA 1
ATOM 3944 C C . GLN B 1 162 ? -24.274 52.876 153.109 1.00 38.51 162 GLN B C 1
ATOM 3945 O O . GLN B 1 162 ? -24.483 52.041 153.991 1.00 39.78 162 GLN B O 1
ATOM 3951 N N . THR B 1 163 ? -25.247 53.403 152.376 1.00 39.31 163 THR B N 1
ATOM 3952 C CA . THR B 1 163 ? -26.624 52.983 152.575 1.00 41.12 163 THR B CA 1
ATOM 3953 C C . THR B 1 163 ? -27.436 53.143 151.301 1.00 42.54 163 THR B C 1
ATOM 3954 O O . THR B 1 163 ? -27.124 53.980 150.449 1.00 43.11 163 THR B O 1
ATOM 3958 N N . ARG B 1 164 ? -28.480 52.335 151.175 1.00 43.36 164 ARG B N 1
ATOM 3959 C CA . ARG B 1 164 ? -29.333 52.377 149.995 1.00 44.21 164 ARG B CA 1
ATOM 3960 C C . ARG B 1 164 ? -30.789 52.408 150.429 1.00 44.76 164 ARG B C 1
ATOM 3961 O O . ARG B 1 164 ? -31.694 52.322 149.603 1.00 45.06 164 ARG B O 1
ATOM 3969 N N . ASN B 1 165 ? -31.019 52.537 151.729 1.00 44.52 165 ASN B N 1
ATOM 3970 C CA . ASN B 1 165 ? -32.381 52.548 152.218 1.00 45.61 165 ASN B CA 1
ATOM 3971 C C . ASN B 1 165 ? -32.662 53.604 153.277 1.00 45.49 165 ASN B C 1
ATOM 3972 O O . ASN B 1 165 ? -31.820 54.447 153.570 1.00 45.14 165 ASN B O 1
ATOM 3977 N N . ALA B 1 166 ? -33.869 53.558 153.832 1.00 46.04 166 ALA B N 1
ATOM 3978 C CA . ALA B 1 166 ? -34.277 54.494 154.869 1.00 46.78 166 ALA B CA 1
ATOM 3979 C C . ALA B 1 166 ? -33.607 54.067 156.169 1.00 46.32 166 ALA B C 1
ATOM 3980 O O . ALA B 1 166 ? -33.250 52.903 156.332 1.00 46.66 166 ALA B O 1
ATOM 3982 N N . PRO B 1 167 ? -33.442 55.005 157.116 1.00 46.32 167 PRO B N 1
ATOM 3983 C CA . PRO B 1 167 ? -32.805 54.755 158.417 1.00 45.74 167 PRO B CA 1
ATOM 3984 C C . PRO B 1 167 ? -33.580 53.914 159.418 1.00 44.07 167 PRO B C 1
ATOM 3985 O O . PRO B 1 167 ? -34.703 54.250 159.777 1.00 44.01 167 PRO B O 1
ATOM 3989 N N . HIS B 1 168 ? -32.985 52.817 159.866 1.00 44.50 168 HIS B N 1
ATOM 3990 C CA . HIS B 1 168 ? -33.619 52.011 160.898 1.00 45.57 168 HIS B CA 1
ATOM 3991 C C . HIS B 1 168 ? -32.629 51.939 162.071 1.00 45.17 168 HIS B C 1
ATOM 3992 O O . HIS B 1 168 ? -31.448 52.255 161.911 1.00 44.48 168 HIS B O 1
ATOM 3999 N N . ARG B 1 169 ? -33.110 51.564 163.249 1.00 45.83 169 ARG B N 1
ATOM 4000 C CA . ARG B 1 169 ? -32.265 51.492 164.443 1.00 46.29 169 ARG B CA 1
ATOM 4001 C C . ARG B 1 169 ? -30.884 50.861 164.249 1.00 44.89 169 ARG B C 1
ATOM 4002 O O . ARG B 1 169 ? -29.892 51.351 164.790 1.00 44.91 169 ARG B O 1
ATOM 4010 N N . ALA B 1 170 ? -30.815 49.782 163.480 1.00 42.99 170 ALA B N 1
ATOM 4011 C CA . ALA B 1 170 ? -29.545 49.115 163.241 1.00 42.07 170 ALA B CA 1
ATOM 4012 C C . ALA B 1 170 ? -28.604 50.000 162.427 1.00 41.88 170 ALA B C 1
ATOM 4013 O O . ALA B 1 170 ? -27.387 49.976 162.628 1.00 42.36 170 ALA B O 1
ATOM 4015 N N . HIS B 1 171 ? -29.167 50.774 161.504 1.00 40.98 171 HIS B N 1
ATOM 4016 C CA . HIS B 1 171 ? -28.375 51.676 160.672 1.00 40.31 171 HIS B CA 1
ATOM 4017 C C . HIS B 1 171 ? -27.789 52.767 161.564 1.00 39.26 171 HIS B C 1
ATOM 4018 O O . HIS B 1 171 ? -26.589 53.054 161.524 1.00 37.42 171 HIS B O 1
ATOM 4025 N N . GLU B 1 172 ? -28.658 53.374 162.367 1.00 36.87 172 GLU B N 1
ATOM 4026 C CA . GLU B 1 172 ? -28.246 54.437 163.260 1.00 36.49 172 GLU B CA 1
ATOM 4027 C C . GLU B 1 172 ? -27.141 53.912 164.170 1.00 36.33 172 GLU B C 1
ATOM 4028 O O . GLU B 1 172 ? -26.183 54.618 164.469 1.00 36.53 172 GLU B O 1
ATOM 4034 N N . TYR B 1 173 ? -27.267 52.660 164.594 1.00 36.11 173 TYR B N 1
ATOM 4035 C CA . TYR B 1 173 ? -26.260 52.063 165.452 1.00 34.34 173 TYR B CA 1
ATOM 4036 C C . TYR B 1 173 ? -24.881 52.225 164.813 1.00 34.51 173 TYR B C 1
ATOM 4037 O O . TYR B 1 173 ? -23.958 52.741 165.443 1.00 36.08 173 TYR B O 1
ATOM 4046 N N . LEU B 1 174 ? -24.741 51.800 163.561 1.00 32.77 174 LEU B N 1
ATOM 4047 C CA . LEU B 1 174 ? -23.454 51.906 162.883 1.00 31.71 174 LEU B CA 1
ATOM 4048 C C . LEU B 1 174 ? -22.966 53.351 162.782 1.00 30.64 174 LEU B C 1
ATOM 4049 O O . LEU B 1 174 ? -21.768 53.615 162.873 1.00 30.55 174 LEU B O 1
ATOM 4054 N N . ILE B 1 175 ? -23.892 54.282 162.593 1.00 30.09 175 ILE B N 1
ATOM 4055 C CA . ILE B 1 175 ? -23.539 55.694 162.492 1.00 30.47 175 ILE B CA 1
ATOM 4056 C C . ILE B 1 175 ? -23.040 56.161 163.859 1.00 29.79 175 ILE B C 1
ATOM 4057 O O . ILE B 1 175 ? -22.075 56.917 163.957 1.00 28.76 175 ILE B O 1
ATOM 4062 N N . ARG B 1 176 ? -23.711 55.701 164.910 1.00 29.54 176 ARG B N 1
ATOM 4063 C CA . ARG B 1 176 ? -23.329 56.014 166.281 1.00 30.64 176 ARG B CA 1
ATOM 4064 C C . ARG B 1 176 ? -21.880 55.562 166.496 1.00 31.92 176 ARG B C 1
ATOM 4065 O O . ARG B 1 176 ? -21.045 56.322 167.000 1.00 32.45 176 ARG B O 1
ATOM 4073 N N . LEU B 1 177 ? -21.596 54.316 166.114 1.00 30.72 177 LEU B N 1
ATOM 4074 C CA . LEU B 1 177 ? -20.259 53.752 166.264 1.00 31.30 177 LEU B CA 1
ATOM 4075 C C . LEU B 1 177 ? -19.235 54.643 165.584 1.00 32.24 177 LEU B C 1
ATOM 4076 O O . LEU B 1 177 ? -18.164 54.911 166.132 1.00 32.68 177 LEU B O 1
ATOM 4081 N N . GLY B 1 178 ? -19.577 55.101 164.385 1.00 32.33 178 GLY B N 1
ATOM 4082 C CA . GLY B 1 178 ? -18.683 55.965 163.644 1.00 32.54 178 GLY B CA 1
ATOM 4083 C C . GLY B 1 178 ? -18.451 57.276 164.365 1.00 33.18 178 GLY B C 1
ATOM 4084 O O . GLY B 1 178 ? -17.327 57.781 164.403 1.00 32.96 178 GLY B O 1
ATOM 4085 N N . LEU B 1 179 ? -19.513 57.831 164.940 1.00 32.42 179 LEU B N 1
ATOM 4086 C CA . LEU B 1 179 ? -19.407 59.092 165.657 1.00 32.74 179 LEU B CA 1
ATOM 4087 C C . LEU B 1 179 ? -18.472 59.003 166.862 1.00 34.53 179 LEU B C 1
ATOM 4088 O O . LEU B 1 179 ? -17.920 60.016 167.288 1.00 36.92 179 LEU B O 1
ATOM 4093 N N . GLU B 1 180 ? -18.289 57.800 167.406 1.00 34.03 180 GLU B N 1
ATOM 4094 C CA . GLU B 1 180 ? -17.407 57.596 168.553 1.00 34.59 180 GLU B CA 1
ATOM 4095 C C . GLU B 1 180 ? -15.954 57.455 168.126 1.00 35.66 180 GLU B C 1
ATOM 4096 O O . GLU B 1 180 ? -15.042 57.698 168.911 1.00 35.52 180 GLU B O 1
ATOM 4102 N N . LEU B 1 181 ? -15.749 57.054 166.877 1.00 36.03 181 LEU B N 1
ATOM 4103 C CA . LEU B 1 181 ? -14.409 56.828 166.352 1.00 36.25 181 LEU B CA 1
ATOM 4104 C C . LEU B 1 181 ? -13.763 57.957 165.555 1.00 36.52 181 LEU B C 1
ATOM 4105 O O . LEU B 1 181 ? -12.543 57.982 165.405 1.00 35.24 181 LEU B O 1
ATOM 4110 N N . ALA B 1 182 ? -14.562 58.883 165.041 1.00 36.40 182 ALA B N 1
ATOM 4111 C CA . ALA B 1 182 ? -13.996 59.937 164.220 1.00 37.07 182 ALA B CA 1
ATOM 4112 C C . ALA B 1 182 ? -14.515 61.344 164.468 1.00 38.01 182 ALA B C 1
ATOM 4113 O O . ALA B 1 182 ? -15.533 61.554 165.131 1.00 37.25 182 ALA B O 1
ATOM 4115 N N . ASP B 1 183 ? -13.789 62.311 163.918 1.00 38.80 183 ASP B N 1
ATOM 4116 C CA . ASP B 1 183 ? -14.158 63.709 164.040 1.00 39.21 183 ASP B CA 1
ATOM 4117 C C . ASP B 1 183 ? -15.539 63.894 163.419 1.00 39.18 183 ASP B C 1
ATOM 4118 O O . ASP B 1 183 ? -16.338 64.705 163.880 1.00 41.22 183 ASP B O 1
ATOM 4123 N N . GLY B 1 184 ? -15.824 63.119 162.380 1.00 38.26 184 GLY B N 1
ATOM 4124 C CA . GLY B 1 184 ? -17.113 63.214 161.730 1.00 36.34 184 GLY B CA 1
ATOM 4125 C C . GLY B 1 184 ? -17.435 61.992 160.894 1.00 36.54 184 GLY B C 1
ATOM 4126 O O . GLY B 1 184 ? -16.538 61.250 160.479 1.00 35.49 184 GLY B O 1
ATOM 4127 N N . VAL B 1 185 ? -18.725 61.792 160.646 1.00 36.75 185 VAL B N 1
ATOM 4128 C CA . VAL B 1 185 ? -19.207 60.665 159.860 1.00 37.20 185 VAL B CA 1
ATOM 4129 C C . VAL B 1 185 ? -19.919 61.112 158.588 1.00 38.70 185 VAL B C 1
ATOM 4130 O O . VAL B 1 185 ? -20.739 62.038 158.598 1.00 39.01 185 VAL B O 1
ATOM 4134 N N . LEU B 1 186 ? -19.598 60.440 157.492 1.00 39.08 186 LEU B N 1
ATOM 4135 C CA . LEU B 1 186 ? -20.207 60.743 156.208 1.00 38.83 186 LEU B CA 1
ATOM 4136 C C . LEU B 1 186 ? -21.259 59.700 155.864 1.00 39.29 186 LEU B C 1
ATOM 4137 O O . LEU B 1 186 ? -20.945 58.528 155.656 1.00 37.94 186 LEU B O 1
ATOM 4142 N N . VAL B 1 187 ? -22.512 60.125 155.847 1.00 40.21 187 VAL B N 1
ATOM 4143 C CA . VAL B 1 187 ? -23.605 59.247 155.475 1.00 41.63 187 VAL B CA 1
ATOM 4144 C C . VAL B 1 187 ? -23.693 59.503 153.966 1.00 43.06 187 VAL B C 1
ATOM 4145 O O . VAL B 1 187 ? -24.060 60.598 153.539 1.00 43.63 187 VAL B O 1
ATOM 4149 N N . HIS B 1 188 ? -23.327 58.500 153.170 1.00 43.51 188 HIS B N 1
ATOM 4150 C CA . HIS B 1 188 ? -23.298 58.628 151.713 1.00 45.31 188 HIS B CA 1
ATOM 4151 C C . HIS B 1 188 ? -24.285 57.727 150.968 1.00 46.25 188 HIS B C 1
ATOM 4152 O O . HIS B 1 188 ? -23.892 56.718 150.375 1.00 46.97 188 HIS B O 1
ATOM 4159 N N . PRO B 1 189 ? -25.576 58.084 150.974 1.00 46.93 189 PRO B N 1
ATOM 4160 C CA . PRO B 1 189 ? -26.600 57.288 150.290 1.00 48.12 189 PRO B CA 1
ATOM 4161 C C . PRO B 1 189 ? -26.362 57.135 148.787 1.00 49.58 189 PRO B C 1
ATOM 4162 O O . PRO B 1 189 ? -25.810 58.027 148.138 1.00 48.48 189 PRO B O 1
ATOM 4166 N N . ILE B 1 190 ? -26.780 55.993 148.246 1.00 50.98 190 ILE B N 1
ATOM 4167 C CA . ILE B 1 190 ? -26.660 55.725 146.818 1.00 52.83 190 ILE B CA 1
ATOM 4168 C C . ILE B 1 190 ? -27.814 56.457 146.126 1.00 55.06 190 ILE B C 1
ATOM 4169 O O . ILE B 1 190 ? -28.982 56.247 146.466 1.00 55.79 190 ILE B O 1
ATOM 4174 N N . LEU B 1 191 ? -27.483 57.317 145.167 1.00 56.44 191 LEU B N 1
ATOM 4175 C CA . LEU B 1 191 ? -28.492 58.090 144.443 1.00 58.81 191 LEU B CA 1
ATOM 4176 C C . LEU B 1 191 ? -28.847 57.498 143.079 1.00 60.07 191 LEU B C 1
ATOM 4177 O O . LEU B 1 191 ? -29.800 57.935 142.427 1.00 59.87 191 LEU B O 1
ATOM 4182 N N . GLY B 1 192 ? -28.078 56.504 142.652 1.00 61.89 192 GLY B N 1
ATOM 4183 C CA . GLY B 1 192 ? -28.337 55.867 141.375 1.00 63.23 192 GLY B CA 1
ATOM 4184 C C . GLY B 1 192 ? -29.543 54.948 141.418 1.00 63.39 192 GLY B C 1
ATOM 4185 O O . GLY B 1 192 ? -30.329 54.974 142.369 1.00 63.08 192 GLY B O 1
ATOM 4186 N N . ALA B 1 193 ? -29.684 54.124 140.385 1.00 64.28 193 ALA B N 1
ATOM 4187 C CA . ALA B 1 193 ? -30.805 53.199 140.290 1.00 65.16 193 ALA B CA 1
ATOM 4188 C C . ALA B 1 193 ? -30.714 52.011 141.251 1.00 65.52 193 ALA B C 1
ATOM 4189 O O . ALA B 1 193 ? -29.704 51.305 141.303 1.00 64.35 193 ALA B O 1
ATOM 4191 N N . LYS B 1 194 ? -31.788 51.804 142.009 1.00 66.58 194 LYS B N 1
ATOM 4192 C CA . LYS B 1 194 ? -31.880 50.702 142.964 1.00 67.33 194 LYS B CA 1
ATOM 4193 C C . LYS B 1 194 ? -33.098 49.858 142.589 1.00 67.47 194 LYS B C 1
ATOM 4194 O O . LYS B 1 194 ? -33.960 50.316 141.840 1.00 67.30 194 LYS B O 1
ATOM 4200 N N . LYS B 1 195 ? -33.180 48.635 143.104 1.00 67.73 195 LYS B N 1
ATOM 4201 C CA . LYS B 1 195 ? -34.326 47.790 142.797 1.00 69.10 195 LYS B CA 1
ATOM 4202 C C . LYS B 1 195 ? -35.594 48.328 143.472 1.00 70.47 195 LYS B C 1
ATOM 4203 O O . LYS B 1 195 ? -35.523 49.049 144.466 1.00 71.03 195 LYS B O 1
ATOM 4209 N N . PRO B 1 196 ? -36.773 47.988 142.925 1.00 71.47 196 PRO B N 1
ATOM 4210 C CA . PRO B 1 196 ? -38.099 48.400 143.404 1.00 71.77 196 PRO B CA 1
ATOM 4211 C C . PRO B 1 196 ? -38.377 48.475 144.910 1.00 71.76 196 PRO B C 1
ATOM 4212 O O . PRO B 1 196 ? -38.919 49.474 145.385 1.00 70.65 196 PRO B O 1
ATOM 4216 N N . ASP B 1 197 ? -38.019 47.433 145.657 1.00 71.99 197 ASP B N 1
ATOM 4217 C CA . ASP B 1 197 ? -38.286 47.408 147.096 1.00 72.69 197 ASP B CA 1
ATOM 4218 C C . ASP B 1 197 ? -37.529 48.418 147.962 1.00 72.56 197 ASP B C 1
ATOM 4219 O O . ASP B 1 197 ? -38.036 48.839 149.004 1.00 72.50 197 ASP B O 1
ATOM 4224 N N . ASP B 1 198 ? -36.325 48.804 147.546 1.00 71.98 198 ASP B N 1
ATOM 4225 C CA . ASP B 1 198 ? -35.540 49.781 148.299 1.00 71.50 198 ASP B CA 1
ATOM 4226 C C . ASP B 1 198 ? -36.247 51.133 148.296 1.00 72.13 198 ASP B C 1
ATOM 4227 O O . ASP B 1 198 ? -36.677 51.615 147.245 1.00 72.50 198 ASP B O 1
ATOM 4232 N N . PHE B 1 199 ? -36.360 51.744 149.471 1.00 72.15 199 PHE B N 1
ATOM 4233 C CA . PHE B 1 199 ? -37.016 53.040 149.591 1.00 72.05 199 PHE B CA 1
ATOM 4234 C C . PHE B 1 199 ? -36.472 54.064 148.601 1.00 72.05 199 PHE B C 1
ATOM 4235 O O . PHE B 1 199 ? -35.271 54.101 148.318 1.00 71.81 199 PHE B O 1
ATOM 4243 N N . PRO B 1 200 ? -37.365 54.904 148.050 1.00 71.85 200 PRO B N 1
ATOM 4244 C CA . PRO B 1 200 ? -37.026 55.952 147.082 1.00 71.15 200 PRO B CA 1
ATOM 4245 C C . PRO B 1 200 ? -36.083 56.990 147.683 1.00 70.69 200 PRO B C 1
ATOM 4246 O O . PRO B 1 200 ? -36.212 57.350 148.850 1.00 70.81 200 PRO B O 1
ATOM 4250 N N . THR B 1 201 ? -35.140 57.469 146.880 1.00 69.81 201 THR B N 1
ATOM 4251 C CA . THR B 1 201 ? -34.190 58.472 147.336 1.00 69.23 201 THR B CA 1
ATOM 4252 C C . THR B 1 201 ? -34.910 59.585 148.095 1.00 69.57 201 THR B C 1
ATOM 4253 O O . THR B 1 201 ? -34.495 59.979 149.181 1.00 69.52 201 THR B O 1
ATOM 4257 N N . GLU B 1 202 ? -35.998 60.076 147.516 1.00 70.32 202 GLU B N 1
ATOM 4258 C CA . GLU B 1 202 ? -36.789 61.145 148.117 1.00 70.78 202 GLU B CA 1
ATOM 4259 C C . GLU B 1 202 ? -37.160 60.907 149.583 1.00 69.75 202 GLU B C 1
ATOM 4260 O O . GLU B 1 202 ? -37.006 61.797 150.420 1.00 69.70 202 GLU B O 1
ATOM 4266 N N . VAL B 1 203 ? -37.657 59.712 149.889 1.00 68.21 203 VAL B N 1
ATOM 4267 C CA . VAL B 1 203 ? -38.064 59.393 151.253 1.00 67.49 203 VAL B CA 1
ATOM 4268 C C . VAL B 1 203 ? -36.888 59.188 152.210 1.00 66.83 203 VAL B C 1
ATOM 4269 O O . VAL B 1 203 ? -36.929 59.637 153.355 1.00 66.21 203 VAL B O 1
ATOM 4273 N N . ILE B 1 204 ? -35.842 58.512 151.748 1.00 65.56 204 ILE B N 1
ATOM 4274 C CA . ILE B 1 204 ? -34.689 58.282 152.602 1.00 65.30 204 ILE B CA 1
ATOM 4275 C C . ILE B 1 204 ? -34.006 59.615 152.888 1.00 65.20 204 ILE B C 1
ATOM 4276 O O . ILE B 1 204 ? -33.567 59.868 154.008 1.00 64.84 204 ILE B O 1
ATOM 4281 N N . VAL B 1 205 ? -33.940 60.472 151.873 1.00 64.82 205 VAL B N 1
ATOM 4282 C CA . VAL B 1 205 ? -33.314 61.780 152.013 1.00 63.79 205 VAL B CA 1
ATOM 4283 C C . VAL B 1 205 ? -34.035 62.624 153.049 1.00 63.87 205 VAL B C 1
ATOM 4284 O O . VAL B 1 205 ? -33.410 63.396 153.774 1.00 63.67 205 VAL B O 1
ATOM 4288 N N . GLU B 1 206 ? -35.353 62.476 153.117 1.00 63.99 206 GLU B N 1
ATOM 4289 C CA . GLU B 1 206 ? -36.142 63.243 154.066 1.00 64.41 206 GLU B CA 1
ATOM 4290 C C . GLU B 1 206 ? -36.171 62.583 155.434 1.00 62.78 206 GLU B C 1
ATOM 4291 O O . GLU B 1 206 ? -36.332 63.255 156.452 1.00 62.72 206 GLU B O 1
ATOM 4297 N N . ALA B 1 207 ? -36.010 61.265 155.457 1.00 60.75 207 ALA B N 1
ATOM 4298 C CA . ALA B 1 207 ? -36.011 60.528 156.713 1.00 59.33 207 ALA B CA 1
ATOM 4299 C C . ALA B 1 207 ? -34.691 60.734 157.448 1.00 58.37 207 ALA B C 1
ATOM 4300 O O . ALA B 1 207 ? -34.667 60.886 158.667 1.00 57.88 207 ALA B O 1
ATOM 4302 N N . TYR B 1 208 ? -33.594 60.750 156.700 1.00 56.96 208 TYR B N 1
ATOM 4303 C CA . TYR B 1 208 ? -32.283 60.924 157.301 1.00 57.10 208 TYR B CA 1
ATOM 4304 C C . TYR B 1 208 ? -32.055 62.278 157.951 1.00 58.18 208 TYR B C 1
ATOM 4305 O O . TYR B 1 208 ? -31.718 62.349 159.132 1.00 59.05 208 TYR B O 1
ATOM 4314 N N . GLN B 1 209 ? -32.230 63.353 157.190 1.00 58.93 209 GLN B N 1
ATOM 4315 C CA . GLN B 1 209 ? -32.008 64.685 157.740 1.00 58.83 209 GLN B CA 1
ATOM 4316 C C . GLN B 1 209 ? -32.963 65.008 158.884 1.00 58.06 209 GLN B C 1
ATOM 4317 O O . GLN B 1 209 ? -32.807 66.021 159.564 1.00 58.19 209 GLN B O 1
ATOM 4323 N N . ALA B 1 210 ? -33.948 64.141 159.092 1.00 57.04 210 ALA B N 1
ATOM 4324 C CA . ALA B 1 210 ? -34.894 64.311 160.186 1.00 56.73 210 ALA B CA 1
ATOM 4325 C C . ALA B 1 210 ? -34.248 63.601 161.379 1.00 56.62 210 ALA B C 1
ATOM 4326 O O . ALA B 1 210 ? -34.356 64.040 162.527 1.00 56.57 210 ALA B O 1
ATOM 4328 N N . LEU B 1 211 ? -33.571 62.495 161.086 1.00 54.82 211 LEU B N 1
ATOM 4329 C CA . LEU B 1 211 ? -32.871 61.724 162.102 1.00 53.34 211 LEU B CA 1
ATOM 4330 C C . LEU B 1 211 ? -31.717 62.599 162.573 1.00 52.81 211 LEU B C 1
ATOM 4331 O O . LEU B 1 211 ? -31.631 62.966 163.744 1.00 52.63 211 LEU B O 1
ATOM 4336 N N . ILE B 1 212 ? -30.841 62.937 161.634 1.00 51.74 212 ILE B N 1
ATOM 4337 C CA . ILE B 1 212 ? -29.683 63.771 161.909 1.00 50.42 212 ILE B CA 1
ATOM 4338 C C . ILE B 1 212 ? -30.052 65.026 162.685 1.00 51.93 212 ILE B C 1
ATOM 4339 O O . ILE B 1 212 ? -29.362 65.398 163.631 1.00 53.56 212 ILE B O 1
ATOM 4344 N N . ARG B 1 213 ? -31.144 65.673 162.291 1.00 52.19 213 ARG B N 1
ATOM 4345 C CA . ARG B 1 213 ? -31.582 66.902 162.949 1.00 52.20 213 ARG B CA 1
ATOM 4346 C C . ARG B 1 213 ? -32.175 66.723 164.346 1.00 51.83 213 ARG B C 1
ATOM 4347 O O . ARG B 1 213 ? -31.924 67.538 165.230 1.00 52.31 213 ARG B O 1
ATOM 4355 N N . ASP B 1 214 ? -32.959 65.671 164.555 1.00 50.87 214 ASP B N 1
ATOM 4356 C CA . ASP B 1 214 ? -33.577 65.469 165.863 1.00 50.91 214 ASP B CA 1
ATOM 4357 C C . ASP B 1 214 ? -32.959 64.392 166.762 1.00 50.02 214 ASP B C 1
ATOM 4358 O O . ASP B 1 214 ? -33.356 64.257 167.920 1.00 50.34 214 ASP B O 1
ATOM 4363 N N . PHE B 1 215 ? -32.005 63.619 166.257 1.00 47.34 215 PHE B N 1
ATOM 4364 C CA . PHE B 1 215 ? -31.423 62.577 167.088 1.00 46.18 215 PHE B CA 1
ATOM 4365 C C . PHE B 1 215 ? -29.917 62.374 166.957 1.00 44.99 215 PHE B C 1
ATOM 4366 O O . PHE B 1 215 ? -29.369 61.431 167.523 1.00 46.69 215 PHE B O 1
ATOM 4374 N N . LEU B 1 216 ? -29.237 63.244 166.227 1.00 43.39 216 LEU B N 1
ATOM 4375 C CA . LEU B 1 216 ? -27.801 63.081 166.068 1.00 43.68 216 LEU B CA 1
ATOM 4376 C C . LEU B 1 216 ? -27.078 64.409 166.088 1.00 44.47 216 LEU B C 1
ATOM 4377 O O . LEU B 1 216 ? -27.696 65.460 165.943 1.00 44.29 216 LEU B O 1
ATOM 4382 N N . PRO B 1 217 ? -25.753 64.379 166.301 1.00 46.23 217 PRO B N 1
ATOM 4383 C CA . PRO B 1 217 ? -24.973 65.618 166.329 1.00 47.00 217 PRO B CA 1
ATOM 4384 C C . PRO B 1 217 ? -25.034 66.268 164.951 1.00 47.93 217 PRO B C 1
ATOM 4385 O O . PRO B 1 217 ? -24.146 66.061 164.121 1.00 49.09 217 PRO B O 1
ATOM 4389 N N . GLN B 1 218 ? -26.096 67.035 164.711 1.00 48.68 218 GLN B N 1
ATOM 4390 C CA . GLN B 1 218 ? -26.300 67.721 163.434 1.00 48.86 218 GLN B CA 1
ATOM 4391 C C . GLN B 1 218 ? -24.983 68.224 162.869 1.00 47.62 218 GLN B C 1
ATOM 4392 O O . GLN B 1 218 ? -24.733 68.151 161.674 1.00 47.27 218 GLN B O 1
ATOM 4398 N N . GLU B 1 219 ? -24.143 68.717 163.764 1.00 48.22 219 GLU B N 1
ATOM 4399 C CA . GLU B 1 219 ? -22.857 69.290 163.417 1.00 48.59 219 GLU B CA 1
ATOM 4400 C C . GLU B 1 219 ? -21.765 68.324 162.928 1.00 48.53 219 GLU B C 1
ATOM 4401 O O . GLU B 1 219 ? -20.845 68.742 162.227 1.00 49.13 219 GLU B O 1
ATOM 4407 N N . ARG B 1 220 ? -21.845 67.045 163.287 1.00 47.76 220 ARG B N 1
ATOM 4408 C CA . ARG B 1 220 ? -20.808 66.104 162.855 1.00 47.19 220 ARG B CA 1
ATOM 4409 C C . ARG B 1 220 ? -21.279 64.939 161.991 1.00 46.06 220 ARG B C 1
ATOM 4410 O O . ARG B 1 220 ? -20.666 63.875 161.986 1.00 44.93 220 ARG B O 1
ATOM 4418 N N . VAL B 1 221 ? -22.361 65.146 161.253 1.00 46.43 221 VAL B N 1
ATOM 4419 C CA . VAL B 1 221 ? -22.887 64.115 160.370 1.00 46.98 221 VAL B CA 1
ATOM 4420 C C . VAL B 1 221 ? -23.091 64.688 158.969 1.00 47.48 221 VAL B C 1
ATOM 4421 O O . VAL B 1 221 ? -24.078 65.376 158.712 1.00 48.93 221 VAL B O 1
ATOM 4425 N N . ALA B 1 222 ? -22.150 64.407 158.072 1.00 47.36 222 ALA B N 1
ATOM 4426 C CA . ALA B 1 222 ? -22.224 64.893 156.692 1.00 46.55 222 ALA B CA 1
ATOM 4427 C C . ALA B 1 222 ? -23.185 64.041 155.877 1.00 46.63 222 ALA B C 1
ATOM 4428 O O . ALA B 1 222 ? -23.030 62.823 155.806 1.00 46.12 222 ALA B O 1
ATOM 4430 N N . PHE B 1 223 ? -24.172 64.683 155.258 1.00 47.71 223 PHE B N 1
ATOM 4431 C CA . PHE B 1 223 ? -25.150 63.960 154.454 1.00 49.11 223 PHE B CA 1
ATOM 4432 C C . PHE B 1 223 ? -25.090 64.339 152.976 1.00 50.99 223 PHE B C 1
ATOM 4433 O O . PHE B 1 223 ? -25.694 65.324 152.541 1.00 51.89 223 PHE B O 1
ATOM 4441 N N . PHE B 1 224 ? -24.345 63.544 152.215 1.00 51.42 224 PHE B N 1
ATOM 4442 C CA . PHE B 1 224 ? -24.182 63.748 150.782 1.00 51.41 224 PHE B CA 1
ATOM 4443 C C . PHE B 1 224 ? -24.541 62.432 150.086 1.00 51.17 224 PHE B C 1
ATOM 4444 O O . PHE B 1 224 ? -24.528 61.370 150.709 1.00 48.98 224 PHE B O 1
ATOM 4452 N N . GLY B 1 225 ? -24.854 62.502 148.796 1.00 51.42 225 GLY B N 1
ATOM 4453 C CA . GLY B 1 225 ? -25.217 61.300 148.069 1.00 50.94 225 GLY B CA 1
ATOM 4454 C C . GLY B 1 225 ? -24.240 60.906 146.981 1.00 50.49 225 GLY B C 1
ATOM 4455 O O . GLY B 1 225 ? -23.634 61.761 146.334 1.00 50.88 225 GLY B O 1
ATOM 4456 N N . LEU B 1 226 ? -24.080 59.603 146.787 1.00 50.06 226 LEU B N 1
ATOM 4457 C CA . LEU B 1 226 ? -23.189 59.096 145.751 1.00 50.60 226 LEU B CA 1
ATOM 4458 C C . LEU B 1 226 ? -24.039 58.749 144.528 1.00 50.89 226 LEU B C 1
ATOM 4459 O O . LEU B 1 226 ? -24.941 57.908 144.603 1.00 50.21 226 LEU B O 1
ATOM 4464 N N . ALA B 1 227 ? -23.754 59.412 143.409 1.00 51.11 227 ALA B N 1
ATOM 4465 C CA . ALA B 1 227 ? -24.498 59.193 142.168 1.00 49.97 227 ALA B CA 1
ATOM 4466 C C . ALA B 1 227 ? -23.931 58.039 141.353 1.00 48.06 227 ALA B C 1
ATOM 4467 O O . ALA B 1 227 ? -23.084 58.231 140.482 1.00 46.12 227 ALA B O 1
ATOM 4469 N N . THR B 1 228 ? -24.410 56.840 141.658 1.00 46.92 228 THR B N 1
ATOM 4470 C CA . THR B 1 228 ? -23.992 55.629 140.971 1.00 46.91 228 THR B CA 1
ATOM 4471 C C . THR B 1 228 ? -25.078 54.608 141.264 1.00 46.74 228 THR B C 1
ATOM 4472 O O . THR B 1 228 ? -25.832 54.760 142.219 1.00 46.12 228 THR B O 1
ATOM 4476 N N . PRO B 1 229 ? -25.188 53.564 140.438 1.00 46.97 229 PRO B N 1
ATOM 4477 C CA . PRO B 1 229 ? -26.227 52.563 140.692 1.00 46.22 229 PRO B CA 1
ATOM 4478 C C . PRO B 1 229 ? -25.786 51.512 141.699 1.00 44.92 229 PRO B C 1
ATOM 4479 O O . PRO B 1 229 ? -24.605 51.384 141.996 1.00 43.65 229 PRO B O 1
ATOM 4483 N N . MET B 1 230 ? -26.756 50.767 142.216 1.00 45.37 230 MET B N 1
ATOM 4484 C CA . MET B 1 230 ? -26.495 49.679 143.148 1.00 46.40 230 MET B CA 1
ATOM 4485 C C . MET B 1 230 ? -26.268 48.420 142.306 1.00 46.86 230 MET B C 1
ATOM 4486 O O . MET B 1 230 ? -27.067 48.113 141.418 1.00 47.49 230 MET B O 1
ATOM 4491 N N . ARG B 1 231 ? -25.183 47.703 142.576 1.00 45.86 231 ARG B N 1
ATOM 4492 C CA . ARG B 1 231 ? -24.872 46.479 141.842 1.00 45.26 231 ARG B CA 1
ATOM 4493 C C . ARG B 1 231 ? -25.334 45.231 142.594 1.00 45.68 231 ARG B C 1
ATOM 4494 O O . ARG B 1 231 ? -25.524 44.170 141.999 1.00 45.48 231 ARG B O 1
ATOM 4502 N N . TYR B 1 232 ? -25.499 45.357 143.906 1.00 44.42 232 TYR B N 1
ATOM 4503 C CA . TYR B 1 232 ? -25.899 44.225 144.726 1.00 43.22 232 TYR B CA 1
ATOM 4504 C C . TYR B 1 232 ? -24.899 43.085 144.531 1.00 41.95 232 TYR B C 1
ATOM 4505 O O . TYR B 1 232 ? -25.261 41.909 144.578 1.00 41.57 232 TYR B O 1
ATOM 4514 N N . ALA B 1 233 ? -23.638 43.450 144.314 1.00 39.95 233 ALA B N 1
ATOM 4515 C CA . ALA B 1 233 ? -22.564 42.483 144.114 1.00 40.50 233 ALA B CA 1
ATOM 4516 C C . ALA B 1 233 ? -21.988 41.971 145.440 1.00 41.32 233 ALA B C 1
ATOM 4517 O O . ALA B 1 233 ? -20.920 41.350 145.470 1.00 40.84 233 ALA B O 1
ATOM 4519 N N . GLY B 1 234 ? -22.692 42.246 146.533 1.00 41.21 234 GLY B N 1
ATOM 4520 C CA . GLY B 1 234 ? -22.243 41.793 147.836 1.00 41.59 234 GLY B CA 1
ATOM 4521 C C . GLY B 1 234 ? -20.823 42.166 148.229 1.00 41.17 234 GLY B C 1
ATOM 4522 O O . GLY B 1 234 ? -20.465 43.342 148.231 1.00 41.83 234 GLY B O 1
ATOM 4523 N N . PRO B 1 235 ? -19.984 41.173 148.562 1.00 40.90 235 PRO B N 1
ATOM 4524 C CA . PRO B 1 235 ? -18.591 41.379 148.970 1.00 41.01 235 PRO B CA 1
ATOM 4525 C C . PRO B 1 235 ? -17.797 42.291 148.044 1.00 42.68 235 PRO B C 1
ATOM 4526 O O . PRO B 1 235 ? -17.167 43.247 148.492 1.00 42.88 235 PRO B O 1
ATOM 4530 N N . LYS B 1 236 ? -17.821 41.990 146.751 1.00 43.44 236 LYS B N 1
ATOM 4531 C CA . LYS B 1 236 ? -17.070 42.788 145.795 1.00 44.09 236 LYS B CA 1
ATOM 4532 C C . LYS B 1 236 ? -17.529 44.236 145.746 1.00 43.37 236 LYS B C 1
ATOM 4533 O O . LYS B 1 236 ? -16.709 45.145 145.611 1.00 43.03 236 LYS B O 1
ATOM 4539 N N . GLU B 1 237 ? -18.830 44.461 145.873 1.00 42.23 237 GLU B N 1
ATOM 4540 C CA . GLU B 1 237 ? -19.334 45.824 145.851 1.00 43.03 237 GLU B CA 1
ATOM 4541 C C . GLU B 1 237 ? -18.906 46.530 147.139 1.00 44.29 237 GLU B C 1
ATOM 4542 O O . GLU B 1 237 ? -18.826 47.759 147.187 1.00 44.43 237 GLU B O 1
ATOM 4548 N N . ALA B 1 238 ? -18.619 45.745 148.177 1.00 44.02 238 ALA B N 1
ATOM 4549 C CA . ALA B 1 238 ? -18.190 46.302 149.460 1.00 44.30 238 ALA B CA 1
ATOM 4550 C C . ALA B 1 238 ? -16.823 46.939 149.284 1.00 43.42 238 ALA B C 1
ATOM 4551 O O . ALA B 1 238 ? -16.575 48.046 149.757 1.00 42.51 238 ALA B O 1
ATOM 4553 N N . VAL B 1 239 ? -15.939 46.223 148.597 1.00 43.26 239 VAL B N 1
ATOM 4554 C CA . VAL B 1 239 ? -14.596 46.712 148.335 1.00 42.53 239 VAL B CA 1
ATOM 4555 C C . VAL B 1 239 ? -14.718 47.952 147.463 1.00 42.79 239 VAL B C 1
ATOM 4556 O O . VAL B 1 239 ? -13.974 48.919 147.628 1.00 43.75 239 VAL B O 1
ATOM 4560 N N . PHE B 1 240 ? -15.675 47.909 146.539 1.00 42.70 240 PHE B N 1
ATOM 4561 C CA . PHE B 1 240 ? -15.946 49.021 145.631 1.00 41.10 240 PHE B CA 1
ATOM 4562 C C . PHE B 1 240 ? -16.348 50.240 146.462 1.00 41.07 240 PHE B C 1
ATOM 4563 O O . PHE B 1 240 ? -15.786 51.327 146.306 1.00 40.45 240 PHE B O 1
ATOM 4571 N N . HIS B 1 241 ? -17.320 50.045 147.349 1.00 40.11 241 HIS B N 1
ATOM 4572 C CA . HIS B 1 241 ? -17.805 51.114 148.215 1.00 39.74 241 HIS B CA 1
ATOM 4573 C C . HIS B 1 241 ? -16.673 51.704 149.040 1.00 40.22 241 HIS B C 1
ATOM 4574 O O . HIS B 1 241 ? -16.586 52.921 149.215 1.00 40.66 241 HIS B O 1
ATOM 4581 N N . ALA B 1 242 ? -15.804 50.832 149.537 1.00 38.99 242 ALA B N 1
ATOM 4582 C CA . ALA B 1 242 ? -14.675 51.252 150.349 1.00 40.28 242 ALA B CA 1
ATOM 4583 C C . ALA B 1 242 ? -13.739 52.181 149.577 1.00 41.07 242 ALA B C 1
ATOM 4584 O O . ALA B 1 242 ? -13.509 53.325 149.984 1.00 42.07 242 ALA B O 1
ATOM 4586 N N . LEU B 1 243 ? -13.202 51.674 148.467 1.00 40.37 243 LEU B N 1
ATOM 4587 C CA . LEU B 1 243 ? -12.277 52.422 147.621 1.00 39.20 243 LEU B CA 1
ATOM 4588 C C . LEU B 1 243 ? -12.843 53.749 147.120 1.00 39.90 243 LEU B C 1
ATOM 4589 O O . LEU B 1 243 ? -12.122 54.745 147.044 1.00 40.03 243 LEU B O 1
ATOM 4594 N N . VAL B 1 244 ? -14.125 53.760 146.768 1.00 39.59 244 VAL B N 1
ATOM 4595 C CA . VAL B 1 244 ? -14.753 54.983 146.295 1.00 40.26 244 VAL B CA 1
ATOM 4596 C C . VAL B 1 244 ? -14.837 55.997 147.430 1.00 41.41 244 VAL B C 1
ATOM 4597 O O . VAL B 1 244 ? -14.455 57.156 147.260 1.00 42.32 244 VAL B O 1
ATOM 4601 N N . ARG B 1 245 ? -15.334 55.565 148.589 1.00 41.38 245 ARG B N 1
ATOM 4602 C CA . ARG B 1 245 ? -15.446 56.465 149.731 1.00 40.80 245 ARG B CA 1
ATOM 4603 C C . ARG B 1 245 ? -14.064 56.973 150.142 1.00 42.35 245 ARG B C 1
ATOM 4604 O O . ARG B 1 245 ? -13.933 58.040 150.742 1.00 41.85 245 ARG B O 1
ATOM 4612 N N . LYS B 1 246 ? -13.032 56.202 149.812 1.00 42.70 246 LYS B N 1
ATOM 4613 C CA . LYS B 1 246 ? -11.665 56.599 150.113 1.00 44.39 246 LYS B CA 1
ATOM 4614 C C . LYS B 1 246 ? -11.372 57.866 149.308 1.00 45.00 246 LYS B C 1
ATOM 4615 O O . LYS B 1 246 ? -10.776 58.818 149.811 1.00 45.30 246 LYS B O 1
ATOM 4621 N N . ASN B 1 247 ? -11.808 57.867 148.052 1.00 44.64 247 ASN B N 1
ATOM 4622 C CA . ASN B 1 247 ? -11.593 58.998 147.164 1.00 42.83 247 ASN B CA 1
ATOM 4623 C C . ASN B 1 247 ? -12.364 60.222 147.621 1.00 42.32 247 ASN B C 1
ATOM 4624 O O . ASN B 1 247 ? -11.983 61.349 147.317 1.00 41.65 247 ASN B O 1
ATOM 4629 N N . PHE B 1 248 ? -13.460 60.010 148.338 1.00 41.75 248 PHE B N 1
ATOM 4630 C CA . PHE B 1 248 ? -14.227 61.140 148.830 1.00 41.44 248 PHE B CA 1
ATOM 4631 C C . PHE B 1 248 ? -13.600 61.689 150.102 1.00 40.53 248 PHE B C 1
ATOM 4632 O O . PHE B 1 248 ? -14.132 62.609 150.726 1.00 41.50 248 PHE B O 1
ATOM 4640 N N . GLY B 1 249 ? -12.465 61.116 150.484 1.00 39.14 249 GLY B N 1
ATOM 4641 C CA . GLY B 1 249 ? -11.773 61.584 151.668 1.00 40.39 249 GLY B CA 1
ATOM 4642 C C . GLY B 1 249 ? -12.036 60.875 152.988 1.00 40.35 249 GLY B C 1
ATOM 4643 O O . GLY B 1 249 ? -11.559 61.335 154.020 1.00 42.17 249 GLY B O 1
ATOM 4644 N N . ALA B 1 250 ? -12.785 59.776 152.985 1.00 39.39 250 ALA B N 1
ATOM 4645 C CA . ALA B 1 250 ? -13.039 59.058 154.233 1.00 38.20 250 ALA B CA 1
ATOM 4646 C C . ALA B 1 250 ? -11.800 58.263 154.616 1.00 37.73 250 ALA B C 1
ATOM 4647 O O . ALA B 1 250 ? -11.089 57.768 153.742 1.00 38.00 250 ALA B O 1
ATOM 4649 N N . THR B 1 251 ? -11.526 58.158 155.915 1.00 37.40 251 THR B N 1
ATOM 4650 C CA . THR B 1 251 ? -10.366 57.390 156.377 1.00 36.45 251 THR B CA 1
ATOM 4651 C C . THR B 1 251 ? -10.827 56.016 156.821 1.00 36.47 251 THR B C 1
ATOM 4652 O O . THR B 1 251 ? -10.062 55.056 156.814 1.00 36.12 251 THR B O 1
ATOM 4656 N N . HIS B 1 252 ? -12.096 55.934 157.199 1.00 36.92 252 HIS B N 1
ATOM 4657 C CA . HIS B 1 252 ? -12.679 54.688 157.651 1.00 36.89 252 HIS B CA 1
ATOM 4658 C C . HIS B 1 252 ? -13.967 54.399 156.910 1.00 36.99 252 HIS B C 1
ATOM 4659 O O . HIS B 1 252 ? -14.686 55.312 156.503 1.00 37.55 252 HIS B O 1
ATOM 4666 N N . PHE B 1 253 ? -14.258 53.116 156.745 1.00 36.15 253 PHE B N 1
ATOM 4667 C CA . PHE B 1 253 ? -15.477 52.703 156.082 1.00 34.85 253 PHE B CA 1
ATOM 4668 C C . PHE B 1 253 ? -16.155 51.604 156.900 1.00 34.41 253 PHE B C 1
ATOM 4669 O O . PHE B 1 253 ? -15.505 50.675 157.383 1.00 33.67 253 PHE B O 1
ATOM 4677 N N . LEU B 1 254 ? -17.464 51.729 157.067 1.00 34.57 254 LEU B N 1
ATOM 4678 C CA . LEU B 1 254 ? -18.237 50.750 157.817 1.00 35.11 254 LEU B CA 1
ATOM 4679 C C . LEU B 1 254 ? -18.787 49.660 156.895 1.00 36.48 254 LEU B C 1
ATOM 4680 O O . LEU B 1 254 ? -19.185 49.930 155.757 1.00 36.37 254 LEU B O 1
ATOM 4685 N N . VAL B 1 255 ? -18.793 48.428 157.393 1.00 36.42 255 VAL B N 1
ATOM 4686 C CA . VAL B 1 255 ? -19.320 47.282 156.652 1.00 35.34 255 VAL B CA 1
ATOM 4687 C C . VAL B 1 255 ? -20.052 46.416 157.673 1.00 35.45 255 VAL B C 1
ATOM 4688 O O . VAL B 1 255 ? -19.430 45.838 158.564 1.00 34.34 255 VAL B O 1
ATOM 4692 N N . GLY B 1 256 ? -21.370 46.335 157.551 1.00 36.00 256 GLY B N 1
ATOM 4693 C CA . GLY B 1 256 ? -22.143 45.544 158.491 1.00 37.55 256 GLY B CA 1
ATOM 4694 C C . GLY B 1 256 ? -22.449 44.144 157.996 1.00 38.22 256 GLY B C 1
ATOM 4695 O O . GLY B 1 256 ? -21.656 43.549 157.270 1.00 35.73 256 GLY B O 1
ATOM 4696 N N . ARG B 1 257 ? -23.599 43.612 158.403 1.00 40.86 257 ARG B N 1
ATOM 4697 C CA . ARG B 1 257 ? -24.014 42.275 157.985 1.00 43.18 257 ARG B CA 1
ATOM 4698 C C . ARG B 1 257 ? -24.588 42.328 156.570 1.00 41.88 257 ARG B C 1
ATOM 4699 O O . ARG B 1 257 ? -25.298 43.269 156.217 1.00 40.92 257 ARG B O 1
ATOM 4707 N N . ASP B 1 258 ? -24.262 41.318 155.768 1.00 41.84 258 ASP B N 1
ATOM 4708 C CA . ASP B 1 258 ? -24.748 41.211 154.392 1.00 42.66 258 ASP B CA 1
ATOM 4709 C C . ASP B 1 258 ? -24.696 42.547 153.637 1.00 41.94 258 ASP B C 1
ATOM 4710 O O . ASP B 1 258 ? -25.683 42.988 153.054 1.00 40.98 258 ASP B O 1
ATOM 4715 N N . HIS B 1 259 ? -23.529 43.180 153.652 1.00 41.62 259 HIS B N 1
ATOM 4716 C CA . HIS B 1 259 ? -23.330 44.460 152.981 1.00 42.91 259 HIS B CA 1
ATOM 4717 C C . HIS B 1 259 ? -23.559 44.339 151.470 1.00 43.27 259 HIS B C 1
ATOM 4718 O O . HIS B 1 259 ? -22.991 43.465 150.808 1.00 41.58 259 HIS B O 1
ATOM 4725 N N . ALA B 1 260 ? -24.393 45.225 150.935 1.00 44.01 260 ALA B N 1
ATOM 4726 C CA . ALA B 1 260 ? -24.706 45.244 149.509 1.00 44.52 260 ALA B CA 1
ATOM 4727 C C . ALA B 1 260 ? -25.158 43.884 148.987 1.00 46.30 260 ALA B C 1
ATOM 4728 O O . ALA B 1 260 ? -24.771 43.473 147.894 1.00 46.15 260 ALA B O 1
ATOM 4730 N N . GLY B 1 261 ? -25.981 43.189 149.765 1.00 48.04 261 GLY B N 1
ATOM 4731 C CA . GLY B 1 261 ? -26.457 41.887 149.340 1.00 50.29 261 GLY B CA 1
ATOM 4732 C C . GLY B 1 261 ? -27.900 41.913 148.879 1.00 52.53 261 GLY B C 1
ATOM 4733 O O . GLY B 1 261 ? -28.590 42.921 149.048 1.00 52.62 261 GLY B O 1
ATOM 4734 N N . VAL B 1 262 ? -28.349 40.807 148.285 1.00 54.34 262 VAL B N 1
ATOM 4735 C CA . VAL B 1 262 ? -29.726 40.667 147.800 1.00 55.15 262 VAL B CA 1
ATOM 4736 C C . VAL B 1 262 ? -30.322 39.346 148.265 1.00 56.11 262 VAL B C 1
ATOM 4737 O O . VAL B 1 262 ? -29.730 38.283 148.066 1.00 55.76 262 VAL B O 1
ATOM 4741 N N . GLY B 1 263 ? -31.505 39.416 148.865 1.00 57.52 263 GLY B N 1
ATOM 4742 C CA . GLY B 1 263 ? -32.143 38.214 149.362 1.00 59.48 263 GLY B CA 1
ATOM 4743 C C . GLY B 1 263 ? -31.211 37.533 150.345 1.00 61.15 263 GLY B C 1
ATOM 4744 O O . GLY B 1 263 ? -30.894 38.085 151.402 1.00 61.96 263 GLY B O 1
ATOM 4745 N N . ASP B 1 264 ? -30.762 36.334 149.994 1.00 61.33 264 ASP B N 1
ATOM 4746 C CA . ASP B 1 264 ? -29.850 35.580 150.843 1.00 61.72 264 ASP B CA 1
ATOM 4747 C C . ASP B 1 264 ? -28.755 34.999 149.969 1.00 60.63 264 ASP B C 1
ATOM 4748 O O . ASP B 1 264 ? -28.127 34.000 150.316 1.00 60.52 264 ASP B O 1
ATOM 4753 N N . PHE B 1 265 ? -28.533 35.644 148.828 1.00 59.47 265 PHE B N 1
ATOM 4754 C CA . PHE B 1 265 ? -27.520 35.208 147.879 1.00 58.49 265 PHE B CA 1
ATOM 4755 C C . PHE B 1 265 ? -26.139 35.031 148.485 1.00 57.28 265 PHE B C 1
ATOM 4756 O O . PHE B 1 265 ? -25.541 33.965 148.360 1.00 58.13 265 PHE B O 1
ATOM 4764 N N . TYR B 1 266 ? -25.625 36.062 149.144 1.00 56.14 266 TYR B N 1
ATOM 4765 C CA . TYR B 1 266 ? -24.298 35.954 149.739 1.00 55.44 266 TYR B CA 1
ATOM 4766 C C . TYR B 1 266 ? -24.329 35.661 151.232 1.00 55.38 266 TYR B C 1
ATOM 4767 O O . TYR B 1 266 ? -25.322 35.925 151.919 1.00 54.76 266 TYR B O 1
ATOM 4776 N N . ASP B 1 267 ? -23.226 35.105 151.722 1.00 55.28 267 ASP B N 1
ATOM 4777 C CA . ASP B 1 267 ? -23.088 34.796 153.136 1.00 54.88 267 ASP B CA 1
ATOM 4778 C C . ASP B 1 267 ? -22.988 36.144 153.850 1.00 54.00 267 ASP B C 1
ATOM 4779 O O . ASP B 1 267 ? -22.177 36.990 153.476 1.00 53.32 267 ASP B O 1
ATOM 4784 N N . PRO B 1 268 ? -23.811 36.358 154.888 1.00 53.32 268 PRO B N 1
ATOM 4785 C CA . PRO B 1 268 ? -23.848 37.596 155.675 1.00 52.08 268 PRO B CA 1
ATOM 4786 C C . PRO B 1 268 ? -22.498 38.213 156.041 1.00 51.18 268 PRO B C 1
ATOM 4787 O O . PRO B 1 268 ? -22.407 39.422 156.262 1.00 51.38 268 PRO B O 1
ATOM 4791 N N . TYR B 1 269 ? -21.449 37.399 156.100 1.00 49.67 269 TYR B N 1
ATOM 4792 C CA . TYR B 1 269 ? -20.138 37.915 156.463 1.00 48.22 269 TYR B CA 1
ATOM 4793 C C . TYR B 1 269 ? -19.091 37.825 155.360 1.00 47.10 269 TYR B C 1
ATOM 4794 O O . TYR B 1 269 ? -17.901 38.003 155.614 1.00 47.68 269 TYR B O 1
ATOM 4803 N N . ALA B 1 270 ? -19.531 37.572 154.132 1.00 45.73 270 ALA B N 1
ATOM 4804 C CA . ALA B 1 270 ? -18.610 37.480 153.004 1.00 45.14 270 ALA B CA 1
ATOM 4805 C C . ALA B 1 270 ? -17.942 38.830 152.752 1.00 44.39 270 ALA B C 1
ATOM 4806 O O . ALA B 1 270 ? -16.745 38.901 152.471 1.00 43.18 270 ALA B O 1
ATOM 4808 N N . ALA B 1 271 ? -18.722 39.899 152.862 1.00 44.35 271 ALA B N 1
ATOM 4809 C CA . ALA B 1 271 ? -18.202 41.244 152.660 1.00 46.47 271 ALA B CA 1
ATOM 4810 C C . ALA B 1 271 ? -17.178 41.597 153.742 1.00 47.97 271 ALA B C 1
ATOM 4811 O O . ALA B 1 271 ? -16.509 42.632 153.665 1.00 48.04 271 ALA B O 1
ATOM 4813 N N . HIS B 1 272 ? -17.067 40.736 154.754 1.00 48.47 272 HIS B N 1
ATOM 4814 C CA . HIS B 1 272 ? -16.107 40.938 155.838 1.00 47.89 272 HIS B CA 1
ATOM 4815 C C . HIS B 1 272 ? -14.796 40.241 155.479 1.00 48.17 272 HIS B C 1
ATOM 4816 O O . HIS B 1 272 ? -13.736 40.861 155.466 1.00 47.71 272 HIS B O 1
ATOM 4823 N N . ARG B 1 273 ? -14.883 38.948 155.172 1.00 49.06 273 ARG B N 1
ATOM 4824 C CA . ARG B 1 273 ? -13.706 38.147 154.838 1.00 49.66 273 ARG B CA 1
ATOM 4825 C C . ARG B 1 273 ? -12.971 38.577 153.572 1.00 48.80 273 ARG B C 1
ATOM 4826 O O . ARG B 1 273 ? -11.753 38.405 153.470 1.00 48.51 273 ARG B O 1
ATOM 4834 N N . ILE B 1 274 ? -13.699 39.118 152.601 1.00 47.04 274 ILE B N 1
ATOM 4835 C CA . ILE B 1 274 ? -13.055 39.515 151.359 1.00 45.59 274 ILE B CA 1
ATOM 4836 C C . ILE B 1 274 ? -11.910 40.499 151.584 1.00 45.28 274 ILE B C 1
ATOM 4837 O O . ILE B 1 274 ? -10.919 40.470 150.853 1.00 46.01 274 ILE B O 1
ATOM 4842 N N . PHE B 1 275 ? -12.029 41.353 152.598 1.00 43.88 275 PHE B N 1
ATOM 4843 C CA . PHE B 1 275 ? -10.969 42.316 152.880 1.00 43.90 275 PHE B CA 1
ATOM 4844 C C . PHE B 1 275 ? -9.721 41.640 153.419 1.00 45.51 275 PHE B C 1
ATOM 4845 O O . PHE B 1 275 ? -8.627 42.195 153.328 1.00 46.86 275 PHE B O 1
ATOM 4853 N N . ASP B 1 276 ? -9.884 40.448 153.986 1.00 47.68 276 ASP B N 1
ATOM 4854 C CA . ASP B 1 276 ? -8.752 39.700 154.532 1.00 50.03 276 ASP B CA 1
ATOM 4855 C C . ASP B 1 276 ? -7.903 39.133 153.399 1.00 51.90 276 ASP B C 1
ATOM 4856 O O . ASP B 1 276 ? -6.705 38.907 153.562 1.00 52.27 276 ASP B O 1
ATOM 4861 N N . ARG B 1 277 ? -8.536 38.906 152.252 1.00 53.65 277 ARG B N 1
ATOM 4862 C CA . ARG B 1 277 ? -7.852 38.370 151.083 1.00 55.68 277 ARG B CA 1
ATOM 4863 C C . ARG B 1 277 ? -7.284 39.469 150.186 1.00 56.01 277 ARG B C 1
ATOM 4864 O O . ARG B 1 277 ? -6.695 39.188 149.140 1.00 56.92 277 ARG B O 1
ATOM 4872 N N . LEU B 1 278 ? -7.466 40.720 150.593 1.00 54.48 278 LEU B N 1
ATOM 4873 C CA . LEU B 1 278 ? -6.954 41.841 149.821 1.00 53.40 278 LEU B CA 1
ATOM 4874 C C . LEU B 1 278 ? -5.888 42.553 150.632 1.00 52.49 278 LEU B C 1
ATOM 4875 O O . LEU B 1 278 ? -5.834 42.421 151.850 1.00 52.97 278 LEU B O 1
ATOM 4880 N N . PRO B 1 279 ? -5.012 43.311 149.961 1.00 52.04 279 PRO B N 1
ATOM 4881 C CA . PRO B 1 279 ? -3.949 44.039 150.663 1.00 51.54 279 PRO B CA 1
ATOM 4882 C C . PRO B 1 279 ? -4.491 45.313 151.314 1.00 50.65 279 PRO B C 1
ATOM 4883 O O . PRO B 1 279 ? -5.668 45.651 151.157 1.00 50.32 279 PRO B O 1
ATOM 4887 N N . PRO B 1 280 ? -3.641 46.027 152.068 1.00 49.82 280 PRO B N 1
ATOM 4888 C CA . PRO B 1 280 ? -4.083 47.267 152.718 1.00 48.97 280 PRO B CA 1
ATOM 4889 C C . PRO B 1 280 ? -4.595 48.213 151.629 1.00 48.07 280 PRO B C 1
ATOM 4890 O O . PRO B 1 280 ? -3.882 48.500 150.665 1.00 48.49 280 PRO B O 1
ATOM 4894 N N . LEU B 1 281 ? -5.824 48.696 151.788 1.00 46.53 281 LEU B N 1
ATOM 4895 C CA . LEU B 1 281 ? -6.444 49.557 150.788 1.00 44.81 281 LEU B CA 1
ATOM 4896 C C . LEU B 1 281 ? -6.182 51.057 150.880 1.00 44.14 281 LEU B C 1
ATOM 4897 O O . LEU B 1 281 ? -6.339 51.773 149.890 1.00 44.10 281 LEU B O 1
ATOM 4902 N N . GLY B 1 282 ? -5.781 51.542 152.050 1.00 43.05 282 GLY B N 1
ATOM 4903 C CA . GLY B 1 282 ? -5.540 52.969 152.186 1.00 39.66 282 GLY B CA 1
ATOM 4904 C C . GLY B 1 282 ? -6.700 53.613 152.918 1.00 39.73 282 GLY B C 1
ATOM 4905 O O . GLY B 1 282 ? -6.784 54.835 153.055 1.00 38.89 282 GLY B O 1
ATOM 4906 N N . ILE B 1 283 ? -7.620 52.768 153.366 1.00 39.58 283 ILE B N 1
ATOM 4907 C CA . ILE B 1 283 ? -8.779 53.197 154.134 1.00 39.20 283 ILE B CA 1
ATOM 4908 C C . ILE B 1 283 ? -9.027 52.045 155.103 1.00 40.47 283 ILE B C 1
ATOM 4909 O O . ILE B 1 283 ? -8.886 50.877 154.734 1.00 40.20 283 ILE B O 1
ATOM 4914 N N . GLU B 1 284 ? -9.365 52.369 156.345 1.00 41.49 284 GLU B N 1
ATOM 4915 C CA . GLU B 1 284 ? -9.593 51.340 157.349 1.00 42.65 284 GLU B CA 1
ATOM 4916 C C . GLU B 1 284 ? -11.033 50.831 157.302 1.00 41.91 284 GLU B C 1
ATOM 4917 O O . GLU B 1 284 ? -11.988 51.615 157.315 1.00 41.94 284 GLU B O 1
ATOM 4923 N N . ILE B 1 285 ? -11.183 49.513 157.222 1.00 39.70 285 ILE B N 1
ATOM 4924 C CA . ILE B 1 285 ? -12.503 48.905 157.189 1.00 39.10 285 ILE B CA 1
ATOM 4925 C C . ILE B 1 285 ? -12.926 48.561 158.615 1.00 38.34 285 ILE B C 1
ATOM 4926 O O . ILE B 1 285 ? -12.245 47.804 159.314 1.00 37.61 285 ILE B O 1
ATOM 4931 N N . VAL B 1 286 ? -14.044 49.140 159.045 1.00 36.64 286 VAL B N 1
ATOM 4932 C CA . VAL B 1 286 ? -14.565 48.909 160.386 1.00 35.12 286 VAL B CA 1
ATOM 4933 C C . VAL B 1 286 ? -15.671 47.863 160.318 1.00 35.18 286 VAL B C 1
ATOM 4934 O O . VAL B 1 286 ? -16.822 48.178 160.005 1.00 35.34 286 VAL B O 1
ATOM 4938 N N . LYS B 1 287 ? -15.316 46.617 160.612 1.00 35.12 287 LYS B N 1
ATOM 4939 C CA . LYS B 1 287 ? -16.277 45.520 160.563 1.00 36.22 287 LYS B CA 1
ATOM 4940 C C . LYS B 1 287 ? -17.206 45.453 161.769 1.00 35.19 287 LYS B C 1
ATOM 4941 O O . LYS B 1 287 ? -16.768 45.536 162.912 1.00 37.17 287 LYS B O 1
ATOM 4947 N N . VAL B 1 288 ? -18.494 45.297 161.501 1.00 33.86 288 VAL B N 1
ATOM 4948 C CA . VAL B 1 288 ? -19.492 45.182 162.550 1.00 33.52 288 VAL B CA 1
ATOM 4949 C C . VAL B 1 288 ? -20.452 44.070 162.153 1.00 33.11 288 VAL B C 1
ATOM 4950 O O . VAL B 1 288 ? -20.874 43.995 161.007 1.00 32.86 288 VAL B O 1
ATOM 4954 N N . GLY B 1 289 ? -20.776 43.196 163.104 1.00 34.40 289 GLY B N 1
ATOM 4955 C CA . GLY B 1 289 ? -21.667 42.079 162.826 1.00 33.21 289 GLY B CA 1
ATOM 4956 C C . GLY B 1 289 ? -23.143 42.425 162.814 1.00 33.35 289 GLY B C 1
ATOM 4957 O O . GLY B 1 289 ? -23.527 43.572 162.585 1.00 33.48 289 GLY B O 1
ATOM 4958 N N . ALA B 1 290 ? -23.985 41.428 163.057 1.00 32.14 290 ALA B N 1
ATOM 4959 C CA . ALA B 1 290 ? -25.418 41.666 163.066 1.00 31.15 290 ALA B CA 1
ATOM 4960 C C . ALA B 1 290 ? -25.790 42.610 164.195 1.00 32.50 290 ALA B C 1
ATOM 4961 O O . ALA B 1 290 ? -25.279 42.500 165.316 1.00 30.40 290 ALA B O 1
ATOM 4963 N N . VAL B 1 291 ? -26.691 43.537 163.884 1.00 32.24 291 VAL B N 1
ATOM 4964 C CA . VAL B 1 291 ? -27.174 44.497 164.854 1.00 32.91 291 VAL B CA 1
ATOM 4965 C C . VAL B 1 291 ? -28.667 44.233 165.030 1.00 34.22 291 VAL B C 1
ATOM 4966 O O . VAL B 1 291 ? -29.409 44.123 164.055 1.00 35.57 291 VAL B O 1
ATOM 4970 N N . PHE B 1 292 ? -29.094 44.131 166.284 1.00 33.32 292 PHE B N 1
ATOM 4971 C CA . PHE B 1 292 ? -30.478 43.829 166.615 1.00 32.04 292 PHE B CA 1
ATOM 4972 C C . PHE B 1 292 ? -30.863 44.476 167.931 1.00 32.71 292 PHE B C 1
ATOM 4973 O O . PHE B 1 292 ? -30.073 45.198 168.539 1.00 32.81 292 PHE B O 1
ATOM 4981 N N . HIS B 1 293 ? -32.089 44.219 168.368 1.00 33.22 293 HIS B N 1
ATOM 4982 C CA . HIS B 1 293 ? -32.530 44.757 169.636 1.00 34.64 293 HIS B CA 1
ATOM 4983 C C . HIS B 1 293 ? -32.473 43.652 170.669 1.00 34.93 293 HIS B C 1
ATOM 4984 O O . HIS B 1 293 ? -32.777 42.498 170.369 1.00 36.95 293 HIS B O 1
ATOM 4991 N N . CYS B 1 294 ? -32.073 44.009 171.883 1.00 34.21 294 CYS B N 1
ATOM 4992 C CA . CYS B 1 294 ? -31.973 43.044 172.960 1.00 33.18 294 CYS B CA 1
ATOM 4993 C C . CYS B 1 294 ? -32.445 43.635 174.278 1.00 34.20 294 CYS B C 1
ATOM 4994 O O . CYS B 1 294 ? -31.822 44.550 174.820 1.00 35.29 294 CYS B O 1
ATOM 4997 N N . PRO B 1 295 ? -33.559 43.111 174.813 1.00 33.99 295 PRO B N 1
ATOM 4998 C CA . PRO B 1 295 ? -34.119 43.587 176.082 1.00 32.80 295 PRO B CA 1
ATOM 4999 C C . PRO B 1 295 ? -33.173 43.374 177.262 1.00 31.61 295 PRO B C 1
ATOM 5000 O O . PRO B 1 295 ? -33.108 44.207 178.161 1.00 31.42 295 PRO B O 1
ATOM 5004 N N . LEU B 1 296 ? -32.450 42.256 177.267 1.00 30.92 296 LEU B N 1
ATOM 5005 C CA . LEU B 1 296 ? -31.531 41.976 178.369 1.00 32.08 296 LEU B CA 1
ATOM 5006 C C . LEU B 1 296 ? -30.337 42.919 178.332 1.00 32.34 296 LEU B C 1
ATOM 5007 O O . LEU B 1 296 ? -29.950 43.464 179.365 1.00 33.23 296 LEU B O 1
ATOM 5012 N N . CYS B 1 297 ? -29.753 43.115 177.152 1.00 31.99 297 CYS B N 1
ATOM 5013 C CA . CYS B 1 297 ? -28.641 44.049 177.018 1.00 30.88 297 CYS B CA 1
ATOM 5014 C C . CYS B 1 297 ? -29.227 45.428 177.311 1.00 31.32 297 CYS B C 1
ATOM 5015 O O . CYS B 1 297 ? -28.558 46.300 177.861 1.00 29.84 297 CYS B O 1
ATOM 5018 N N . GLY B 1 298 ? -30.495 45.601 176.947 1.00 32.48 298 GLY B N 1
ATOM 5019 C CA . GLY B 1 298 ? -31.182 46.858 177.189 1.00 31.19 298 GLY B CA 1
ATOM 5020 C C . GLY B 1 298 ? -31.228 47.792 175.997 1.00 32.83 298 GLY B C 1
ATOM 5021 O O . GLY B 1 298 ? -31.123 49.005 176.157 1.00 33.93 298 GLY B O 1
ATOM 5022 N N . GLY B 1 299 ? -31.384 47.244 174.798 1.00 32.42 299 GLY B N 1
ATOM 5023 C CA . GLY B 1 299 ? -31.441 48.101 173.628 1.00 32.56 299 GLY B CA 1
ATOM 5024 C C . GLY B 1 299 ? -30.748 47.505 172.420 1.00 33.16 299 GLY B C 1
ATOM 5025 O O . GLY B 1 299 ? -30.527 46.295 172.358 1.00 31.47 299 GLY B O 1
ATOM 5026 N N . ILE B 1 300 ? -30.405 48.357 171.456 1.00 32.79 300 ILE B N 1
ATOM 5027 C CA . ILE B 1 300 ? -29.737 47.898 170.252 1.00 32.93 300 ILE B CA 1
ATOM 5028 C C . ILE B 1 300 ? -28.296 47.497 170.546 1.00 32.42 300 ILE B C 1
ATOM 5029 O O . ILE B 1 300 ? -27.485 48.307 170.981 1.00 34.54 300 ILE B O 1
ATOM 5034 N N . ALA B 1 301 ? -27.993 46.229 170.312 1.00 31.95 301 ALA B N 1
ATOM 5035 C CA . ALA B 1 301 ? -26.663 45.703 170.539 1.00 30.23 301 ALA B CA 1
ATOM 5036 C C . ALA B 1 301 ? -26.229 44.984 169.278 1.00 30.35 301 ALA B C 1
ATOM 5037 O O . ALA B 1 301 ? -26.911 45.047 168.254 1.00 30.59 301 ALA B O 1
ATOM 5039 N N . SER B 1 302 ? -25.091 44.304 169.344 1.00 28.75 302 SER B N 1
ATOM 5040 C CA . SER B 1 302 ? -24.603 43.588 168.183 1.00 28.51 302 SER B CA 1
ATOM 5041 C C . SER B 1 302 ? -24.117 42.214 168.554 1.00 28.09 302 SER B C 1
ATOM 5042 O O . SER B 1 302 ? -23.988 41.865 169.721 1.00 29.44 302 SER B O 1
ATOM 5045 N N . GLU B 1 303 ? -23.829 41.446 167.521 1.00 30.38 303 GLU B N 1
ATOM 5046 C CA . GLU B 1 303 ? -23.339 40.091 167.652 1.00 31.09 303 GLU B CA 1
ATOM 5047 C C . GLU B 1 303 ? -22.054 40.098 168.478 1.00 30.45 303 GLU B C 1
ATOM 5048 O O . GLU B 1 303 ? -21.703 39.100 169.105 1.00 30.55 303 GLU B O 1
ATOM 5054 N N . ARG B 1 304 ? -21.357 41.233 168.482 1.00 29.09 304 ARG B N 1
ATOM 5055 C CA . ARG B 1 304 ? -20.103 41.352 169.218 1.00 27.25 304 ARG B CA 1
ATOM 5056 C C . ARG B 1 304 ? -20.250 41.904 170.640 1.00 26.95 304 ARG B C 1
ATOM 5057 O O . ARG B 1 304 ? -19.286 41.910 171.399 1.00 28.15 304 ARG B O 1
ATOM 5065 N N . THR B 1 305 ? -21.440 42.367 171.007 1.00 25.15 305 THR B N 1
ATOM 5066 C CA . THR B 1 305 ? -21.643 42.926 172.340 1.00 26.33 305 THR B CA 1
ATOM 5067 C C . THR B 1 305 ? -22.713 42.201 173.152 1.00 28.18 305 THR B C 1
ATOM 5068 O O . THR B 1 305 ? -22.799 42.373 174.366 1.00 25.36 305 THR B O 1
ATOM 5072 N N . CYS B 1 306 ? -23.531 41.403 172.468 1.00 29.85 306 CYS B N 1
ATOM 5073 C CA . CYS B 1 306 ? -24.588 40.637 173.111 1.00 29.55 306 CYS B CA 1
ATOM 5074 C C . CYS B 1 306 ? -24.143 39.174 173.212 1.00 28.66 306 CYS B C 1
ATOM 5075 O O . CYS B 1 306 ? -23.779 38.551 172.217 1.00 28.05 306 CYS B O 1
ATOM 5078 N N . PRO B 1 307 ? -24.158 38.609 174.423 1.00 28.39 307 PRO B N 1
ATOM 5079 C CA . PRO B 1 307 ? -23.739 37.209 174.566 1.00 28.53 307 PRO B CA 1
ATOM 5080 C C . PRO B 1 307 ? -24.727 36.227 173.918 1.00 31.33 307 PRO B C 1
ATOM 5081 O O . PRO B 1 307 ? -25.930 36.506 173.795 1.00 29.06 307 PRO B O 1
ATOM 5085 N N . GLU B 1 308 ? -24.198 35.081 173.504 1.00 32.58 308 GLU B N 1
ATOM 5086 C CA . GLU B 1 308 ? -24.984 34.033 172.868 1.00 34.76 308 GLU B CA 1
ATOM 5087 C C . GLU B 1 308 ? -26.232 33.642 173.682 1.00 34.01 308 GLU B C 1
ATOM 5088 O O . GLU B 1 308 ? -27.276 33.336 173.118 1.00 31.91 308 GLU B O 1
ATOM 5094 N N . GLY B 1 309 ? -26.117 33.668 175.008 1.00 34.37 309 GLY B N 1
ATOM 5095 C CA . GLY B 1 309 ? -27.232 33.312 175.868 1.00 33.79 309 GLY B CA 1
ATOM 5096 C C . GLY B 1 309 ? -28.469 34.196 175.780 1.00 36.38 309 GLY B C 1
ATOM 5097 O O . GLY B 1 309 ? -29.524 33.820 176.291 1.00 37.21 309 GLY B O 1
ATOM 5098 N N . HIS B 1 310 ? -28.355 35.364 175.151 1.00 36.07 310 HIS B N 1
ATOM 5099 C CA . HIS B 1 310 ? -29.491 36.280 175.009 1.00 36.49 310 HIS B CA 1
ATOM 5100 C C . HIS B 1 310 ? -30.178 36.096 173.658 1.00 37.91 310 HIS B C 1
ATOM 5101 O O . HIS B 1 310 ? -31.206 36.720 173.390 1.00 35.96 310 HIS B O 1
ATOM 5108 N N . ARG B 1 311 ? -29.604 35.252 172.807 1.00 39.38 311 ARG B N 1
ATOM 5109 C CA . ARG B 1 311 ? -30.137 35.042 171.469 1.00 43.61 311 ARG B CA 1
ATOM 5110 C C . ARG B 1 311 ? -31.657 34.962 171.337 1.00 45.75 311 ARG B C 1
ATOM 5111 O O . ARG B 1 311 ? -32.258 35.782 170.641 1.00 47.56 311 ARG B O 1
ATOM 5119 N N . GLU B 1 312 ? -32.280 33.992 172.000 1.00 47.43 312 GLU B N 1
ATOM 5120 C CA . GLU B 1 312 ? -33.731 33.812 171.901 1.00 49.48 312 GLU B CA 1
ATOM 5121 C C . GLU B 1 312 ? -34.594 35.014 172.300 1.00 49.98 312 GLU B C 1
ATOM 5122 O O . GLU B 1 312 ? -35.826 34.934 172.274 1.00 51.57 312 GLU B O 1
ATOM 5128 N N . LYS B 1 313 ? -33.957 36.126 172.654 1.00 48.51 313 LYS B N 1
ATOM 5129 C CA . LYS B 1 313 ? -34.677 37.332 173.056 1.00 47.30 313 LYS B CA 1
ATOM 5130 C C . LYS B 1 313 ? -34.454 38.474 172.072 1.00 45.65 313 LYS B C 1
ATOM 5131 O O . LYS B 1 313 ? -35.143 39.493 172.121 1.00 43.79 313 LYS B O 1
ATOM 5137 N N . ARG B 1 314 ? -33.487 38.296 171.179 1.00 45.19 314 ARG B N 1
ATOM 5138 C CA . ARG B 1 314 ? -33.152 39.318 170.196 1.00 45.71 314 ARG B CA 1
ATOM 5139 C C . ARG B 1 314 ? -34.291 39.560 169.212 1.00 47.65 314 ARG B C 1
ATOM 5140 O O . ARG B 1 314 ? -35.103 38.676 168.955 1.00 47.63 314 ARG B O 1
ATOM 5148 N N . THR B 1 315 ? -34.335 40.769 168.665 1.00 49.75 315 THR B N 1
ATOM 5149 C CA . THR B 1 315 ? -35.360 41.157 167.707 1.00 51.61 315 THR B CA 1
ATOM 5150 C C . THR B 1 315 ? -34.651 41.672 166.461 1.00 52.99 315 THR B C 1
ATOM 5151 O O . THR B 1 315 ? -34.270 42.840 166.394 1.00 53.00 315 THR B O 1
ATOM 5155 N N . ALA B 1 316 ? -34.469 40.793 165.482 1.00 55.14 316 ALA B N 1
ATOM 5156 C CA . ALA B 1 316 ? -33.791 41.150 164.238 1.00 57.04 316 ALA B CA 1
ATOM 5157 C C . ALA B 1 316 ? -34.320 42.440 163.625 1.00 57.78 316 ALA B C 1
ATOM 5158 O O . ALA B 1 316 ? -35.495 42.769 163.762 1.00 56.62 316 ALA B O 1
ATOM 5160 N N . ILE B 1 317 ? -33.439 43.166 162.947 1.00 60.47 317 ILE B N 1
ATOM 5161 C CA . ILE B 1 317 ? -33.816 44.424 162.313 1.00 64.08 317 ILE B CA 1
ATOM 5162 C C . ILE B 1 317 ? -33.577 44.378 160.805 1.00 66.41 317 ILE B C 1
ATOM 5163 O O . ILE B 1 317 ? -32.446 44.202 160.352 1.00 66.72 317 ILE B O 1
ATOM 5168 N N . SER B 1 318 ? -34.652 44.531 160.036 1.00 68.76 318 SER B N 1
ATOM 5169 C CA . SER B 1 318 ? -34.566 44.507 158.579 1.00 71.04 318 SER B CA 1
ATOM 5170 C C . SER B 1 318 ? -35.555 45.492 157.960 1.00 72.30 318 SER B C 1
ATOM 5171 O O . SER B 1 318 ? -36.713 45.566 158.375 1.00 72.26 318 SER B O 1
ATOM 5174 N N . MET B 1 319 ? -35.092 46.242 156.964 1.00 73.74 319 MET B N 1
ATOM 5175 C CA . MET B 1 319 ? -35.931 47.235 156.301 1.00 75.12 319 MET B CA 1
ATOM 5176 C C . MET B 1 319 ? -36.955 46.563 155.395 1.00 76.93 319 MET B C 1
ATOM 5177 O O . MET B 1 319 ? -37.896 47.207 154.926 1.00 76.97 319 MET B O 1
ATOM 5182 N N . THR B 1 320 ? -36.770 45.269 155.144 1.00 78.70 320 THR B N 1
ATOM 5183 C CA . THR B 1 320 ? -37.700 44.531 154.297 1.00 80.88 320 THR B CA 1
ATOM 5184 C C . THR B 1 320 ? -38.992 44.352 155.075 1.00 81.66 320 THR B C 1
ATOM 5185 O O . THR B 1 320 ? -40.050 44.825 154.657 1.00 82.19 320 THR B O 1
ATOM 5189 N N . LYS B 1 321 ? -38.893 43.671 156.214 1.00 82.54 321 LYS B N 1
ATOM 5190 C CA . LYS B 1 321 ? -40.043 43.435 157.073 1.00 83.36 321 LYS B CA 1
ATOM 5191 C C . LYS B 1 321 ? -40.797 44.749 157.241 1.00 83.95 321 LYS B C 1
ATOM 5192 O O . LYS B 1 321 ? -41.995 44.826 156.967 1.00 84.41 321 LYS B O 1
ATOM 5194 N N . VAL B 1 322 ? -40.081 45.782 157.679 1.00 84.36 322 VAL B N 1
ATOM 5195 C CA . VAL B 1 322 ? -40.673 47.100 157.877 1.00 84.03 322 VAL B CA 1
ATOM 5196 C C . VAL B 1 322 ? -41.455 47.501 156.635 1.00 84.36 322 VAL B C 1
ATOM 5197 O O . VAL B 1 322 ? -42.684 47.514 156.648 1.00 84.47 322 VAL B O 1
ATOM 5201 N N . ARG B 1 323 ? -40.730 47.820 155.565 1.00 85.03 323 ARG B N 1
ATOM 5202 C CA . ARG B 1 323 ? -41.341 48.224 154.304 1.00 85.43 323 ARG B CA 1
ATOM 5203 C C . ARG B 1 323 ? -42.616 47.428 154.056 1.00 86.15 323 ARG B C 1
ATOM 5204 O O . ARG B 1 323 ? -43.689 48.003 153.858 1.00 86.25 323 ARG B O 1
ATOM 5206 N N . ALA B 1 324 ? -42.496 46.104 154.080 1.00 86.59 324 ALA B N 1
ATOM 5207 C CA . ALA B 1 324 ? -43.644 45.229 153.866 1.00 86.77 324 ALA B CA 1
ATOM 5208 C C . ALA B 1 324 ? -44.339 44.956 155.194 1.00 86.36 324 ALA B C 1
ATOM 5209 O O . ALA B 1 324 ? -44.313 43.836 155.704 1.00 86.06 324 ALA B O 1
ATOM 5211 N N . LEU B 1 325 ? -44.960 45.992 155.748 1.00 86.11 325 LEU B N 1
ATOM 5212 C CA . LEU B 1 325 ? -45.657 45.874 157.020 1.00 86.56 325 LEU B CA 1
ATOM 5213 C C . LEU B 1 325 ? -46.420 47.163 157.305 1.00 86.98 325 LEU B C 1
ATOM 5214 O O . LEU B 1 325 ? -46.768 47.451 158.450 1.00 86.97 325 LEU B O 1
ATOM 5219 N N . LEU B 1 326 ? -46.665 47.943 156.257 1.00 87.27 326 LEU B N 1
ATOM 5220 C CA . LEU B 1 326 ? -47.391 49.202 156.393 1.00 87.56 326 LEU B CA 1
ATOM 5221 C C . LEU B 1 326 ? -48.487 49.319 155.340 1.00 87.40 326 LEU B C 1
ATOM 5222 O O . LEU B 1 326 ? -48.549 50.300 154.600 1.00 86.60 326 LEU B O 1
ATOM 5227 N N . GLU B 1 328 ? -49.227 46.586 154.770 1.00 88.68 328 GLU B N 1
ATOM 5228 C CA . GLU B 1 328 ? -50.046 45.643 155.522 1.00 88.55 328 GLU B CA 1
ATOM 5229 C C . GLU B 1 328 ? -50.782 46.337 156.669 1.00 88.08 328 GLU B C 1
ATOM 5230 O O . GLU B 1 328 ? -51.455 45.689 157.472 1.00 87.44 328 GLU B O 1
ATOM 5236 N N . GLY B 1 329 ? -50.639 47.658 156.743 1.00 87.71 329 GLY B N 1
ATOM 5237 C CA . GLY B 1 329 ? -51.310 48.431 157.776 1.00 87.46 329 GLY B CA 1
ATOM 5238 C C . GLY B 1 329 ? -50.765 48.352 159.195 1.00 87.19 329 GLY B C 1
ATOM 5239 O O . GLY B 1 329 ? -51.236 49.076 160.076 1.00 87.49 329 GLY B O 1
ATOM 5240 N N . LYS B 1 330 ? -49.781 47.487 159.427 1.00 86.23 330 LYS B N 1
ATOM 5241 C CA . LYS B 1 330 ? -49.189 47.332 160.757 1.00 84.77 330 LYS B CA 1
ATOM 5242 C C . LYS B 1 330 ? -48.402 48.572 161.190 1.00 83.05 330 LYS B C 1
ATOM 5243 O O . LYS B 1 330 ? -48.540 49.652 160.612 1.00 82.96 330 LYS B O 1
ATOM 5249 N N . ALA B 1 331 ? -47.575 48.400 162.216 1.00 80.36 331 ALA B N 1
ATOM 5250 C CA . ALA B 1 331 ? -46.748 49.481 162.736 1.00 77.85 331 ALA B CA 1
ATOM 5251 C C . ALA B 1 331 ? -45.447 48.897 163.284 1.00 75.51 331 ALA B C 1
ATOM 5252 O O . ALA B 1 331 ? -45.466 48.067 164.194 1.00 75.43 331 ALA B O 1
ATOM 5254 N N . PRO B 1 332 ? -44.298 49.311 162.723 1.00 73.58 332 PRO B N 1
ATOM 5255 C CA . PRO B 1 332 ? -42.987 48.821 163.166 1.00 71.51 332 PRO B CA 1
ATOM 5256 C C . PRO B 1 332 ? -42.705 49.174 164.627 1.00 69.68 332 PRO B C 1
ATOM 5257 O O . PRO B 1 332 ? -42.795 50.338 165.021 1.00 68.66 332 PRO B O 1
ATOM 5261 N N . PRO B 1 333 ? -42.363 48.168 165.449 1.00 68.70 333 PRO B N 1
ATOM 5262 C CA . PRO B 1 333 ? -42.069 48.388 166.871 1.00 67.72 333 PRO B CA 1
ATOM 5263 C C . PRO B 1 333 ? -41.033 49.491 167.072 1.00 65.85 333 PRO B C 1
ATOM 5264 O O . PRO B 1 333 ? -40.226 49.757 166.183 1.00 64.22 333 PRO B O 1
ATOM 5268 N N . SER B 1 334 ? -41.063 50.131 168.237 1.00 65.55 334 SER B N 1
ATOM 5269 C CA . SER B 1 334 ? -40.111 51.197 168.548 1.00 65.56 334 SER B CA 1
ATOM 5270 C C . SER B 1 334 ? -38.684 50.654 168.549 1.00 63.68 334 SER B C 1
ATOM 5271 O O . SER B 1 334 ? -37.746 51.345 168.159 1.00 62.75 334 SER B O 1
ATOM 5274 N N . GLU B 1 335 ? -38.533 49.409 168.991 1.00 62.75 335 GLU B N 1
ATOM 5275 C CA . GLU B 1 335 ? -37.227 48.767 169.049 1.00 62.47 335 GLU B CA 1
ATOM 5276 C C . GLU B 1 335 ? -36.792 48.235 167.691 1.00 60.82 335 GLU B C 1
ATOM 5277 O O . GLU B 1 335 ? -36.376 47.083 167.566 1.00 62.83 335 GLU B O 1
ATOM 5283 N N . LEU B 1 336 ? -36.890 49.078 166.673 1.00 57.91 336 LEU B N 1
ATOM 5284 C CA . LEU B 1 336 ? -36.500 48.686 165.327 1.00 55.02 336 LEU B CA 1
ATOM 5285 C C . LEU B 1 336 ? -36.537 49.905 164.420 1.00 52.87 336 LEU B C 1
ATOM 5286 O O . LEU B 1 336 ? -35.779 49.999 163.458 1.00 52.63 336 LEU B O 1
ATOM 5288 N N . VAL B 1 337 ? -37.421 50.842 164.740 1.00 50.07 337 VAL B N 1
ATOM 5289 C CA . VAL B 1 337 ? -37.565 52.061 163.960 1.00 48.59 337 VAL B CA 1
ATOM 5290 C C . VAL B 1 337 ? -38.073 53.184 164.852 1.00 48.48 337 VAL B C 1
ATOM 5291 O O . VAL B 1 337 ? -38.992 52.989 165.646 1.00 48.29 337 VAL B O 1
ATOM 5295 N N . ARG B 1 338 ? -37.472 54.362 164.731 1.00 48.21 338 ARG B N 1
ATOM 5296 C CA . ARG B 1 338 ? -37.907 55.486 165.539 1.00 49.42 338 ARG B CA 1
ATOM 5297 C C . ARG B 1 338 ? -39.302 55.929 165.104 1.00 51.58 338 ARG B C 1
ATOM 5298 O O . ARG B 1 338 ? -39.516 56.305 163.951 1.00 51.73 338 ARG B O 1
ATOM 5306 N N . PRO B 1 339 ? -40.274 55.877 166.029 1.00 52.97 339 PRO B N 1
ATOM 5307 C CA . PRO B 1 339 ? -41.662 56.266 165.772 1.00 53.82 339 PRO B CA 1
ATOM 5308 C C . PRO B 1 339 ? -41.778 57.603 165.044 1.00 54.85 339 PRO B C 1
ATOM 5309 O O . PRO B 1 339 ? -42.601 57.762 164.142 1.00 55.57 339 PRO B O 1
ATOM 5313 N N . GLU B 1 340 ? -40.943 58.557 165.439 1.00 55.57 340 GLU B N 1
ATOM 5314 C CA . GLU B 1 340 ? -40.945 59.887 164.846 1.00 56.51 340 GLU B CA 1
ATOM 5315 C C . GLU B 1 340 ? -40.606 59.870 163.356 1.00 58.06 340 GLU B C 1
ATOM 5316 O O . GLU B 1 340 ? -40.603 60.916 162.705 1.00 58.11 340 GLU B O 1
ATOM 5322 N N . LEU B 1 341 ? -40.329 58.688 162.813 1.00 59.44 341 LEU B N 1
ATOM 5323 C CA . LEU B 1 341 ? -39.973 58.569 161.402 1.00 60.44 341 LEU B CA 1
ATOM 5324 C C . LEU B 1 341 ? -41.007 57.855 160.532 1.00 62.12 341 LEU B C 1
ATOM 5325 O O . LEU B 1 341 ? -40.814 57.713 159.321 1.00 60.49 341 LEU B O 1
ATOM 5330 N N . LEU B 1 342 ? -42.100 57.409 161.146 1.00 64.30 342 LEU B N 1
ATOM 5331 C CA . LEU B 1 342 ? -43.162 56.716 160.419 1.00 66.80 342 LEU B CA 1
ATOM 5332 C C . LEU B 1 342 ? -43.889 57.607 159.407 1.00 68.32 342 LEU B C 1
ATOM 5333 O O . LEU B 1 342 ? -44.090 57.213 158.256 1.00 68.70 342 LEU B O 1
ATOM 5338 N N . PRO B 1 343 ? -44.295 58.821 159.820 1.00 69.76 343 PRO B N 1
ATOM 5339 C CA . PRO B 1 343 ? -44.994 59.728 158.903 1.00 70.16 343 PRO B CA 1
ATOM 5340 C C . PRO B 1 343 ? -44.238 59.929 157.592 1.00 70.36 343 PRO B C 1
ATOM 5341 O O . PRO B 1 343 ? -44.824 60.309 156.575 1.00 70.30 343 PRO B O 1
ATOM 5345 N N . ILE B 1 344 ? -42.933 59.674 157.623 1.00 70.31 344 ILE B N 1
ATOM 5346 C CA . ILE B 1 344 ? -42.099 59.822 156.439 1.00 70.32 344 ILE B CA 1
ATOM 5347 C C . ILE B 1 344 ? -42.001 58.498 155.698 1.00 70.76 344 ILE B C 1
ATOM 5348 O O . ILE B 1 344 ? -42.017 58.459 154.469 1.00 70.08 344 ILE B O 1
ATOM 5353 N N . LEU B 1 345 ? -41.904 57.411 156.454 1.00 72.00 345 LEU B N 1
ATOM 5354 C CA . LEU B 1 345 ? -41.806 56.087 155.861 1.00 74.27 345 LEU B CA 1
ATOM 5355 C C . LEU B 1 345 ? -43.097 55.704 155.148 1.00 76.05 345 LEU B C 1
ATOM 5356 O O . LEU B 1 345 ? -43.069 55.012 154.131 1.00 76.74 345 LEU B O 1
ATOM 5361 N N . ARG B 1 346 ? -44.230 56.155 155.679 1.00 77.44 346 ARG B N 1
ATOM 5362 C CA . ARG B 1 346 ? -45.517 55.847 155.068 1.00 79.12 346 ARG B CA 1
ATOM 5363 C C . ARG B 1 346 ? -45.712 56.563 153.732 1.00 80.41 346 ARG B C 1
ATOM 5364 O O . ARG B 1 346 ? -46.074 55.938 152.734 1.00 81.01 346 ARG B O 1
ATOM 5372 N N . ARG B 1 347 ? -45.472 57.870 153.713 1.00 81.64 347 ARG B N 1
ATOM 5373 C CA . ARG B 1 347 ? -45.625 58.656 152.492 1.00 82.66 347 ARG B CA 1
ATOM 5374 C C . ARG B 1 347 ? -44.658 58.198 151.396 1.00 82.87 347 ARG B C 1
ATOM 5375 O O . ARG B 1 347 ? -43.861 59.034 150.916 1.00 82.74 347 ARG B O 1
#

CATH classification: 3.10.400.10 (+1 more: 3.40.50.620)

Organism: Thermus thermophilus (strain ATCC 27634 / DSM 579 / HB8) (NCBI:txid300852)

B-factor: mean 42.84, std 17.85, range [5.07, 92.43]

Secondary structure (DSSP, 8-state):
---EEE--HHHHHHHHHHHTTTTTT--SBPPHHHHHHHHHHSB-TTS-B--S---EEESS--S--TT-EEEEEETTEEEEEEE--EEEE--HHHHHHHHHS---TTSHHHHHHHHT-SEEEEB-EEESSPPP--TT---HHHHHHHHHHTT--SEEEEEESS---HHHHHHHHHHHHHSSEEEEEEB-S---TTSPPHHHHHHHHHHHHHHHS-GGGEEE--B-S-----THHHHHHHHHHHHHTT-SEEEE-TTTT-STT-S-TTHHHHGGGGS---SSEEEE---EEEETTTTEEEETTTS-GGGGGG-EE--HHHHHHHHHTT----TTTS-GGGHHHHHTT-/---EEE--HHHHHHHHHHHTTTTTT--SB--HHHHHHHHHHSB-SSS-B--S---EEESS--S--TT-EEEEESSSSEEEEEE--EEEE--HHHHHHHHTS---TTSHHHHHHHTT-SEEEEB-EEESS-----SS---HHHHHHHHHTTT--SEEEEEESS---HHHHHHHHHHHHHSSEEEEEEB-S---TTSPPHHHHHHHHHHHHHHHS-GGGEEE--B-S-----THHHHHHHHHHHHHTT-SEEEE-TTTT--TT-S-TTHHHHGGGGS---SSEEEE---EEEETTTTEEEETTTS-GGGGGG-EE--HHHHHTT-------TTTS-GGGHHHHH-

Solvent-accessible surface area: 28706 Å² total; per-residue (Å²): 190,85,60,54,32,115,13,37,102,13,15,23,16,11,0,19,14,10,59,54,25,0,0,105,26,7,104,9,4,1,39,132,112,50,0,69,19,0,0,107,119,28,72,14,60,115,46,71,20,0,0,2,16,2,20,1,18,24,178,140,136,11,227,17,18,94,70,60,36,0,10,0,37,21,73,68,82,100,0,0,34,0,75,5,61,48,38,29,105,11,95,18,94,30,5,0,121,21,8,10,52,24,53,44,112,125,10,40,6,0,33,113,17,45,42,48,4,42,57,1,1,0,8,135,15,96,49,65,91,95,47,121,110,73,110,42,15,61,27,3,111,69,0,84,44,37,8,156,131,110,55,29,215,68,1,2,0,10,17,8,46,15,0,1,16,34,11,36,3,41,15,0,34,10,0,0,11,24,8,48,0,0,0,0,0,1,0,41,6,40,44,35,136,61,11,0,66,48,124,9,0,32,58,0,0,71,8,1,15,131,62,9,0,4,106,101,30,9,6,20,14,5,3,13,0,6,8,32,6,1,0,19,38,0,0,0,1,0,0,10,0,0,85,17,4,24,5,51,31,0,3,0,12,121,28,20,10,3,17,56,127,104,26,87,51,57,17,3,23,113,3,20,106,154,20,60,138,19,60,11,114,35,16,74,1,8,11,15,12,33,0,73,71,7,43,15,40,2,0,70,89,2,4,8,104,64,9,126,144,104,41,44,65,19,46,13,105,72,0,14,50,30,13,137,105,72,115,62,6,60,68,63,3,0,13,72,102,4,12,58,22,0,123,165,15,75,192,97,58,65,31,113,15,36,114,13,15,19,24,14,0,17,12,10,58,50,27,0,0,104,22,7,118,9,4,2,34,120,113,51,0,56,13,0,1,102,110,32,75,17,57,113,43,78,22,0,0,4,19,2,18,1,22,22,176,140,66,21,115,19,17,93,75,68,34,0,14,0,44,50,54,81,106,46,1,0,39,0,85,3,62,50,47,30,58,16,92,16,101,28,8,0,128,20,5,13,62,26,55,40,126,107,0,49,6,0,35,110,16,47,43,42,2,52,80,1,1,0,9,146,20,92,43,107,21,99,36,127,99,71,110,44,24,65,22,2,114,68,0,89,42,32,8,172,130,109,44,27,211,82,1,0,0,8,18,8,48,18,0,3,17,43,10,34,6,40,15,0,34,13,0,0,12,23,6,46,0,0,0,0,0,1,0,35,9,40,42,39,139,89,9,26,80,46,123,7,0,21,65,0,0,83,10,2,15,134,67,17,0,4,98,107,28,10,4,26,18,3,2,13,0,7,6,32,6,1,0,18,35,0,0,0,2,1,0,5,0,0,53,15,3,24,5,52,16,0,3,0,9,128,37,20,12,4,7,69,139,97,30,71,32,67,14,3,21,116,6,20,104,156,14,58,139,22,68,14,95,31,11,78,1,8,19,17,10,28,0,71,81,6,46,16,36,4,0,69,81,2,3,10,92,76,12,114,153,120,45,56,92,22,46,14,96,57,8,40,82,45,53,145,71,121,64,8,71,65,70,10,0,14,63,110,5,22,91,21,6,134,160